Protein AF-A0A813Q2G7-F1 (afdb_monomer)

Sequence (600 aa):
MSLLKLESLPNEILLDFLEKHANGVDILVAFSEQLNSRIDDLIGQCQQFQFDFLHCRKDDFLLCVSLFPLLIDRITELVLSEWNTPRQIQTFLEFFPLFTPFKTLRTLYFHFDIATINSKEVDRALSSLSNLQNLNTLSIKVANESMLPLPISIIQLFYLPTLKRFSIAIENYYLRSVSLVPLRPVLCNIEHLTITGMPFQWYDLQSIVQSASHLRYLNVRLTKEGPYLFQREMSIKLDYIAILQTLILHFEEDDPTTFEMVVQLLRTTPNLCRLEVTVHVALINASAWEQFIQNTLLYLIHFILKTSLSRLKQRILEEVLISFQTSFWVEKNNFHVLILDDEQLRNETDGMNHICGRKRRTANQQNTEFRTALVRPTNNNISPTNTIINLQFSRNSSLLSCQHFFDNVRYLTICYTEKNLVQWITTYVNCLRIEELDISVCRQDQTTIIPLLTQAKNIKSLKLNANQLVMYQTLQIETNNQLKSLVLSDVKNIFNENIIQTIGQLFPRLEHIVIDLLNLNNIPMLDIYLPHLRSLTFDISDQVFDPFNSFKNKIEDYQRRTKTKFLFQSDGNWVTTWLDAAVFEQMFWEAFRTKLCSFG

Mean predicted aligned error: 18.85 Å

Nearest PDB structures (foldseek):
  3ogk-assembly1_P  TM=3.163E-01  e=3.663E-08  Arabidopsis thaliana
  3ogm-assembly8_H  TM=3.166E-01  e=2.088E-07  Arabidopsis thaliana
  4kxf-assembly11_D  TM=3.119E-01  e=8.674E-07  Mus musculus
  4kxf-assembly1_K  TM=3.430E-01  e=2.406E-05  Mus musculus
  7uek-assembly1_A  TM=4.323E-01  e=2.876E-01  synthetic construct

pLDDT: mean 70.3, std 18.62, range [23.06, 96.25]

Secondary structure (DSSP, 8-state):
-----GGGS-HHHHHHHHHHTS-HHHHHHHTSS---HHHHHHHHH---EEEE-TT--HHHHHHHHHHHHHHGGGEEEEEEESSSSTTHHHHHHHH-S-STT-TT--EEEEEEETTTS-HHHHHHHHHHGGG-SS--EEEEEEE--S-PPPPTHHHHHTT-TT--EEEEEEES--S-----TT--S-----SEEEEEEEEE-HHHHHHHHHH-TT--EEEEEE----SS-------------TT--EEEEEE-TT----HHHHHHHHTT-TT--EEEEE--GGG--HHHHHHHHHHH-TT--EEEEEEESTTS-HHHHHHHHHHT-SHHHHH-TTEEEEEE-HHHHHSTTS-----SSS-------------------S-----GGGG--EEEE-TTPPPPPTT--B----EEEESS--HHHHHHHHHHB-GGG--EEE-TT--S-TTTSHHHHHH-TT-SEEEEEHHHHHHHHHTTPPP-TT--EEEEES-TTT--HHHHHHHHHH-TT--EEEEEGGGGGGGGGHHHH-TT--EEEEE-TTS---GGGHHHHHHHHHHHTTS----EEEETTEEEEE--TGGGSHHHHHHHHHHHGGG-

Radius of gyration: 31.27 Å; Cα contacts (8 Å, |Δi|>4): 950; chains: 1; bounding box: 74×80×62 Å

Organism: NCBI:txid433720

Structure (mmCIF, N/CA/C/O backbone):
data_AF-A0A813Q2G7-F1
#
_entry.id   AF-A0A813Q2G7-F1
#
loop_
_atom_site.group_PDB
_atom_site.id
_atom_site.type_symbol
_atom_site.label_atom_id
_atom_site.label_alt_id
_atom_site.label_comp_id
_atom_site.label_asym_id
_atom_site.label_entity_id
_atom_site.label_seq_id
_atom_site.pdbx_PDB_ins_code
_atom_site.Cartn_x
_atom_site.Cartn_y
_atom_site.Cartn_z
_atom_site.occupancy
_atom_site.B_iso_or_equiv
_atom_site.auth_seq_id
_atom_site.auth_comp_id
_atom_site.auth_asym_id
_atom_site.auth_atom_id
_atom_site.pdbx_PDB_model_num
ATOM 1 N N . MET A 1 1 ? 1.055 -35.090 -0.841 1.00 29.08 1 MET A N 1
ATOM 2 C CA . MET A 1 1 ? 0.540 -33.958 -1.638 1.00 29.08 1 MET A CA 1
ATOM 3 C C . MET A 1 1 ? 1.728 -33.127 -2.076 1.00 29.08 1 MET A C 1
ATOM 5 O O . MET A 1 1 ? 2.391 -32.552 -1.222 1.00 29.08 1 MET A O 1
ATOM 9 N N . SER A 1 2 ? 2.071 -33.155 -3.363 1.00 32.09 2 SER A N 1
ATOM 10 C CA . SER A 1 2 ? 3.134 -32.315 -3.913 1.00 32.09 2 SER A CA 1
ATOM 11 C C . SER A 1 2 ? 2.695 -30.855 -3.847 1.00 32.09 2 SER A C 1
ATOM 13 O O . SER A 1 2 ? 1.656 -30.508 -4.404 1.00 32.09 2 SER A O 1
ATOM 15 N N . LEU A 1 3 ? 3.469 -30.009 -3.168 1.00 36.91 3 LEU A N 1
ATOM 16 C CA . LEU A 1 3 ? 3.380 -28.561 -3.349 1.00 36.91 3 LEU A CA 1
ATOM 17 C C . LEU A 1 3 ? 3.554 -28.276 -4.848 1.00 36.91 3 LEU A C 1
ATOM 19 O O . LEU A 1 3 ? 4.596 -28.622 -5.411 1.00 36.91 3 LEU A O 1
ATOM 23 N N . LEU A 1 4 ? 2.503 -27.741 -5.477 1.00 39.62 4 LEU A N 1
ATOM 24 C CA . LEU A 1 4 ? 2.508 -27.270 -6.862 1.00 39.62 4 LEU A CA 1
ATOM 25 C C . LEU A 1 4 ? 3.648 -26.258 -7.000 1.00 39.62 4 LEU A C 1
ATOM 27 O O . LEU A 1 4 ? 3.653 -25.237 -6.314 1.00 39.62 4 LEU A O 1
ATOM 31 N N . LYS A 1 5 ? 4.641 -26.571 -7.833 1.00 60.78 5 LYS A N 1
ATOM 32 C CA . LYS A 1 5 ? 5.669 -25.599 -8.214 1.00 60.78 5 LYS A CA 1
ATOM 33 C C . LYS A 1 5 ? 5.028 -24.556 -9.141 1.00 60.78 5 LYS A C 1
ATOM 35 O O . LYS A 1 5 ? 4.088 -24.905 -9.860 1.00 60.78 5 LYS A O 1
ATOM 40 N N . LEU A 1 6 ? 5.510 -23.313 -9.152 1.00 62.41 6 LEU A N 1
ATOM 41 C CA . LEU A 1 6 ? 4.975 -22.255 -10.025 1.00 62.41 6 LEU A CA 1
ATOM 42 C C . LEU A 1 6 ? 4.966 -22.715 -11.497 1.00 62.41 6 LEU A C 1
ATOM 44 O O . LEU A 1 6 ? 3.982 -22.549 -12.207 1.00 62.41 6 LEU A O 1
ATOM 48 N N . GLU A 1 7 ? 6.010 -23.431 -11.913 1.00 64.06 7 GLU A N 1
ATOM 49 C CA . GLU A 1 7 ? 6.174 -23.985 -13.257 1.00 64.06 7 GLU A CA 1
ATOM 50 C C . GLU A 1 7 ? 5.168 -25.100 -13.579 1.00 64.06 7 GLU A C 1
ATOM 52 O O . GLU A 1 7 ? 4.962 -25.429 -14.743 1.00 64.06 7 GLU A O 1
ATOM 57 N N . SER A 1 8 ? 4.525 -25.693 -12.572 1.00 68.56 8 SER A N 1
ATOM 58 C CA . SER A 1 8 ? 3.485 -26.712 -12.766 1.00 68.56 8 SER A CA 1
ATOM 59 C C . SER A 1 8 ? 2.079 -26.128 -12.924 1.00 68.56 8 SER A C 1
ATOM 61 O O . SER A 1 8 ? 1.154 -26.868 -13.258 1.00 68.56 8 SER A O 1
ATOM 63 N N . LEU A 1 9 ? 1.903 -24.819 -12.704 1.00 76.81 9 LEU A N 1
ATOM 64 C CA . LEU A 1 9 ? 0.619 -24.155 -12.913 1.00 76.81 9 LEU A CA 1
ATOM 65 C C . LEU A 1 9 ? 0.339 -23.986 -14.414 1.00 76.81 9 LEU A C 1
ATOM 67 O O . LEU A 1 9 ? 1.277 -23.734 -15.167 1.00 76.81 9 LEU A O 1
ATOM 71 N N . PRO A 1 10 ? -0.920 -24.098 -14.870 1.00 84.62 10 PRO A N 1
ATOM 72 C CA . PRO A 1 10 ? -1.326 -23.746 -16.231 1.00 84.62 10 PRO A CA 1
ATOM 73 C C . PRO A 1 10 ? -0.997 -22.289 -16.589 1.00 84.62 10 PRO A C 1
ATOM 75 O O . PRO A 1 10 ? -0.984 -21.418 -15.716 1.00 84.62 10 PRO A O 1
ATOM 78 N N . ASN A 1 11 ? -0.759 -22.019 -17.878 1.00 85.38 11 ASN A N 1
ATOM 79 C CA . ASN A 1 11 ? -0.434 -20.676 -18.382 1.00 85.38 11 ASN A CA 1
ATOM 80 C C . ASN A 1 11 ? -1.507 -19.649 -18.022 1.00 85.38 11 ASN A C 1
ATOM 82 O O . ASN A 1 11 ? -1.181 -18.519 -17.685 1.00 85.38 11 ASN A O 1
ATOM 86 N N . GLU A 1 12 ? -2.773 -20.053 -18.052 1.00 87.12 12 GLU A N 1
ATOM 87 C CA . GLU A 1 12 ? -3.914 -19.191 -17.761 1.00 87.12 12 GLU A CA 1
ATOM 88 C C . GLU A 1 12 ? -3.888 -18.711 -16.306 1.00 87.12 12 GLU A C 1
ATOM 90 O O . GLU A 1 12 ? -4.153 -17.544 -16.037 1.00 87.12 12 GLU A O 1
ATOM 95 N N . ILE A 1 13 ? -3.516 -19.596 -15.374 1.00 85.94 13 ILE A N 1
ATOM 96 C CA . ILE A 1 13 ? -3.403 -19.262 -13.947 1.00 85.94 13 ILE A CA 1
ATOM 97 C C . ILE A 1 13 ? -2.196 -18.352 -13.707 1.00 85.94 13 ILE A C 1
ATOM 99 O O . ILE A 1 13 ? -2.278 -17.417 -12.915 1.00 85.94 13 ILE A O 1
ATOM 103 N N . LEU A 1 14 ? -1.080 -18.611 -14.394 1.00 84.88 14 LEU A N 1
ATOM 104 C CA . LEU A 1 14 ? 0.120 -17.784 -14.281 1.00 84.88 14 LEU A CA 1
ATOM 105 C C . LEU A 1 14 ? -0.100 -16.383 -14.848 1.00 84.88 14 LEU A C 1
ATOM 107 O O . LEU A 1 14 ? 0.265 -15.419 -14.189 1.00 84.88 14 LEU A O 1
ATOM 111 N N . LEU A 1 15 ? -0.736 -16.254 -16.014 1.00 88.88 15 LEU A N 1
ATOM 112 C CA . LEU A 1 15 ? -1.091 -14.953 -16.585 1.00 88.88 15 LEU A CA 1
ATOM 113 C C . LEU A 1 15 ? -2.028 -14.179 -15.661 1.00 88.88 15 LEU A C 1
ATOM 115 O O . LEU A 1 15 ? -1.772 -13.014 -15.379 1.00 88.88 15 LEU A O 1
ATOM 119 N N . ASP A 1 16 ? -3.066 -14.832 -15.132 1.00 88.25 16 ASP A N 1
ATOM 120 C CA . ASP A 1 16 ? -3.996 -14.193 -14.197 1.00 88.25 16 ASP A CA 1
ATOM 121 C C . ASP A 1 16 ? -3.274 -13.686 -12.938 1.00 88.25 16 ASP A C 1
ATOM 123 O O . ASP A 1 16 ? -3.496 -12.557 -12.498 1.00 88.25 16 ASP A O 1
ATOM 127 N N . PHE A 1 17 ? -2.348 -14.486 -12.401 1.00 87.62 17 PHE A N 1
ATOM 128 C CA . PHE A 1 17 ? -1.514 -14.094 -11.269 1.00 87.62 17 PHE A CA 1
ATOM 129 C C . PHE A 1 17 ? -0.608 -12.898 -11.594 1.00 87.62 17 PHE A C 1
ATOM 131 O O . PHE A 1 17 ? -0.612 -11.917 -10.849 1.00 87.62 17 PHE A O 1
ATOM 138 N N . LEU A 1 18 ? 0.140 -12.961 -12.701 1.00 88.19 18 LEU A N 1
ATOM 139 C CA . LEU A 1 18 ? 1.066 -11.904 -13.113 1.00 88.19 18 LEU A CA 1
ATOM 140 C C . LEU A 1 18 ? 0.336 -10.580 -13.385 1.00 88.19 18 LEU A C 1
ATOM 142 O O . LEU A 1 18 ? 0.827 -9.523 -13.013 1.00 88.19 18 LEU A O 1
ATOM 146 N N . GLU A 1 19 ? -0.849 -10.621 -13.990 1.00 89.69 19 GLU A N 1
ATOM 147 C CA . GLU A 1 19 ? -1.584 -9.408 -14.355 1.00 89.69 19 GLU A CA 1
ATOM 148 C C . GLU A 1 19 ? -2.380 -8.775 -13.203 1.00 89.69 19 GLU A C 1
ATOM 150 O O . GLU A 1 19 ? -2.553 -7.553 -13.170 1.00 89.69 19 GLU A O 1
ATOM 155 N N . LYS A 1 20 ? -2.929 -9.586 -12.286 1.00 86.44 20 LYS A N 1
ATOM 156 C CA . LYS A 1 20 ? -3.877 -9.104 -11.260 1.00 86.44 20 LYS A CA 1
ATOM 157 C C . LYS A 1 20 ? -3.328 -9.078 -9.845 1.00 86.44 20 LYS A C 1
ATOM 159 O O . LYS A 1 20 ? -3.894 -8.383 -9.002 1.00 86.44 20 LYS A O 1
ATOM 164 N N . HIS A 1 21 ? -2.312 -9.885 -9.559 1.00 84.56 21 HIS A N 1
ATOM 165 C CA . HIS A 1 21 ? -1.902 -10.176 -8.187 1.00 84.56 21 HIS A CA 1
ATOM 166 C C . HIS A 1 21 ? -0.429 -9.888 -7.903 1.00 84.56 21 HIS A C 1
ATOM 168 O O . HIS A 1 21 ? -0.066 -9.810 -6.731 1.00 84.56 21 HIS A O 1
ATOM 174 N N . ALA A 1 22 ? 0.401 -9.712 -8.931 1.00 85.88 22 ALA A N 1
ATOM 175 C CA . ALA A 1 22 ? 1.814 -9.403 -8.780 1.00 85.88 22 ALA A CA 1
ATOM 176 C C . ALA A 1 22 ? 2.131 -7.971 -9.230 1.00 85.88 22 ALA A C 1
ATOM 178 O O . ALA A 1 22 ? 1.594 -7.471 -10.217 1.00 85.88 22 ALA A O 1
ATOM 179 N N . ASN A 1 23 ? 3.035 -7.320 -8.500 1.00 88.62 23 ASN A N 1
ATOM 180 C CA . ASN A 1 23 ? 3.599 -6.040 -8.900 1.00 88.62 23 ASN A CA 1
ATOM 181 C C . ASN A 1 23 ? 4.569 -6.265 -10.069 1.00 88.62 23 ASN A C 1
ATOM 183 O O . ASN A 1 23 ? 5.419 -7.152 -10.023 1.00 88.62 23 ASN A O 1
ATOM 187 N N . GLY A 1 24 ? 4.475 -5.437 -11.102 1.00 88.25 24 GLY A N 1
ATOM 188 C CA . GLY A 1 24 ? 5.366 -5.428 -12.255 1.00 88.25 24 GLY A CA 1
ATOM 189 C C . GLY A 1 24 ? 6.832 -5.279 -11.863 1.00 88.25 24 GLY A C 1
ATOM 190 O O . GLY A 1 24 ? 7.681 -5.876 -12.517 1.00 88.25 24 GLY A O 1
ATOM 191 N N . VAL A 1 25 ? 7.135 -4.563 -10.772 1.00 87.44 25 VAL A N 1
ATOM 192 C CA . VAL A 1 25 ? 8.494 -4.510 -10.208 1.00 87.44 25 VAL A CA 1
ATOM 193 C C . VAL A 1 25 ? 8.953 -5.903 -9.801 1.00 87.44 25 VAL A C 1
ATOM 195 O O . VAL A 1 25 ? 9.990 -6.359 -10.269 1.00 87.44 25 VAL A O 1
ATOM 198 N N . ASP A 1 26 ? 8.159 -6.605 -8.993 1.00 85.75 26 ASP A N 1
ATOM 199 C CA . ASP A 1 26 ? 8.502 -7.940 -8.500 1.00 85.75 26 ASP A CA 1
ATOM 200 C C . ASP A 1 26 ? 8.623 -8.941 -9.649 1.00 85.75 26 ASP A C 1
ATOM 202 O O . ASP A 1 26 ? 9.539 -9.752 -9.652 1.00 85.75 26 ASP A O 1
ATOM 206 N N . ILE A 1 27 ? 7.746 -8.857 -10.655 1.00 86.00 27 ILE A N 1
ATOM 207 C CA . ILE A 1 27 ? 7.827 -9.679 -11.869 1.00 86.00 27 ILE A CA 1
ATOM 208 C C . ILE A 1 27 ? 9.144 -9.406 -12.588 1.00 86.00 27 ILE A C 1
ATOM 210 O O . ILE A 1 27 ? 9.919 -10.329 -12.822 1.00 86.00 27 ILE A O 1
ATOM 214 N N . LEU A 1 28 ? 9.408 -8.148 -12.949 1.00 83.56 28 LEU A N 1
ATOM 215 C CA . LEU A 1 28 ? 10.589 -7.812 -13.732 1.00 83.56 28 LEU A CA 1
ATOM 216 C C . LEU A 1 28 ? 11.869 -8.113 -12.966 1.00 83.56 28 LEU A C 1
ATOM 218 O O . LEU A 1 28 ? 12.803 -8.586 -13.588 1.00 83.56 28 LEU A O 1
ATOM 222 N N . VAL A 1 29 ? 11.918 -7.894 -11.652 1.00 81.12 29 VAL A N 1
ATOM 223 C CA . VAL A 1 29 ? 13.091 -8.188 -10.820 1.00 81.12 29 VAL A CA 1
ATOM 224 C C . VAL A 1 29 ? 13.260 -9.693 -10.630 1.00 81.12 29 VAL A C 1
ATOM 226 O O . VAL A 1 29 ? 14.324 -10.218 -10.958 1.00 81.12 29 VAL A O 1
ATOM 229 N N . ALA A 1 30 ? 12.225 -10.411 -10.182 1.00 75.06 30 ALA A N 1
ATOM 230 C CA . ALA A 1 30 ? 12.296 -11.856 -9.941 1.00 75.06 30 ALA A CA 1
ATOM 231 C C . ALA A 1 30 ? 12.605 -12.646 -11.219 1.00 75.06 30 ALA A C 1
ATOM 233 O O . ALA A 1 30 ? 13.274 -13.677 -11.168 1.00 75.06 30 ALA A O 1
ATOM 234 N N . PHE A 1 31 ? 12.149 -12.143 -12.366 1.00 70.88 31 PHE A N 1
ATOM 235 C CA . PHE A 1 31 ? 12.377 -12.745 -13.673 1.00 70.88 31 PHE A CA 1
ATOM 236 C C . PHE A 1 31 ? 13.431 -11.993 -14.506 1.00 70.88 31 PHE A C 1
ATOM 238 O O . PHE A 1 31 ? 13.670 -12.343 -15.658 1.00 70.88 31 PHE A O 1
ATOM 245 N N . SER A 1 32 ? 14.145 -11.016 -13.936 1.00 61.34 32 SER A N 1
ATOM 246 C CA . SER A 1 32 ? 15.233 -10.319 -14.649 1.00 61.34 32 SER A CA 1
ATOM 247 C C . SER A 1 32 ? 16.412 -11.241 -14.949 1.00 61.34 32 SER A C 1
ATOM 249 O O . SER A 1 32 ? 17.163 -11.001 -15.898 1.00 61.34 32 SER A O 1
ATOM 251 N N . GLU A 1 33 ? 16.579 -12.289 -14.140 1.00 49.94 33 GLU A N 1
ATOM 252 C CA . GLU A 1 33 ? 17.659 -13.276 -14.214 1.00 49.94 33 GLU A CA 1
ATOM 253 C C . GLU A 1 33 ? 17.138 -14.703 -14.459 1.00 49.94 33 GLU A C 1
ATOM 255 O O . GLU A 1 33 ? 17.924 -15.651 -14.459 1.00 49.94 33 GLU A O 1
ATOM 260 N N . GLN A 1 34 ? 15.830 -14.879 -14.706 1.00 46.53 34 GLN A N 1
ATOM 261 C CA . GLN A 1 34 ? 15.297 -16.200 -15.036 1.00 46.53 34 GLN A CA 1
ATOM 262 C C . GLN A 1 34 ? 15.675 -16.623 -16.460 1.00 46.53 34 GLN A C 1
ATOM 264 O O . GLN A 1 34 ? 15.935 -15.792 -17.326 1.00 46.53 34 GLN A O 1
ATOM 269 N N . LEU A 1 35 ? 15.616 -17.929 -16.725 1.00 44.94 35 LEU A N 1
ATOM 270 C CA . LEU A 1 35 ? 15.834 -18.503 -18.060 1.00 44.94 35 LEU A CA 1
ATOM 271 C C . LEU A 1 35 ? 14.678 -19.399 -18.519 1.00 44.94 35 LEU A C 1
ATOM 273 O O . LEU A 1 35 ? 14.839 -20.270 -19.379 1.00 44.94 35 LEU A O 1
ATOM 277 N N . ASN A 1 36 ? 13.504 -19.230 -17.914 1.00 59.66 36 ASN A N 1
ATOM 278 C CA . ASN A 1 36 ? 12.329 -19.991 -18.285 1.00 59.66 36 ASN A CA 1
ATOM 279 C C . ASN A 1 36 ? 11.626 -19.303 -19.461 1.00 59.66 36 ASN A C 1
ATOM 281 O O . ASN A 1 36 ? 10.758 -18.461 -19.254 1.00 59.66 36 ASN A O 1
ATOM 285 N N . SER A 1 37 ? 11.970 -19.716 -20.688 1.00 66.50 37 SER A N 1
ATOM 286 C CA . SER A 1 37 ? 11.356 -19.195 -21.926 1.00 66.50 37 SER A CA 1
ATOM 287 C C . SER A 1 37 ? 9.827 -19.193 -21.901 1.00 66.50 37 SER A C 1
ATOM 289 O O . SER A 1 37 ? 9.209 -18.272 -22.415 1.00 66.50 37 SER A O 1
ATOM 291 N N . ARG A 1 38 ? 9.201 -20.169 -21.230 1.00 76.81 38 ARG A N 1
ATOM 292 C CA . ARG A 1 38 ? 7.748 -20.183 -21.052 1.00 76.81 38 ARG A CA 1
ATOM 293 C C . ARG A 1 38 ? 7.276 -19.001 -20.209 1.00 76.81 38 ARG A C 1
ATOM 295 O O . ARG A 1 38 ? 6.244 -18.429 -20.519 1.00 76.81 38 ARG A O 1
ATOM 302 N N . ILE A 1 39 ? 7.981 -18.651 -19.137 1.00 75.50 39 ILE A N 1
ATOM 303 C CA . ILE A 1 39 ? 7.625 -17.497 -18.305 1.00 75.50 39 ILE A CA 1
ATOM 304 C C . ILE A 1 39 ? 7.959 -16.192 -19.039 1.00 75.50 39 ILE A C 1
ATOM 306 O O . ILE A 1 39 ? 7.170 -15.262 -18.951 1.00 75.50 39 ILE A O 1
ATOM 310 N N . ASP A 1 40 ? 9.048 -16.129 -19.810 1.00 75.00 40 ASP A N 1
ATOM 311 C CA . ASP A 1 40 ? 9.340 -14.968 -20.668 1.00 75.00 40 ASP A CA 1
ATOM 312 C C . ASP A 1 40 ? 8.226 -14.746 -21.701 1.00 75.00 40 ASP A C 1
ATOM 314 O O . ASP A 1 40 ? 7.739 -13.627 -21.862 1.00 75.00 40 ASP A O 1
ATOM 318 N N . ASP A 1 41 ? 7.757 -15.822 -22.339 1.00 78.12 41 ASP A N 1
ATOM 319 C CA . ASP A 1 41 ? 6.614 -15.793 -23.251 1.00 78.12 41 ASP A CA 1
ATOM 320 C C . ASP A 1 41 ? 5.337 -15.348 -22.529 1.00 78.12 41 ASP A C 1
ATOM 322 O O . ASP A 1 41 ? 4.556 -14.582 -23.089 1.00 78.12 41 ASP A O 1
ATOM 326 N N . LEU A 1 42 ? 5.117 -15.793 -21.286 1.00 83.56 42 LEU A N 1
ATOM 327 C CA . LEU A 1 42 ? 3.961 -15.384 -20.483 1.00 83.56 42 LEU A CA 1
ATOM 328 C C . LEU A 1 42 ? 4.031 -13.899 -20.108 1.00 83.56 42 LEU A C 1
ATOM 330 O O . LEU A 1 42 ? 3.052 -13.190 -20.310 1.00 83.56 42 LEU A O 1
ATOM 334 N N . ILE A 1 43 ? 5.183 -13.397 -19.656 1.00 84.38 43 ILE A N 1
ATOM 335 C CA . ILE A 1 43 ? 5.396 -11.965 -19.390 1.00 84.38 43 ILE A CA 1
ATOM 336 C C . ILE A 1 43 ? 5.200 -11.158 -20.682 1.00 84.38 43 ILE A C 1
ATOM 338 O O . ILE A 1 43 ? 4.544 -10.118 -20.680 1.00 84.38 43 ILE A O 1
ATOM 342 N N . GLY A 1 44 ? 5.706 -11.660 -21.812 1.00 81.81 44 GLY A N 1
ATOM 343 C CA . GLY A 1 44 ? 5.495 -11.072 -23.133 1.00 81.81 44 GLY A CA 1
ATOM 344 C C . GLY A 1 44 ? 4.031 -11.084 -23.589 1.00 81.81 44 GLY A C 1
ATOM 345 O O . GLY A 1 44 ? 3.630 -10.204 -24.358 1.00 81.81 44 GLY A O 1
ATOM 346 N N . GLN A 1 45 ? 3.225 -12.030 -23.102 1.00 87.00 45 GLN A N 1
ATOM 347 C CA . GLN A 1 45 ? 1.785 -12.143 -23.354 1.00 87.00 45 GLN A CA 1
ATOM 348 C C . GLN A 1 45 ? 0.925 -11.322 -22.389 1.00 87.00 45 GLN A C 1
ATOM 350 O O . GLN A 1 45 ? -0.220 -11.032 -22.746 1.00 87.00 45 GLN A O 1
ATOM 355 N N . CYS A 1 46 ? 1.454 -10.913 -21.228 1.00 90.31 46 CYS A N 1
ATOM 356 C CA . CYS A 1 46 ? 0.742 -10.043 -20.294 1.00 90.31 46 CYS A CA 1
ATOM 357 C C . CYS A 1 46 ? 0.267 -8.779 -21.015 1.00 90.31 46 CYS A C 1
ATOM 359 O O . CYS A 1 46 ? 1.051 -8.065 -21.650 1.00 90.31 46 CYS A O 1
ATOM 361 N N . GLN A 1 47 ? -1.028 -8.512 -20.911 1.00 90.38 47 GLN A N 1
ATOM 362 C CA . GLN A 1 47 ? -1.706 -7.366 -21.507 1.00 90.38 47 GLN A CA 1
ATOM 363 C C . GLN A 1 47 ? -1.702 -6.153 -20.583 1.00 90.38 47 GLN A C 1
ATOM 365 O O . GLN A 1 47 ? -1.871 -5.029 -21.052 1.00 90.38 47 GLN A O 1
ATOM 370 N N . GLN A 1 48 ? -1.516 -6.375 -19.281 1.00 93.75 48 GLN A N 1
ATOM 371 C CA . GLN A 1 48 ? -1.554 -5.330 -18.269 1.00 93.75 48 GLN A CA 1
ATOM 372 C C . GLN A 1 48 ? -0.483 -5.525 -17.196 1.00 93.75 48 GLN A C 1
ATOM 374 O O . GLN A 1 48 ? -0.204 -6.648 -16.781 1.00 93.75 48 GLN A O 1
ATOM 379 N N . PHE A 1 49 ? 0.081 -4.413 -16.734 1.00 93.69 49 PHE A N 1
ATOM 380 C CA . PHE A 1 49 ? 1.026 -4.355 -15.626 1.00 93.69 49 PHE A CA 1
ATOM 381 C C . PHE A 1 49 ? 0.634 -3.265 -14.629 1.00 93.69 49 PHE A C 1
ATOM 383 O O . PHE A 1 49 ? 0.174 -2.181 -15.007 1.00 93.69 49 PHE A O 1
ATOM 390 N N . GLN A 1 50 ? 0.878 -3.546 -13.353 1.00 94.25 50 GLN A N 1
ATOM 391 C CA . GLN A 1 50 ? 0.728 -2.607 -12.246 1.00 94.25 50 GLN A CA 1
ATOM 392 C C . GLN A 1 50 ? 2.105 -2.391 -11.632 1.00 94.25 50 GLN A C 1
ATOM 394 O O . GLN A 1 50 ? 2.720 -3.360 -11.206 1.00 94.25 50 GLN A O 1
ATOM 399 N N . PHE A 1 51 ? 2.611 -1.163 -11.610 1.00 93.50 51 PHE A 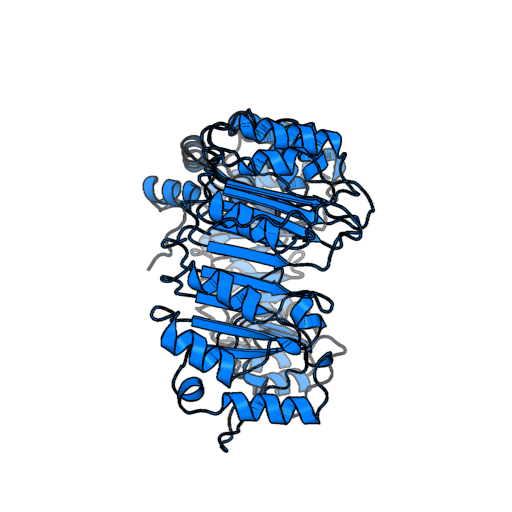N 1
ATOM 400 C CA . PHE A 1 51 ? 3.919 -0.862 -11.032 1.00 93.50 51 PHE A CA 1
ATOM 401 C C . PHE A 1 51 ? 3.750 -0.076 -9.741 1.00 93.50 51 PHE A C 1
ATOM 403 O O . PHE A 1 51 ? 3.364 1.091 -9.783 1.00 93.50 51 PHE A O 1
ATOM 410 N N . ASP A 1 52 ? 4.077 -0.704 -8.612 1.00 90.81 52 ASP A N 1
ATOM 411 C CA . ASP A 1 52 ? 4.160 -0.031 -7.319 1.00 90.81 52 ASP A CA 1
ATOM 412 C C . ASP A 1 52 ? 5.619 0.146 -6.891 1.00 90.81 52 ASP A C 1
ATOM 414 O O . ASP A 1 52 ? 6.314 -0.823 -6.575 1.00 90.81 52 ASP A O 1
ATOM 418 N N . PHE A 1 53 ? 6.093 1.393 -6.894 1.00 88.25 53 PHE A N 1
ATOM 419 C CA . PHE A 1 53 ? 7.466 1.721 -6.539 1.00 88.25 53 PHE A CA 1
ATOM 420 C C . PHE A 1 53 ? 7.654 2.222 -5.101 1.00 88.25 53 PHE A C 1
ATOM 422 O O . PHE A 1 53 ? 8.764 2.634 -4.751 1.00 88.25 53 PHE A O 1
ATOM 429 N N . LEU A 1 54 ? 6.624 2.166 -4.248 1.00 83.06 54 LEU A N 1
ATOM 430 C CA . LEU A 1 54 ? 6.660 2.746 -2.903 1.00 83.06 54 LEU A CA 1
ATOM 431 C C . LEU A 1 54 ? 7.748 2.127 -2.015 1.00 83.06 54 LEU A C 1
ATOM 433 O O . LEU A 1 54 ? 8.382 2.842 -1.240 1.00 83.06 54 LEU A O 1
ATOM 437 N N . HIS A 1 55 ? 8.013 0.827 -2.156 1.00 77.44 55 HIS A N 1
ATOM 438 C CA . HIS A 1 55 ? 9.065 0.098 -1.430 1.00 77.44 55 HIS A CA 1
ATOM 439 C C . HIS A 1 55 ? 10.175 -0.446 -2.350 1.00 77.44 55 HIS A C 1
ATOM 441 O O . HIS A 1 55 ? 10.917 -1.350 -1.968 1.00 77.44 55 HIS A O 1
ATOM 447 N N . CYS A 1 56 ? 10.297 0.090 -3.566 1.00 80.19 56 CYS A N 1
ATOM 448 C CA . CYS A 1 56 ? 11.242 -0.403 -4.564 1.00 80.19 56 CYS A CA 1
ATOM 449 C C . CYS A 1 56 ? 12.669 0.097 -4.296 1.00 80.19 56 CYS A C 1
ATOM 451 O O . CYS A 1 56 ? 12.886 1.295 -4.092 1.00 80.19 56 CYS A O 1
ATOM 453 N N . ARG A 1 57 ? 13.663 -0.802 -4.371 1.00 80.38 57 ARG A N 1
ATOM 454 C CA . ARG A 1 57 ? 15.084 -0.416 -4.328 1.00 80.38 57 ARG A CA 1
ATOM 455 C C . ARG A 1 57 ? 15.433 0.429 -5.557 1.00 80.38 57 ARG A C 1
ATOM 457 O O . ARG A 1 57 ? 14.818 0.307 -6.616 1.00 80.38 57 ARG A O 1
ATOM 464 N N . LYS A 1 58 ? 16.452 1.281 -5.434 1.00 79.50 58 LYS A N 1
ATOM 465 C CA . LYS A 1 58 ? 16.867 2.196 -6.509 1.00 79.50 58 LYS A CA 1
ATOM 466 C C . LYS A 1 58 ? 17.264 1.470 -7.802 1.00 79.50 58 LYS A C 1
ATOM 468 O O . LYS A 1 58 ? 16.889 1.914 -8.883 1.00 79.50 58 LYS A O 1
ATOM 473 N N . ASP A 1 59 ? 17.998 0.367 -7.690 1.00 78.12 59 ASP A N 1
ATOM 474 C CA . ASP A 1 59 ? 18.475 -0.387 -8.857 1.00 78.12 59 ASP A CA 1
ATOM 475 C C . ASP A 1 59 ? 17.325 -1.089 -9.590 1.00 78.12 59 ASP A C 1
ATOM 477 O O . ASP A 1 59 ? 17.257 -1.044 -10.818 1.00 78.12 59 ASP A O 1
ATOM 481 N N . ASP A 1 60 ? 16.378 -1.648 -8.834 1.00 82.88 60 ASP A N 1
ATOM 482 C CA . ASP A 1 60 ? 15.160 -2.277 -9.352 1.00 82.88 60 ASP A CA 1
ATOM 483 C C . ASP A 1 60 ? 14.274 -1.254 -10.079 1.00 82.88 60 ASP A C 1
ATOM 485 O O . ASP A 1 60 ? 13.743 -1.522 -11.159 1.00 82.88 60 ASP A O 1
ATOM 489 N N . PHE A 1 61 ? 14.176 -0.039 -9.532 1.00 85.06 61 PHE A N 1
ATOM 490 C CA . PHE A 1 61 ? 13.463 1.069 -10.161 1.00 85.06 61 PHE A CA 1
ATOM 491 C C . PHE A 1 61 ? 14.095 1.446 -11.506 1.00 85.06 61 PHE A C 1
ATOM 493 O O . PHE A 1 61 ? 13.393 1.529 -12.514 1.00 85.06 61 PHE A O 1
ATOM 500 N N . LEU A 1 62 ? 15.419 1.631 -11.548 1.00 82.00 62 LEU A N 1
ATOM 501 C CA . LEU A 1 62 ? 16.137 1.968 -12.783 1.00 82.00 62 LEU A CA 1
ATOM 502 C C . LEU A 1 62 ? 16.006 0.867 -13.841 1.00 82.00 62 LEU A C 1
ATOM 504 O O . LEU A 1 62 ? 15.800 1.173 -15.018 1.00 82.00 62 LEU A O 1
ATOM 508 N N . LEU A 1 63 ? 16.077 -0.403 -13.427 1.00 82.25 63 LEU A N 1
ATOM 509 C CA . LEU A 1 63 ? 15.823 -1.546 -14.299 1.00 82.25 63 LEU A CA 1
ATOM 510 C C . LEU A 1 63 ? 14.426 -1.447 -14.923 1.00 82.25 63 LEU A C 1
ATOM 512 O O . LEU A 1 63 ? 14.305 -1.469 -16.148 1.00 82.25 63 LEU A O 1
ATOM 516 N N . CYS A 1 64 ? 13.386 -1.274 -14.105 1.00 86.06 64 CYS A N 1
ATOM 517 C CA . CYS A 1 64 ? 12.009 -1.179 -14.584 1.00 86.06 64 CYS A CA 1
ATOM 518 C C . CYS A 1 64 ? 11.823 0.003 -15.545 1.00 86.06 64 CYS A C 1
ATOM 520 O O . CYS A 1 64 ? 11.347 -0.187 -16.662 1.00 86.06 64 CYS A O 1
ATOM 522 N N . VAL A 1 65 ? 12.261 1.206 -15.161 1.00 85.75 65 VAL A N 1
ATOM 523 C CA . VAL A 1 65 ? 12.138 2.429 -15.977 1.00 85.75 65 VAL A CA 1
ATOM 524 C C . VAL A 1 65 ? 12.834 2.282 -17.332 1.00 85.75 65 VAL A C 1
ATOM 526 O O . VAL A 1 65 ? 12.307 2.747 -18.341 1.00 85.75 65 VAL A O 1
ATOM 529 N N . SER A 1 66 ? 13.969 1.581 -17.396 1.00 81.19 66 SER A N 1
ATOM 530 C CA . SER A 1 66 ? 14.654 1.311 -18.667 1.00 81.19 66 SER A CA 1
ATOM 531 C C . SER A 1 66 ? 13.865 0.388 -19.609 1.00 81.19 66 SER A C 1
ATOM 533 O O . SER A 1 66 ? 13.999 0.492 -20.828 1.00 81.19 66 SER A O 1
ATOM 535 N N . LEU A 1 67 ? 13.012 -0.482 -19.057 1.00 82.75 67 LEU A N 1
ATOM 536 C CA . LEU A 1 67 ? 12.171 -1.426 -19.800 1.00 82.75 67 LEU A CA 1
ATOM 537 C C . LEU A 1 67 ? 10.787 -0.857 -20.136 1.00 82.75 67 LEU A C 1
ATOM 539 O O . LEU A 1 67 ? 10.111 -1.378 -21.024 1.00 82.75 67 LEU A O 1
ATOM 543 N N . PHE A 1 68 ? 10.372 0.235 -19.489 1.00 86.62 68 PHE A N 1
ATOM 544 C CA . PHE A 1 68 ? 9.077 0.875 -19.730 1.00 86.62 68 PHE A CA 1
ATOM 545 C C . PHE A 1 68 ? 8.790 1.186 -21.199 1.00 86.62 68 PHE A C 1
ATOM 547 O O . PHE A 1 68 ? 7.661 0.926 -21.598 1.00 86.62 68 PHE A O 1
ATOM 554 N N . PRO A 1 69 ? 9.732 1.642 -22.051 1.00 86.00 69 PRO A N 1
ATOM 555 C CA . PRO A 1 69 ? 9.433 1.879 -23.464 1.00 86.00 69 PRO A CA 1
ATOM 556 C C . PRO A 1 69 ? 8.858 0.657 -24.201 1.00 86.00 69 PRO A C 1
ATOM 558 O O . PRO A 1 69 ? 8.123 0.827 -25.169 1.00 86.00 69 PRO A O 1
ATOM 561 N N . LEU A 1 70 ? 9.153 -0.565 -23.737 1.00 82.38 70 LEU A N 1
ATOM 562 C CA . LEU A 1 70 ? 8.619 -1.814 -24.294 1.00 82.38 70 LEU A CA 1
ATOM 563 C C . LEU A 1 70 ? 7.241 -2.191 -23.725 1.00 82.38 70 LEU A C 1
ATOM 565 O O . LEU A 1 70 ? 6.513 -2.970 -24.338 1.00 82.38 70 LEU A O 1
ATOM 569 N N . LEU A 1 71 ? 6.889 -1.659 -22.553 1.00 88.25 71 LEU A N 1
ATOM 570 C CA . LEU A 1 71 ? 5.712 -2.044 -21.768 1.00 88.25 71 LEU A CA 1
ATOM 571 C C . LEU A 1 71 ? 4.682 -0.916 -21.619 1.00 88.25 71 LEU A C 1
ATOM 573 O O . LEU A 1 71 ? 3.602 -1.151 -21.088 1.00 88.25 71 LEU A O 1
ATOM 577 N N . ILE A 1 72 ? 4.991 0.301 -22.073 1.00 90.50 72 ILE A N 1
ATOM 578 C CA . ILE A 1 72 ? 4.272 1.532 -21.714 1.00 90.50 72 ILE A CA 1
ATOM 579 C C . ILE A 1 72 ? 2.779 1.506 -22.061 1.00 90.50 72 ILE A C 1
ATOM 581 O O . ILE A 1 72 ? 1.954 1.975 -21.280 1.00 90.50 72 ILE A O 1
ATOM 585 N N . ASP A 1 73 ? 2.429 0.875 -23.184 1.00 90.06 73 ASP A N 1
ATOM 586 C CA . ASP A 1 73 ? 1.050 0.698 -23.654 1.00 90.06 73 ASP A CA 1
ATOM 587 C C . ASP A 1 73 ? 0.283 -0.402 -22.889 1.00 90.06 73 ASP A C 1
ATOM 589 O O . ASP A 1 73 ? -0.856 -0.703 -23.229 1.00 90.06 73 ASP A O 1
ATOM 593 N N . ARG A 1 74 ? 0.906 -1.038 -21.891 1.00 93.38 74 ARG A N 1
ATOM 594 C CA . ARG A 1 74 ? 0.324 -2.095 -21.047 1.00 93.38 74 ARG A CA 1
ATOM 595 C C . ARG A 1 74 ? 0.292 -1.705 -19.571 1.00 93.38 74 ARG A C 1
ATOM 597 O O . ARG A 1 74 ? -0.230 -2.444 -18.747 1.00 93.38 74 ARG A O 1
ATOM 604 N N . ILE A 1 75 ? 0.842 -0.554 -19.197 1.00 95.25 75 ILE A N 1
ATOM 605 C CA . ILE A 1 75 ? 0.839 -0.108 -17.802 1.00 95.25 75 ILE A CA 1
ATOM 606 C C . ILE A 1 75 ? -0.551 0.446 -17.478 1.00 95.25 75 ILE A C 1
ATOM 608 O O . ILE A 1 75 ? -1.008 1.414 -18.092 1.00 95.25 75 ILE A O 1
ATOM 612 N N . THR A 1 76 ? -1.246 -0.187 -16.533 1.00 95.69 76 THR A N 1
ATOM 613 C CA . THR A 1 76 ? -2.590 0.220 -16.090 1.00 95.69 76 THR A CA 1
ATOM 614 C C . THR A 1 76 ? -2.569 0.961 -14.762 1.00 95.69 76 THR A C 1
ATOM 616 O O . THR A 1 76 ? -3.468 1.763 -14.503 1.00 95.69 76 THR A O 1
ATOM 619 N N . GLU A 1 77 ? -1.551 0.723 -13.940 1.00 95.69 77 GLU A N 1
ATOM 620 C CA . GLU A 1 77 ? -1.378 1.357 -12.636 1.00 95.69 77 GLU A CA 1
ATOM 621 C C . GLU A 1 77 ? 0.084 1.725 -12.399 1.00 95.69 77 GLU A C 1
ATOM 623 O O . GLU A 1 77 ? 0.983 0.949 -12.732 1.00 95.69 77 GLU A O 1
ATOM 628 N N . LEU A 1 78 ? 0.304 2.912 -11.836 1.00 95.25 78 LEU A N 1
ATOM 629 C CA . LEU A 1 78 ? 1.625 3.430 -11.515 1.00 95.25 78 LEU A CA 1
ATOM 630 C C . LEU A 1 78 ? 1.605 4.131 -10.149 1.00 95.25 78 LEU A C 1
ATOM 632 O O . LEU A 1 78 ? 0.857 5.092 -9.961 1.00 95.25 78 LEU A O 1
ATOM 636 N N . VAL A 1 79 ? 2.445 3.678 -9.218 1.00 93.12 79 VAL A N 1
ATOM 637 C CA . VAL A 1 79 ? 2.692 4.310 -7.914 1.00 93.12 79 VAL A CA 1
ATOM 638 C C . VAL A 1 79 ? 4.123 4.821 -7.883 1.00 93.12 79 VAL A C 1
ATOM 640 O O . VAL A 1 79 ? 5.064 4.040 -7.984 1.00 93.12 79 VAL A O 1
ATOM 643 N N . LEU A 1 80 ? 4.289 6.131 -7.731 1.00 91.31 80 LEU A N 1
ATOM 644 C CA . LEU A 1 80 ? 5.580 6.801 -7.610 1.00 91.31 80 LEU A CA 1
ATOM 645 C C . LEU A 1 80 ? 5.658 7.499 -6.253 1.00 91.31 80 LEU A C 1
ATOM 647 O O . LEU A 1 80 ? 4.724 8.215 -5.886 1.00 91.31 80 LEU A O 1
ATOM 651 N N . SER A 1 81 ? 6.759 7.306 -5.521 1.00 85.12 81 SER A N 1
ATOM 652 C CA . SER A 1 81 ? 6.937 7.886 -4.188 1.00 85.12 81 SER A CA 1
ATOM 653 C C . SER A 1 81 ? 8.389 8.247 -3.880 1.00 85.12 81 SER A C 1
ATOM 655 O O . SER A 1 81 ? 9.291 7.428 -4.021 1.00 85.12 81 SER A O 1
ATOM 657 N N . GLU A 1 82 ? 8.615 9.456 -3.369 1.00 77.50 82 GLU A N 1
ATOM 658 C CA . GLU A 1 82 ? 9.931 9.898 -2.877 1.00 77.50 82 GLU A CA 1
ATOM 659 C C . GLU A 1 82 ? 10.288 9.335 -1.480 1.00 77.50 82 GLU A C 1
ATOM 661 O O . GLU A 1 82 ? 11.411 9.524 -1.022 1.00 77.50 82 GLU A O 1
ATOM 666 N N . TRP A 1 83 ? 9.375 8.640 -0.785 1.00 68.94 83 TRP A N 1
ATOM 667 C CA . TRP A 1 83 ? 9.538 8.303 0.643 1.00 68.94 83 TRP A CA 1
ATOM 668 C C . TRP A 1 83 ? 10.696 7.371 0.984 1.00 68.94 83 TRP A C 1
ATOM 670 O O . TRP A 1 83 ? 11.448 7.645 1.914 1.00 68.94 83 TRP A O 1
ATOM 680 N N . ASN A 1 84 ? 10.827 6.253 0.268 1.00 66.81 84 ASN A N 1
ATOM 681 C CA . ASN A 1 84 ? 11.873 5.263 0.549 1.00 66.81 84 ASN A CA 1
ATOM 682 C C . ASN A 1 84 ? 13.069 5.395 -0.399 1.00 66.81 84 ASN A C 1
ATOM 684 O O . ASN A 1 84 ? 14.171 4.956 -0.070 1.00 66.81 84 ASN A O 1
ATOM 688 N N . THR A 1 85 ? 12.862 6.029 -1.556 1.00 68.94 85 THR A N 1
ATOM 689 C CA . THR A 1 85 ? 13.873 6.180 -2.603 1.00 68.94 85 THR A CA 1
ATOM 690 C C . THR A 1 85 ? 13.894 7.640 -3.066 1.00 68.94 85 THR A C 1
ATOM 692 O O . THR A 1 85 ? 13.194 7.995 -4.015 1.00 68.94 85 THR A O 1
ATOM 695 N N . PRO A 1 86 ? 14.686 8.511 -2.410 1.00 73.94 86 PRO A N 1
ATOM 696 C CA . PRO A 1 86 ? 14.775 9.923 -2.772 1.00 73.94 86 PRO A CA 1
ATOM 697 C C . PRO A 1 86 ? 15.167 10.123 -4.241 1.00 73.94 86 PRO A C 1
ATOM 699 O O . PRO A 1 86 ? 16.010 9.390 -4.770 1.00 73.94 86 PRO A O 1
ATOM 702 N N . ARG A 1 87 ? 14.614 11.163 -4.878 1.00 79.75 87 ARG A N 1
ATOM 703 C CA . ARG A 1 87 ? 14.804 11.532 -6.295 1.00 79.75 87 ARG A CA 1
ATOM 704 C C . ARG A 1 87 ? 14.219 10.545 -7.308 1.00 79.75 87 ARG A C 1
ATOM 706 O O . ARG A 1 87 ? 14.451 10.714 -8.505 1.00 79.75 87 ARG A O 1
ATOM 713 N N . GLN A 1 88 ? 13.468 9.533 -6.872 1.00 85.69 88 GLN A N 1
ATOM 714 C CA . GLN A 1 88 ? 12.808 8.583 -7.768 1.00 85.69 88 GLN A CA 1
ATOM 715 C C . GLN A 1 88 ? 11.918 9.294 -8.792 1.00 85.69 88 GLN A C 1
ATOM 717 O O . GLN A 1 88 ? 11.960 8.965 -9.977 1.00 85.69 88 GLN A O 1
ATOM 722 N N . ILE A 1 89 ? 11.137 10.285 -8.359 1.00 88.81 89 ILE A N 1
ATOM 723 C CA . ILE A 1 89 ? 10.224 11.006 -9.246 1.00 88.81 89 ILE A CA 1
ATOM 724 C C . ILE A 1 89 ? 10.999 11.937 -10.167 1.00 88.81 89 ILE A C 1
ATOM 726 O O . ILE A 1 89 ? 10.681 12.003 -11.353 1.00 88.81 89 ILE A O 1
ATOM 730 N N . GLN A 1 90 ? 12.044 12.598 -9.662 1.00 87.94 90 GLN A N 1
ATOM 731 C CA . GLN A 1 90 ? 12.937 13.386 -10.514 1.00 87.94 90 GLN A CA 1
ATOM 732 C C . GLN A 1 90 ? 13.504 12.516 -11.645 1.00 87.94 90 GLN A C 1
ATOM 734 O O . GLN A 1 90 ? 13.354 12.853 -12.816 1.00 87.94 90 GLN A O 1
ATOM 739 N N . THR A 1 91 ? 14.079 11.358 -11.310 1.00 88.00 91 THR A N 1
ATOM 740 C CA . THR A 1 91 ? 14.607 10.419 -12.304 1.00 88.00 91 THR A CA 1
ATOM 741 C C . THR A 1 91 ? 13.512 9.915 -13.242 1.00 88.00 91 THR A C 1
ATOM 743 O O . THR A 1 91 ? 13.727 9.864 -14.447 1.00 88.00 91 THR A O 1
ATOM 746 N N . PHE A 1 92 ? 12.319 9.587 -12.738 1.00 92.06 92 PHE A N 1
ATOM 747 C CA . PHE A 1 92 ? 11.200 9.179 -13.589 1.00 92.06 92 PHE A CA 1
ATOM 748 C C . PHE A 1 92 ? 10.875 10.238 -14.650 1.00 92.06 92 PHE A C 1
ATOM 750 O O . PHE A 1 92 ? 10.753 9.911 -15.829 1.00 92.06 92 PHE A O 1
ATOM 757 N N . LEU A 1 93 ? 10.768 11.505 -14.242 1.00 91.38 93 LEU A N 1
ATOM 758 C CA . LEU A 1 93 ? 10.414 12.619 -15.122 1.00 91.38 93 LEU A CA 1
ATOM 759 C C . LEU A 1 93 ? 11.524 12.982 -16.122 1.00 91.38 93 LEU A C 1
ATOM 761 O O . LEU A 1 93 ? 11.220 13.532 -17.180 1.00 91.38 93 LEU A O 1
ATOM 765 N N . GLU A 1 94 ? 12.785 12.645 -15.840 1.00 89.50 94 GLU A N 1
ATOM 766 C CA . GLU A 1 94 ? 13.884 12.762 -16.810 1.00 89.50 94 GLU A CA 1
ATOM 767 C C . GLU A 1 94 ? 13.698 11.801 -17.998 1.00 89.50 94 GLU A C 1
ATOM 769 O O . GLU A 1 94 ? 13.934 12.188 -19.144 1.00 89.50 94 GLU A O 1
ATOM 774 N N . PHE A 1 95 ? 13.226 10.572 -17.749 1.00 88.75 95 PHE A N 1
ATOM 775 C CA . PHE A 1 95 ? 12.911 9.597 -18.806 1.00 88.75 95 PHE A CA 1
ATOM 776 C C . PHE A 1 95 ? 11.538 9.843 -19.441 1.00 88.75 95 PHE A C 1
ATOM 778 O O . PHE A 1 95 ? 11.378 9.737 -20.658 1.00 88.75 95 PHE A O 1
ATOM 785 N N . PHE A 1 96 ? 10.546 10.182 -18.618 1.00 92.50 96 PHE A N 1
ATOM 786 C CA . PHE A 1 96 ? 9.147 10.341 -19.001 1.00 92.50 96 PHE A CA 1
ATOM 787 C C . PHE A 1 96 ? 8.612 11.701 -18.529 1.00 92.50 96 PHE A C 1
ATOM 789 O O . PHE A 1 96 ? 7.850 11.777 -17.565 1.00 92.50 96 PHE A O 1
ATOM 796 N N . PRO A 1 97 ? 8.953 12.801 -19.228 1.00 91.69 97 PRO A N 1
ATOM 797 C CA . PRO A 1 97 ? 8.540 14.150 -18.829 1.00 91.69 97 PRO A CA 1
ATOM 798 C C . PRO A 1 97 ? 7.033 14.413 -18.991 1.00 91.69 97 PRO A C 1
ATOM 800 O O . PRO A 1 97 ? 6.539 15.460 -18.572 1.00 91.69 97 PRO A O 1
ATOM 803 N N . LEU A 1 98 ? 6.309 13.504 -19.651 1.00 94.25 98 LEU A N 1
ATOM 804 C CA . LEU A 1 98 ? 4.871 13.556 -19.905 1.00 94.25 98 LEU A CA 1
ATOM 805 C C . LEU A 1 98 ? 4.274 12.162 -19.683 1.00 94.25 98 LEU A C 1
ATOM 807 O O . LEU A 1 98 ? 4.888 11.161 -20.048 1.00 94.25 98 LEU A O 1
ATOM 811 N N . PHE A 1 99 ? 3.036 12.102 -19.191 1.00 94.19 99 PHE A N 1
ATOM 812 C CA . PHE A 1 99 ? 2.275 10.859 -19.044 1.00 94.19 99 PHE A CA 1
ATOM 813 C C . PHE A 1 99 ? 1.523 10.450 -20.318 1.00 94.19 99 PHE A C 1
ATOM 815 O O . PHE A 1 99 ? 0.985 9.350 -20.372 1.00 94.19 99 PHE A O 1
ATOM 822 N N . THR A 1 100 ? 1.506 11.280 -21.367 1.00 91.50 100 THR A N 1
ATOM 823 C CA . THR A 1 100 ? 0.817 10.968 -22.635 1.00 91.50 100 THR A CA 1
ATOM 824 C C . THR A 1 100 ? 1.195 9.629 -23.291 1.00 91.50 100 THR A C 1
ATOM 826 O O . THR A 1 100 ? 0.323 9.062 -23.952 1.00 91.50 100 THR A O 1
ATOM 829 N N . PRO A 1 101 ? 2.414 9.071 -23.126 1.00 92.88 101 PRO A N 1
ATOM 830 C CA . PRO A 1 101 ? 2.728 7.746 -23.657 1.00 92.88 101 PRO A CA 1
ATOM 831 C C . PRO A 1 101 ? 1.969 6.595 -22.971 1.00 92.88 101 PRO A C 1
ATOM 833 O O . PRO A 1 101 ? 1.788 5.549 -23.582 1.00 92.88 101 PRO A O 1
ATOM 836 N N . PHE A 1 102 ? 1.493 6.771 -21.733 1.00 94.44 102 PHE A N 1
ATOM 837 C CA . PHE A 1 102 ? 0.842 5.721 -20.941 1.00 94.44 102 PHE A CA 1
ATOM 838 C C . PHE A 1 102 ? -0.658 5.617 -21.266 1.00 94.44 102 PHE A C 1
ATOM 840 O O . PHE A 1 102 ? -1.525 5.905 -20.440 1.00 94.44 102 PHE A O 1
ATOM 847 N N . LYS A 1 103 ? -0.996 5.222 -22.498 1.00 91.62 103 LYS A N 1
ATOM 848 C CA . LYS A 1 103 ? -2.380 5.253 -23.019 1.00 91.62 103 LYS A CA 1
ATOM 849 C C . LYS A 1 103 ? -3.373 4.405 -22.218 1.00 91.62 103 LYS A C 1
ATOM 851 O O . LYS A 1 103 ? -4.559 4.736 -22.162 1.00 91.62 103 LYS A O 1
ATOM 856 N N . THR A 1 104 ? -2.912 3.312 -21.614 1.00 94.31 104 THR A N 1
ATOM 857 C CA . THR A 1 104 ? -3.732 2.384 -20.819 1.00 94.31 104 THR A CA 1
ATOM 858 C C . THR A 1 104 ? -3.799 2.728 -19.340 1.00 94.31 104 THR A C 1
ATOM 860 O O . THR A 1 104 ? -4.493 2.027 -18.603 1.00 94.31 104 THR A O 1
ATOM 863 N N . LEU A 1 105 ? -3.116 3.788 -18.896 1.00 96.25 105 LEU A N 1
ATOM 864 C CA . LEU A 1 105 ? -3.060 4.157 -17.488 1.00 96.25 105 LEU A CA 1
ATOM 865 C C . LEU A 1 105 ? -4.459 4.484 -16.964 1.00 96.25 105 LEU A C 1
ATOM 867 O O . LEU A 1 105 ? -5.144 5.377 -17.469 1.00 96.25 105 LEU A O 1
ATOM 871 N N . ARG A 1 106 ? -4.876 3.741 -15.940 1.00 95.38 106 ARG A N 1
ATOM 872 C CA . ARG A 1 106 ? -6.155 3.901 -15.239 1.00 95.38 106 ARG A CA 1
ATOM 873 C C . ARG A 1 106 ? -5.963 4.514 -13.863 1.00 95.38 106 ARG A C 1
ATOM 875 O O . ARG A 1 106 ? -6.795 5.320 -13.450 1.00 95.38 106 ARG A O 1
ATOM 882 N N . THR A 1 107 ? -4.864 4.167 -13.203 1.00 95.56 107 THR A N 1
ATOM 883 C CA . THR A 1 107 ? -4.576 4.561 -11.827 1.00 95.56 107 THR A CA 1
ATOM 884 C C . THR A 1 107 ? -3.189 5.184 -11.730 1.00 95.56 107 THR A C 1
ATOM 886 O O . THR A 1 107 ? -2.212 4.589 -12.182 1.00 95.56 107 THR A O 1
ATOM 889 N N . LEU A 1 108 ? -3.094 6.365 -11.120 1.00 95.62 108 LEU A N 1
ATOM 890 C CA . LEU A 1 108 ? -1.825 7.029 -10.830 1.00 95.62 108 LEU A CA 1
ATOM 891 C C . LEU A 1 108 ? -1.777 7.480 -9.368 1.00 95.62 108 LEU A C 1
ATOM 893 O O . LEU A 1 108 ? -2.631 8.248 -8.924 1.00 95.62 108 LEU A O 1
ATOM 897 N N . TYR A 1 109 ? -0.743 7.057 -8.652 1.00 93.56 109 TYR A N 1
ATOM 898 C CA . TYR A 1 109 ? -0.364 7.588 -7.347 1.00 93.56 109 TYR A CA 1
ATOM 899 C C . TYR A 1 109 ? 0.970 8.319 -7.496 1.00 93.56 109 TYR A C 1
ATOM 901 O O . TYR A 1 109 ? 1.957 7.741 -7.947 1.00 93.56 109 TYR A O 1
ATOM 909 N N . PHE A 1 110 ? 0.992 9.603 -7.158 1.00 91.19 110 PHE A N 1
ATOM 910 C CA . PHE A 1 110 ? 2.119 10.493 -7.405 1.00 91.19 110 PHE A CA 1
ATOM 911 C C . PHE A 1 110 ? 2.479 11.254 -6.128 1.00 91.19 110 PHE A C 1
ATOM 913 O O . PHE A 1 110 ? 1.856 12.264 -5.793 1.00 91.19 110 PHE A O 1
ATOM 920 N N . HIS A 1 111 ? 3.426 10.707 -5.365 1.00 89.19 111 HIS A N 1
ATOM 921 C CA . HIS A 1 111 ? 3.786 11.169 -4.025 1.00 89.19 111 HIS A CA 1
ATOM 922 C C . HIS A 1 111 ? 5.183 11.799 -4.029 1.00 89.19 111 HIS A C 1
ATOM 924 O O . HIS A 1 111 ? 6.189 11.093 -4.030 1.00 89.19 111 HIS A O 1
ATOM 930 N N . PHE A 1 112 ? 5.264 13.126 -4.045 1.00 85.81 112 PHE A N 1
ATOM 931 C CA . PHE A 1 112 ? 6.521 13.841 -4.250 1.00 85.81 112 PHE A CA 1
ATOM 932 C C . PHE A 1 112 ? 6.818 14.867 -3.160 1.00 85.81 112 PHE A C 1
ATOM 934 O O . PHE A 1 112 ? 5.906 15.387 -2.521 1.00 85.81 112 PHE A O 1
ATOM 941 N N . ASP A 1 113 ? 8.100 15.185 -2.991 1.00 83.56 113 ASP A N 1
ATOM 942 C CA . ASP A 1 113 ? 8.557 16.325 -2.201 1.00 83.56 113 ASP A CA 1
ATOM 943 C C . ASP A 1 113 ? 8.885 17.496 -3.138 1.00 83.56 113 ASP A C 1
ATOM 945 O O . ASP A 1 113 ? 9.682 17.377 -4.072 1.00 83.56 113 ASP A O 1
ATOM 949 N N . ILE A 1 114 ? 8.247 18.646 -2.918 1.00 77.50 114 ILE A N 1
ATOM 950 C CA . ILE A 1 114 ? 8.472 19.831 -3.756 1.00 77.50 114 ILE A CA 1
ATOM 951 C C . ILE A 1 114 ? 9.871 20.433 -3.553 1.00 77.50 114 ILE A C 1
ATOM 953 O O . ILE A 1 114 ? 10.343 21.181 -4.408 1.00 77.50 114 ILE A O 1
ATOM 957 N N . ALA A 1 115 ? 10.544 20.114 -2.442 1.00 76.44 115 ALA A N 1
ATOM 958 C CA . ALA A 1 115 ? 11.911 20.544 -2.183 1.00 76.44 115 ALA A CA 1
ATOM 959 C C . ALA A 1 115 ? 12.937 19.780 -3.037 1.00 76.44 115 ALA A C 1
ATOM 961 O O . ALA A 1 115 ? 14.005 20.321 -3.333 1.00 76.44 115 ALA A O 1
ATOM 962 N N . THR A 1 116 ? 12.630 18.545 -3.455 1.00 78.69 116 THR A N 1
ATOM 963 C CA . THR A 1 116 ? 13.569 17.683 -4.194 1.00 78.69 116 THR A CA 1
ATOM 964 C C . THR A 1 116 ? 13.371 17.721 -5.708 1.00 78.69 116 THR A C 1
ATOM 966 O O . THR A 1 116 ? 14.282 17.343 -6.449 1.00 78.69 116 THR A O 1
ATOM 969 N N . ILE A 1 117 ? 12.219 18.201 -6.190 1.00 81.38 117 ILE A N 1
ATOM 970 C CA . ILE A 1 117 ? 11.833 18.131 -7.606 1.00 81.38 117 ILE A CA 1
ATOM 971 C C . ILE A 1 117 ? 11.523 19.516 -8.180 1.00 81.38 117 ILE A C 1
ATOM 973 O O . ILE A 1 117 ? 10.946 20.392 -7.539 1.00 81.38 117 ILE A O 1
ATOM 977 N N . ASN A 1 118 ? 11.870 19.711 -9.452 1.00 83.56 118 ASN A N 1
ATOM 978 C CA . ASN A 1 118 ? 11.553 20.923 -10.192 1.00 83.56 118 ASN A CA 1
ATOM 979 C C . ASN A 1 118 ? 10.034 21.064 -10.407 1.00 83.56 118 ASN A C 1
ATOM 981 O O . ASN A 1 118 ? 9.426 20.318 -11.179 1.00 83.56 118 ASN A O 1
ATOM 985 N N . SER A 1 119 ? 9.422 22.078 -9.790 1.00 80.06 119 SER A N 1
ATOM 986 C CA . SER A 1 119 ? 7.976 22.323 -9.878 1.00 80.06 119 SER A CA 1
ATOM 987 C C . SER A 1 119 ? 7.461 22.473 -11.313 1.00 80.06 119 SER A C 1
ATOM 989 O O . SER A 1 119 ? 6.353 22.035 -11.609 1.00 80.06 119 SER A O 1
ATOM 991 N N . LYS A 1 120 ? 8.272 23.008 -12.239 1.00 84.44 120 LYS A N 1
ATOM 992 C CA . LYS A 1 120 ? 7.889 23.141 -13.657 1.00 84.44 120 LYS A CA 1
ATOM 993 C C . LYS A 1 120 ? 7.787 21.796 -14.375 1.00 84.44 120 LYS A C 1
ATOM 995 O O . LYS A 1 120 ? 7.005 21.673 -15.316 1.00 84.44 120 LYS A O 1
ATOM 1000 N N . GLU A 1 121 ? 8.600 20.816 -13.987 1.00 87.44 121 GLU A N 1
ATOM 1001 C CA . GLU A 1 121 ? 8.548 19.462 -14.552 1.00 87.44 121 GLU A CA 1
ATOM 1002 C C . GLU A 1 121 ? 7.307 18.730 -14.053 1.00 87.44 121 GLU A C 1
ATOM 1004 O O . GLU A 1 121 ? 6.581 18.152 -14.860 1.00 87.44 121 GLU A O 1
ATOM 1009 N N . VAL A 1 122 ? 7.002 18.864 -12.761 1.00 88.19 122 VAL A N 1
ATOM 1010 C CA . VAL A 1 122 ? 5.762 18.350 -12.167 1.00 88.19 122 VAL A CA 1
ATOM 1011 C C . VAL A 1 122 ? 4.535 18.977 -12.822 1.00 88.19 122 VAL A C 1
ATOM 1013 O O . VAL A 1 122 ? 3.653 18.248 -13.268 1.00 88.19 122 VAL A O 1
ATOM 1016 N N . ASP A 1 123 ? 4.488 20.306 -12.957 1.00 86.69 123 ASP A N 1
ATOM 1017 C CA . ASP A 1 123 ? 3.375 21.004 -13.612 1.00 86.69 123 ASP A CA 1
ATOM 1018 C C . ASP A 1 123 ? 3.156 20.506 -15.045 1.00 86.69 123 ASP A C 1
ATOM 1020 O O . ASP A 1 123 ? 2.021 20.274 -15.471 1.00 86.69 123 ASP A O 1
ATOM 1024 N N . ARG A 1 124 ? 4.245 20.309 -15.798 1.00 89.88 124 ARG A N 1
ATOM 1025 C CA . ARG A 1 124 ? 4.190 19.796 -17.170 1.00 89.88 124 ARG A CA 1
ATOM 1026 C C . ARG A 1 124 ? 3.657 18.361 -17.208 1.00 89.88 124 ARG A C 1
ATOM 1028 O O . ARG A 1 124 ? 2.786 18.065 -18.029 1.00 89.88 124 ARG A O 1
ATOM 1035 N N . ALA A 1 125 ? 4.144 17.497 -16.321 1.00 92.31 125 ALA A N 1
ATOM 1036 C CA . ALA A 1 125 ? 3.704 16.112 -16.225 1.00 92.31 125 ALA A CA 1
ATOM 1037 C C . ALA A 1 125 ? 2.219 16.027 -15.840 1.00 92.31 125 ALA A C 1
ATOM 1039 O O . ALA A 1 125 ? 1.439 15.398 -16.555 1.00 92.31 125 ALA A O 1
ATOM 1040 N N . LEU A 1 126 ? 1.786 16.737 -14.795 1.00 91.69 126 LEU A N 1
ATOM 1041 C CA . LEU A 1 126 ? 0.386 16.768 -14.358 1.00 91.69 126 LEU A CA 1
ATOM 1042 C C . LEU A 1 126 ? -0.545 17.341 -15.432 1.00 91.69 126 LEU A C 1
ATOM 1044 O O . LEU A 1 126 ? -1.589 16.756 -15.711 1.00 91.69 126 LEU A O 1
ATOM 1048 N N . SER A 1 127 ? -0.147 18.422 -16.111 1.00 90.00 127 SER A N 1
ATOM 1049 C CA . SER A 1 127 ? -0.934 18.993 -17.216 1.00 90.00 127 SER A CA 1
ATOM 1050 C C . SER A 1 127 ? -1.157 17.984 -18.347 1.00 90.00 127 SER A C 1
ATOM 1052 O O . SER A 1 127 ? -2.204 17.986 -18.999 1.00 90.00 127 SER A O 1
ATOM 1054 N N . SER A 1 128 ? -0.195 17.084 -18.575 1.00 93.31 128 SER A N 1
ATOM 1055 C CA . SER A 1 128 ? -0.279 16.071 -19.627 1.00 93.31 128 SER A CA 1
ATOM 1056 C C . SER A 1 128 ? -1.332 14.985 -19.368 1.00 93.31 128 SER A C 1
ATOM 1058 O O . SER A 1 128 ? -1.789 14.366 -20.333 1.00 93.31 128 SER A O 1
ATOM 1060 N N . LEU A 1 129 ? -1.779 14.810 -18.113 1.00 93.00 129 LEU A N 1
ATOM 1061 C CA . LEU A 1 129 ? -2.832 13.857 -17.729 1.00 93.00 129 LEU A CA 1
ATOM 1062 C C . LEU A 1 129 ? -4.173 14.158 -18.408 1.00 93.00 129 LEU A C 1
ATOM 1064 O O . LEU A 1 129 ? -4.960 13.245 -18.635 1.00 93.00 129 LEU A O 1
ATOM 1068 N N . SER A 1 130 ? -4.405 15.413 -18.805 1.00 88.00 130 SER A N 1
ATOM 1069 C CA . SER A 1 130 ? -5.586 15.824 -19.581 1.00 88.00 130 SER A CA 1
ATOM 1070 C C . SER A 1 130 ? -5.734 15.120 -20.930 1.00 88.00 130 SER A C 1
ATOM 1072 O O . SER A 1 130 ? -6.838 15.050 -21.465 1.00 88.00 130 SER A O 1
ATOM 1074 N N . ASN A 1 131 ? -4.647 14.556 -21.461 1.00 88.06 131 ASN A N 1
ATOM 1075 C CA . ASN A 1 131 ? -4.661 13.816 -22.719 1.00 88.06 131 ASN A CA 1
ATOM 1076 C C . ASN A 1 131 ? -4.930 12.312 -22.533 1.00 88.06 131 ASN A C 1
ATOM 1078 O O . ASN A 1 131 ? -5.012 11.585 -23.524 1.00 88.06 131 ASN A O 1
ATOM 1082 N N . LEU A 1 132 ? -5.038 11.822 -21.293 1.00 90.94 132 LEU A N 1
ATOM 1083 C CA . LEU A 1 132 ? -5.299 10.411 -21.016 1.00 90.94 132 LEU A CA 1
ATOM 1084 C C . LEU A 1 132 ? -6.795 10.106 -21.092 1.00 90.94 132 LEU A C 1
ATOM 1086 O O . LEU A 1 132 ? -7.615 10.756 -20.453 1.00 90.94 132 LEU A O 1
ATOM 1090 N N . GLN A 1 133 ? -7.148 9.065 -21.847 1.00 88.19 133 GLN A N 1
ATOM 1091 C CA . GLN A 1 133 ? -8.545 8.666 -22.063 1.00 88.19 133 GLN A CA 1
ATOM 1092 C C . GLN A 1 133 ? -9.070 7.667 -21.022 1.00 88.19 133 GLN A C 1
ATOM 1094 O O . GLN A 1 133 ? -10.275 7.451 -20.939 1.00 88.19 133 GLN A O 1
ATOM 1099 N N . ASN A 1 134 ? -8.182 7.039 -20.245 1.00 91.56 134 ASN A N 1
ATOM 1100 C CA . ASN A 1 134 ? -8.528 5.917 -19.366 1.00 91.56 134 ASN A CA 1
ATOM 1101 C C . ASN A 1 134 ? -8.322 6.205 -17.872 1.00 91.56 134 ASN A C 1
ATOM 1103 O O . ASN A 1 134 ? -8.703 5.375 -17.043 1.00 91.56 134 ASN A O 1
ATOM 1107 N N . LEU A 1 135 ? -7.751 7.363 -17.519 1.00 94.25 135 LEU A N 1
ATOM 1108 C CA . LEU A 1 135 ? -7.398 7.691 -16.139 1.00 94.25 135 LEU A CA 1
ATOM 1109 C C . LEU A 1 135 ? -8.666 7.865 -15.296 1.00 94.25 135 LEU A C 1
ATOM 1111 O O . LEU A 1 135 ? -9.410 8.828 -15.478 1.00 94.25 135 LEU A O 1
ATOM 1115 N N . ASN A 1 136 ? -8.900 6.935 -14.372 1.00 93.25 136 ASN A N 1
ATOM 1116 C CA . ASN A 1 136 ? -10.074 6.906 -13.504 1.00 93.25 136 ASN A CA 1
ATOM 1117 C C . ASN A 1 136 ? -9.748 7.225 -12.038 1.00 93.25 136 ASN A C 1
ATOM 1119 O O . ASN A 1 136 ? -10.636 7.682 -11.315 1.00 93.25 136 ASN A O 1
ATOM 1123 N N . THR A 1 137 ? -8.498 7.014 -11.618 1.00 92.94 137 THR A N 1
ATOM 1124 C CA . THR A 1 137 ? -8.040 7.184 -10.240 1.00 92.94 137 THR A CA 1
ATOM 1125 C C . THR A 1 137 ? -6.740 7.969 -10.227 1.00 92.94 137 THR A C 1
ATOM 1127 O O . THR A 1 137 ? -5.776 7.601 -10.898 1.00 92.94 137 THR A O 1
ATOM 1130 N N . LEU A 1 138 ? -6.716 9.040 -9.439 1.00 92.50 138 LEU A N 1
ATOM 1131 C CA . LEU A 1 138 ? -5.544 9.880 -9.245 1.00 92.50 138 LEU A CA 1
ATOM 1132 C C . LEU A 1 138 ? -5.367 10.193 -7.761 1.00 92.50 138 LEU A C 1
ATOM 1134 O O . LEU A 1 138 ? -6.299 10.656 -7.105 1.00 92.50 138 LEU A O 1
ATOM 1138 N N . SER A 1 139 ? -4.170 9.959 -7.241 1.00 91.94 139 SER A N 1
ATOM 1139 C CA . SER A 1 139 ? -3.768 10.347 -5.893 1.00 91.94 139 SER A CA 1
ATOM 1140 C C . SER A 1 139 ? -2.491 11.162 -5.966 1.00 91.94 139 SER A C 1
ATOM 1142 O O . SER A 1 139 ? -1.497 10.703 -6.521 1.00 91.94 139 SER A O 1
ATOM 1144 N N . ILE A 1 140 ? -2.511 12.364 -5.407 1.00 87.88 140 ILE A N 1
ATOM 1145 C CA . ILE A 1 140 ? -1.357 13.250 -5.330 1.00 87.88 140 ILE A CA 1
ATOM 1146 C C . ILE A 1 140 ? -1.061 13.490 -3.858 1.00 87.88 140 ILE A C 1
ATOM 1148 O O . ILE A 1 140 ? -1.913 13.996 -3.130 1.00 87.88 140 ILE A O 1
ATOM 1152 N N . LYS A 1 141 ? 0.151 13.146 -3.426 1.00 86.38 141 LYS A N 1
ATOM 1153 C CA . LYS A 1 141 ? 0.641 13.484 -2.090 1.00 86.38 141 LYS A CA 1
ATOM 1154 C C . LYS A 1 141 ? 1.848 14.395 -2.240 1.00 86.38 141 LYS A C 1
ATOM 1156 O O . LYS A 1 141 ? 2.772 14.067 -2.975 1.00 86.38 141 LYS A O 1
ATOM 1161 N N . VAL A 1 142 ? 1.815 15.548 -1.591 1.00 81.69 142 VAL A N 1
ATOM 1162 C CA . VAL A 1 142 ? 2.891 16.534 -1.649 1.00 81.69 142 VAL A CA 1
ATOM 1163 C C . VAL A 1 142 ? 3.467 16.676 -0.253 1.00 81.69 142 VAL A C 1
ATOM 1165 O O . VAL A 1 142 ? 2.812 17.228 0.630 1.00 81.69 142 VAL A O 1
ATOM 1168 N N . ALA A 1 143 ? 4.681 16.179 -0.051 1.00 77.94 143 ALA A N 1
ATOM 1169 C CA . ALA A 1 143 ? 5.477 16.568 1.100 1.00 77.94 143 ALA A CA 1
ATOM 1170 C C . ALA A 1 143 ? 6.001 17.984 0.834 1.00 77.94 143 ALA A C 1
ATOM 1172 O O . ALA A 1 143 ? 6.551 18.256 -0.237 1.00 77.94 143 ALA A O 1
ATOM 1173 N N . ASN A 1 144 ? 5.751 18.920 1.749 1.00 66.94 144 ASN A N 1
ATOM 1174 C CA . ASN A 1 144 ? 6.237 20.280 1.590 1.00 66.94 144 ASN A CA 1
ATOM 1175 C C . ASN A 1 144 ? 6.824 20.825 2.893 1.00 66.94 144 ASN A C 1
ATOM 1177 O O . ASN A 1 144 ? 6.106 21.305 3.764 1.00 66.94 144 ASN A O 1
ATOM 1181 N N . GLU A 1 145 ? 8.151 20.817 2.997 1.00 56.53 145 GLU A N 1
ATOM 1182 C CA . GLU A 1 145 ? 8.868 21.550 4.052 1.00 56.53 145 GLU A CA 1
ATOM 1183 C C . GLU A 1 145 ? 9.124 23.026 3.679 1.00 56.53 145 GLU A C 1
ATOM 1185 O O . GLU A 1 145 ? 9.663 23.799 4.472 1.00 56.53 145 GLU A O 1
ATOM 1190 N N . SER A 1 146 ? 8.747 23.443 2.465 1.00 55.09 146 SER A N 1
ATOM 1191 C CA . SER A 1 146 ? 9.103 24.732 1.867 1.00 55.09 146 SER A CA 1
ATOM 1192 C C . SER A 1 146 ? 7.892 25.642 1.598 1.00 55.09 146 SER A C 1
ATOM 1194 O O . SER A 1 146 ? 6.744 25.227 1.514 1.00 55.09 146 SER A O 1
ATOM 1196 N N . MET A 1 147 ? 8.128 26.938 1.408 1.00 56.12 147 MET A N 1
ATOM 1197 C CA . MET A 1 147 ? 7.072 27.921 1.109 1.00 56.12 147 MET A CA 1
ATOM 1198 C C . MET A 1 147 ? 6.713 27.998 -0.394 1.00 56.12 147 MET A C 1
ATOM 1200 O O . MET A 1 147 ? 6.248 29.036 -0.870 1.00 56.12 147 MET A O 1
ATOM 1204 N N . LEU A 1 148 ? 6.986 26.944 -1.174 1.00 58.81 148 LEU A N 1
ATOM 1205 C CA . LEU A 1 148 ? 6.808 26.957 -2.629 1.00 58.81 148 LEU A CA 1
ATOM 1206 C C . LEU A 1 148 ? 5.330 26.807 -3.037 1.00 58.81 148 LEU A C 1
ATOM 1208 O O . LEU A 1 148 ? 4.611 26.008 -2.438 1.00 58.81 148 LEU A O 1
ATOM 1212 N N . PRO A 1 149 ? 4.868 27.553 -4.063 1.00 63.47 149 PRO A N 1
ATOM 1213 C CA . PRO A 1 149 ? 3.492 27.480 -4.534 1.00 63.47 149 PRO A CA 1
ATOM 1214 C C . PRO A 1 149 ? 3.193 26.121 -5.168 1.00 63.47 149 PRO A C 1
ATOM 1216 O O . PRO A 1 149 ? 4.012 25.574 -5.908 1.00 63.47 149 PRO A O 1
ATOM 1219 N N . LEU A 1 150 ? 1.985 25.615 -4.920 1.00 66.19 150 LEU A N 1
ATOM 1220 C CA . LEU A 1 150 ? 1.514 24.387 -5.547 1.00 66.19 150 LEU A CA 1
ATOM 1221 C C . LEU A 1 150 ? 1.373 24.528 -7.072 1.00 66.19 150 LEU A C 1
ATOM 1223 O O . LEU A 1 150 ? 0.972 25.594 -7.553 1.00 66.19 150 LEU A O 1
ATOM 1227 N N . PRO A 1 151 ? 1.633 23.441 -7.822 1.00 66.38 151 PRO A N 1
ATOM 1228 C CA . PRO A 1 151 ? 1.368 23.350 -9.256 1.00 66.38 151 PRO A CA 1
ATOM 1229 C C . PRO A 1 151 ? -0.075 23.774 -9.601 1.00 66.38 151 PRO A C 1
ATOM 1231 O O . PRO A 1 151 ? -1.038 23.165 -9.128 1.00 66.38 151 PRO A O 1
ATOM 1234 N N . ILE A 1 152 ? -0.252 24.803 -10.445 1.00 68.12 152 ILE A N 1
ATOM 1235 C CA . ILE A 1 152 ? -1.587 25.302 -10.865 1.00 68.12 152 ILE A CA 1
ATOM 1236 C C . ILE A 1 152 ? -2.371 24.199 -11.592 1.00 68.12 152 ILE A C 1
ATOM 1238 O O . ILE A 1 152 ? -3.604 24.146 -11.529 1.00 68.12 152 ILE A O 1
ATOM 1242 N N . SER A 1 153 ? -1.647 23.294 -12.253 1.00 74.56 153 SER A N 1
ATOM 1243 C CA . SER A 1 153 ? -2.195 22.124 -12.937 1.00 74.56 153 SER A CA 1
ATOM 1244 C C . SER A 1 153 ? -3.077 21.251 -12.037 1.00 74.56 153 SER A C 1
ATOM 1246 O O . SER A 1 153 ? -4.036 20.677 -12.544 1.00 74.56 153 SER A O 1
ATOM 1248 N N . ILE A 1 154 ? -2.859 21.220 -10.712 1.00 75.62 154 ILE A N 1
ATOM 1249 C CA . ILE A 1 154 ? -3.675 20.427 -9.773 1.00 75.62 154 ILE A CA 1
ATOM 1250 C C . ILE A 1 154 ? -5.159 20.811 -9.838 1.00 75.62 154 ILE A C 1
ATOM 1252 O O . ILE A 1 154 ? -6.028 19.940 -9.813 1.00 75.62 154 ILE A O 1
ATOM 1256 N N . ILE A 1 155 ? -5.467 22.102 -9.995 1.00 72.94 155 ILE A N 1
ATOM 1257 C CA . ILE A 1 155 ? -6.852 22.589 -10.086 1.00 72.94 155 ILE A CA 1
ATOM 1258 C C . ILE A 1 155 ? -7.524 22.072 -11.365 1.00 72.94 155 ILE A C 1
ATOM 1260 O O . ILE A 1 155 ? -8.715 21.771 -11.372 1.00 72.94 155 ILE A O 1
ATOM 1264 N N . GLN A 1 156 ? -6.766 21.929 -12.454 1.00 76.81 156 GLN A N 1
ATOM 1265 C CA . GLN A 1 156 ? -7.296 21.457 -13.735 1.00 76.81 156 GLN A CA 1
ATOM 1266 C C . GLN A 1 156 ? -7.695 19.974 -13.687 1.00 76.81 156 GLN A C 1
ATOM 1268 O O . GLN A 1 156 ? -8.582 19.555 -14.431 1.00 76.81 156 GLN A O 1
ATOM 1273 N N . LEU A 1 157 ? -7.096 19.193 -12.780 1.00 84.62 157 LEU A N 1
ATOM 1274 C CA . LEU A 1 157 ? -7.348 17.755 -12.645 1.00 84.62 157 LEU A CA 1
ATOM 1275 C C . LEU A 1 157 ? -8.773 17.441 -12.169 1.00 84.62 157 LEU A C 1
ATOM 1277 O O . LEU A 1 157 ? -9.315 16.395 -12.520 1.00 84.62 157 LEU A O 1
ATOM 1281 N N . PHE A 1 158 ? -9.418 18.369 -11.452 1.00 77.81 158 PHE A N 1
ATOM 1282 C CA . PHE A 1 158 ? -10.822 18.242 -11.039 1.00 77.81 158 PHE A CA 1
ATOM 1283 C C . PHE A 1 158 ? -11.796 18.126 -12.218 1.00 77.81 158 PHE A C 1
ATOM 1285 O O . PHE A 1 158 ? -12.897 17.601 -12.057 1.00 77.81 158 PHE A O 1
ATOM 1292 N N . TYR A 1 159 ? -11.401 18.612 -13.397 1.00 77.69 159 TYR A N 1
ATOM 1293 C CA . TYR A 1 159 ? -12.247 18.644 -14.589 1.00 77.69 159 TYR A CA 1
ATOM 1294 C C . TYR A 1 159 ? -11.958 17.507 -15.568 1.00 77.69 159 TYR A C 1
ATOM 1296 O O . TYR A 1 159 ? -12.488 17.512 -16.680 1.00 77.69 159 TYR A O 1
ATOM 1304 N N . LEU A 1 160 ? -11.116 16.541 -15.194 1.00 85.19 160 LEU A N 1
ATOM 1305 C CA . LEU A 1 160 ? -10.848 15.395 -16.050 1.00 85.19 160 LEU A CA 1
ATOM 1306 C C . LEU A 1 160 ? -12.127 14.557 -16.209 1.00 85.19 160 LEU A C 1
ATOM 1308 O O . LEU A 1 160 ? -12.635 14.026 -15.220 1.00 85.19 160 LEU A O 1
ATOM 1312 N N . PRO A 1 161 ? -12.654 14.393 -17.438 1.00 83.12 161 PRO A N 1
ATOM 1313 C CA . PRO A 1 161 ? -13.948 13.747 -17.650 1.00 83.12 161 PRO A CA 1
ATOM 1314 C C . PRO A 1 161 ? -13.926 12.251 -17.314 1.00 83.12 161 PRO A C 1
ATOM 1316 O O . PRO A 1 161 ? -14.967 11.653 -17.069 1.00 83.12 161 PRO A O 1
ATOM 1319 N N . THR A 1 162 ? -12.759 11.618 -17.299 1.00 89.56 162 THR A N 1
ATOM 1320 C CA . THR A 1 162 ? -12.611 10.185 -17.018 1.00 89.56 162 THR A CA 1
ATOM 1321 C C . THR A 1 162 ? -12.413 9.899 -15.530 1.00 89.56 162 THR A C 1
ATOM 1323 O O . THR A 1 162 ? -12.567 8.755 -15.098 1.00 89.56 162 THR A O 1
ATOM 1326 N N . LEU A 1 163 ? -12.087 10.929 -14.739 1.00 90.12 163 LEU A N 1
ATOM 1327 C CA . LEU A 1 163 ? -11.663 10.789 -13.355 1.00 90.12 163 LEU A CA 1
ATOM 1328 C C . LEU A 1 163 ? -12.863 10.561 -12.433 1.00 90.12 163 LEU A C 1
ATOM 1330 O O . LEU A 1 163 ? -13.746 11.406 -12.308 1.00 90.12 163 LEU A O 1
ATOM 1334 N N . LYS A 1 164 ? -12.861 9.413 -11.754 1.00 90.12 164 LYS A N 1
ATOM 1335 C CA . LYS A 1 164 ? -13.890 9.008 -10.789 1.00 90.12 164 LYS A CA 1
ATOM 1336 C C . LYS A 1 164 ? -13.415 9.114 -9.350 1.00 90.12 164 LYS A C 1
ATOM 1338 O O . LYS A 1 164 ? -14.227 9.317 -8.451 1.00 90.12 164 LYS A O 1
ATOM 1343 N N . ARG A 1 165 ? -12.119 8.927 -9.111 1.00 90.88 165 ARG A N 1
ATOM 1344 C CA . ARG A 1 165 ? -11.514 8.951 -7.779 1.00 90.88 165 ARG A CA 1
ATOM 1345 C C . ARG A 1 165 ? -10.362 9.933 -7.772 1.00 90.88 165 ARG A C 1
ATOM 1347 O O . ARG A 1 165 ? -9.418 9.763 -8.539 1.00 90.88 165 ARG A O 1
ATOM 1354 N N . PHE A 1 166 ? -10.436 10.926 -6.898 1.00 88.25 166 PHE A N 1
ATOM 1355 C CA . PHE A 1 166 ? -9.386 11.918 -6.762 1.00 88.25 166 PHE A CA 1
ATOM 1356 C C . PHE A 1 166 ? -8.996 12.114 -5.302 1.00 88.25 166 PHE A C 1
ATOM 1358 O O . PHE A 1 166 ? -9.855 12.300 -4.441 1.00 88.25 166 PHE A O 1
ATOM 1365 N N . SER A 1 167 ? -7.697 12.059 -5.027 1.00 88.12 167 SER A N 1
ATOM 1366 C CA . SER A 1 167 ? -7.128 12.295 -3.707 1.00 88.12 167 SER A CA 1
ATOM 1367 C C . SER A 1 167 ? -5.996 13.309 -3.805 1.00 88.12 167 SER A C 1
ATOM 1369 O O . SER A 1 167 ? -5.091 13.136 -4.618 1.00 88.12 167 SER A O 1
ATOM 1371 N N . ILE A 1 168 ? -6.031 14.350 -2.977 1.00 83.50 168 ILE A N 1
ATOM 1372 C CA . ILE A 1 168 ? -4.922 15.289 -2.791 1.00 83.50 168 ILE A CA 1
ATOM 1373 C C . ILE A 1 168 ? -4.598 15.352 -1.300 1.00 83.50 168 ILE A C 1
ATOM 1375 O O . ILE A 1 168 ? -5.481 15.619 -0.488 1.00 83.50 168 ILE A O 1
ATOM 1379 N N . ALA A 1 169 ? -3.337 15.139 -0.942 1.00 80.31 169 ALA A N 1
ATOM 1380 C CA . ALA A 1 169 ? -2.840 15.262 0.422 1.00 80.31 169 ALA A CA 1
ATOM 1381 C C . ALA A 1 169 ? -1.584 16.136 0.443 1.00 80.31 169 ALA A C 1
ATOM 1383 O O . ALA A 1 169 ? -0.655 15.881 -0.317 1.00 80.31 169 ALA A O 1
ATOM 1384 N N . ILE A 1 170 ? -1.535 17.160 1.294 1.00 75.81 170 ILE A N 1
ATOM 1385 C CA . ILE A 1 170 ? -0.395 18.087 1.364 1.00 75.81 170 ILE A CA 1
ATOM 1386 C C . ILE A 1 170 ? 0.124 18.172 2.795 1.00 75.81 170 ILE A C 1
ATOM 1388 O O . ILE A 1 170 ? -0.579 18.594 3.706 1.00 75.81 170 ILE A O 1
ATOM 1392 N N . GLU A 1 171 ? 1.362 17.760 3.019 1.00 71.00 171 GLU A N 1
ATOM 1393 C CA . GLU A 1 171 ? 1.966 17.778 4.348 1.00 71.00 171 GLU A CA 1
ATOM 1394 C C . GLU A 1 171 ? 2.580 19.160 4.621 1.00 71.00 171 GLU A C 1
ATOM 1396 O O . GLU A 1 171 ? 3.286 19.706 3.778 1.00 71.00 171 GLU A O 1
ATOM 1401 N N . ASN A 1 172 ? 2.299 19.727 5.803 1.00 58.88 172 ASN A N 1
ATOM 1402 C CA . ASN A 1 172 ? 2.929 20.942 6.346 1.00 58.88 172 ASN A CA 1
ATOM 1403 C C . ASN A 1 172 ? 2.845 22.224 5.488 1.00 58.88 172 ASN A C 1
ATOM 1405 O O . ASN A 1 172 ? 3.766 23.040 5.477 1.00 58.88 172 ASN A O 1
ATOM 1409 N N . TYR A 1 173 ? 1.717 22.478 4.821 1.00 54.12 173 TYR A N 1
ATOM 1410 C CA . TYR A 1 173 ? 1.562 23.704 4.033 1.00 54.12 173 TYR A CA 1
ATOM 1411 C C . TYR A 1 173 ? 1.233 24.936 4.900 1.00 54.12 173 TYR A C 1
ATOM 1413 O O . TYR A 1 173 ? 0.081 25.195 5.241 1.00 54.12 173 TYR A O 1
ATOM 1421 N N . TYR A 1 174 ? 2.247 25.743 5.218 1.00 48.22 174 TYR A N 1
ATOM 1422 C CA . TYR A 1 174 ? 2.109 27.023 5.929 1.00 48.22 174 TYR A CA 1
ATOM 1423 C C . TYR A 1 174 ? 1.955 28.231 4.984 1.00 48.22 174 TYR A C 1
ATOM 1425 O O . TYR A 1 174 ? 2.631 29.228 5.186 1.00 48.22 174 TYR A O 1
ATOM 1433 N N . LEU A 1 175 ? 1.102 28.230 3.949 1.00 44.69 175 LEU A N 1
ATOM 1434 C CA . LEU A 1 175 ? 0.874 29.470 3.176 1.00 44.69 175 LEU A CA 1
ATOM 1435 C C . LEU A 1 175 ? -0.513 29.592 2.520 1.00 44.69 175 LEU A C 1
ATOM 1437 O O . LEU A 1 175 ? -1.041 28.642 1.962 1.00 44.69 175 LEU A O 1
ATOM 1441 N N . ARG A 1 176 ? -1.044 30.826 2.595 1.00 45.53 176 ARG A N 1
ATOM 1442 C CA . ARG A 1 176 ? -2.163 31.477 1.873 1.00 45.53 176 ARG A CA 1
ATOM 1443 C C . ARG A 1 176 ? -3.126 30.561 1.104 1.00 45.53 176 ARG A C 1
ATOM 1445 O O . ARG A 1 176 ? -2.758 30.000 0.079 1.00 45.53 176 ARG A O 1
ATOM 1452 N N . SER A 1 177 ? -4.384 30.559 1.556 1.00 47.56 177 SER A N 1
ATOM 1453 C CA . SER A 1 177 ? -5.575 30.006 0.894 1.00 47.56 177 SER A CA 1
ATOM 1454 C C . SER A 1 177 ? -5.432 29.877 -0.626 1.00 47.56 177 SER A C 1
ATOM 1456 O O . SER A 1 177 ? -5.534 30.873 -1.351 1.00 47.56 177 SER A O 1
ATOM 1458 N N . VAL A 1 178 ? -5.232 28.651 -1.114 1.00 49.44 178 VAL A N 1
ATOM 1459 C CA . VAL A 1 178 ? -5.524 28.327 -2.511 1.00 49.44 178 VAL A CA 1
ATOM 1460 C C . VAL A 1 178 ? -7.040 28.331 -2.608 1.00 49.44 178 VAL A C 1
ATOM 1462 O O . VAL A 1 178 ? -7.694 27.339 -2.313 1.00 49.44 178 VAL A O 1
ATOM 1465 N N . SER A 1 179 ? -7.606 29.492 -2.929 1.00 49.44 179 SER A N 1
ATOM 1466 C CA . SER A 1 179 ? -9.035 29.588 -3.181 1.00 49.44 179 SER A CA 1
ATOM 1467 C C . SER A 1 179 ? -9.328 28.776 -4.436 1.00 49.44 179 SER A C 1
ATOM 1469 O O . SER A 1 179 ? -8.828 29.092 -5.517 1.00 49.44 179 SER A O 1
ATOM 1471 N N . LEU A 1 180 ? -10.137 27.729 -4.298 1.00 54.72 180 LEU A N 1
ATOM 1472 C CA . LEU A 1 180 ? -10.632 26.950 -5.433 1.00 54.72 180 LEU A CA 1
ATOM 1473 C C . LEU A 1 180 ? -11.792 27.665 -6.144 1.00 54.72 180 LEU A C 1
ATOM 1475 O O . LEU A 1 180 ? -12.519 27.064 -6.937 1.00 54.72 180 LEU A O 1
ATOM 1479 N N . VAL A 1 181 ? -11.963 28.968 -5.894 1.00 51.28 181 VAL A N 1
ATOM 1480 C CA . VAL A 1 181 ? -13.040 29.770 -6.463 1.00 51.28 181 VAL A CA 1
ATOM 1481 C C . VAL A 1 181 ? -12.724 30.195 -7.904 1.00 51.28 181 VAL A C 1
ATOM 1483 O O . VAL A 1 181 ? -11.704 30.840 -8.151 1.00 51.28 181 VAL A O 1
ATOM 1486 N N . PRO A 1 182 ? -13.657 29.998 -8.850 1.00 49.69 182 PRO A N 1
ATOM 1487 C CA . PRO A 1 182 ? -14.726 29.016 -8.857 1.00 49.69 182 PRO A CA 1
ATOM 1488 C C . PRO A 1 182 ? -14.300 27.842 -9.737 1.00 49.69 182 PRO A C 1
ATOM 1490 O O . PRO A 1 182 ? -14.023 28.015 -10.930 1.00 49.69 182 PRO A O 1
ATOM 1493 N N . LEU A 1 183 ? -14.394 26.632 -9.183 1.00 51.59 183 LEU A N 1
ATOM 1494 C CA . LEU A 1 183 ? -15.041 25.549 -9.911 1.00 51.59 183 LEU A CA 1
ATOM 1495 C C . LEU A 1 183 ? -16.259 26.168 -10.603 1.00 51.59 183 LEU A C 1
ATOM 1497 O O . LEU A 1 183 ? -17.277 26.451 -9.973 1.00 51.59 183 LEU A O 1
ATOM 1501 N N . ARG A 1 184 ? -16.120 26.522 -11.890 1.00 52.19 184 ARG A N 1
ATOM 1502 C CA . ARG A 1 184 ? -17.290 26.850 -12.708 1.00 52.19 184 ARG A CA 1
ATOM 1503 C C . ARG A 1 184 ? -18.240 25.662 -12.543 1.00 52.19 184 ARG A C 1
ATOM 1505 O O . ARG A 1 184 ? -17.730 24.559 -12.354 1.00 52.19 184 ARG A O 1
ATOM 1512 N N . PRO A 1 185 ? -19.567 25.848 -12.628 1.00 50.88 185 PRO A N 1
ATOM 1513 C CA . PRO A 1 185 ? -20.528 24.751 -12.551 1.00 50.88 185 PRO A CA 1
ATOM 1514 C C . PRO A 1 185 ? -20.377 23.853 -13.789 1.00 50.88 185 PRO A C 1
ATOM 1516 O O . PRO A 1 185 ? -21.167 23.882 -14.726 1.00 50.88 185 PRO A O 1
ATOM 1519 N N . VAL A 1 186 ? -19.280 23.116 -13.830 1.00 55.25 186 VAL A N 1
ATOM 1520 C CA . VAL A 1 186 ? -18.935 22.085 -14.780 1.00 55.25 186 VAL A CA 1
ATOM 1521 C C . VAL A 1 186 ? -19.053 20.825 -13.958 1.00 55.25 186 VAL A C 1
ATOM 1523 O O . VAL A 1 186 ? -18.347 20.653 -12.965 1.00 55.25 186 VAL A O 1
ATOM 1526 N N . LEU A 1 187 ? -20.004 19.989 -14.352 1.00 60.41 187 LEU A N 1
ATOM 1527 C CA . LEU A 1 187 ? -20.236 18.710 -13.709 1.00 60.41 187 LEU A CA 1
ATOM 1528 C C . LEU A 1 187 ? -18.945 17.891 -13.792 1.00 60.41 187 LEU A C 1
ATOM 1530 O O . LEU A 1 187 ? -18.489 17.576 -14.892 1.00 60.41 187 LEU A O 1
ATOM 1534 N N . CYS A 1 188 ? -18.344 17.581 -12.645 1.00 73.50 188 CYS A N 1
ATOM 1535 C CA . CYS A 1 188 ? -17.234 16.641 -12.588 1.00 73.50 188 CYS A CA 1
ATOM 1536 C C . CYS A 1 188 ? -17.777 15.216 -12.412 1.00 73.50 188 CYS A C 1
ATOM 1538 O O . CYS A 1 188 ? -18.798 14.990 -11.759 1.00 73.50 188 CYS A O 1
ATOM 1540 N N . ASN A 1 189 ? -17.077 14.238 -12.990 1.00 83.38 189 ASN A N 1
ATOM 1541 C CA . ASN A 1 189 ? -17.447 12.819 -12.916 1.00 83.38 189 ASN A CA 1
ATOM 1542 C C . ASN A 1 189 ? -16.908 12.127 -11.652 1.00 83.38 189 ASN A C 1
ATOM 1544 O O . ASN A 1 189 ? -16.912 10.898 -11.557 1.00 83.38 189 ASN A O 1
ATOM 1548 N N . ILE A 1 190 ? -16.452 12.917 -10.677 1.00 86.75 190 ILE A N 1
ATOM 1549 C CA . ILE A 1 190 ? -15.836 12.428 -9.449 1.00 86.75 190 ILE A CA 1
ATOM 1550 C C . ILE A 1 190 ? -16.911 11.790 -8.560 1.00 86.75 190 ILE A C 1
ATOM 1552 O O . ILE A 1 190 ? -17.862 12.434 -8.122 1.00 86.75 190 ILE A O 1
ATOM 1556 N N . GLU A 1 191 ? -16.720 10.508 -8.269 1.00 89.38 191 GLU A N 1
ATOM 1557 C CA . GLU A 1 191 ? -17.529 9.710 -7.348 1.00 89.38 191 GLU A CA 1
ATOM 1558 C C . GLU A 1 191 ? -16.898 9.672 -5.940 1.00 89.38 191 GLU A C 1
ATOM 1560 O O . GLU A 1 191 ? -17.614 9.578 -4.941 1.00 89.38 191 GLU A O 1
ATOM 1565 N N . HIS A 1 192 ? -15.564 9.762 -5.847 1.00 90.00 192 HIS A N 1
ATOM 1566 C CA . HIS A 1 192 ? -14.816 9.757 -4.586 1.00 90.00 192 HIS A CA 1
ATOM 1567 C C . HIS A 1 192 ? -13.790 10.886 -4.542 1.00 90.00 192 HIS A C 1
ATOM 1569 O O . HIS A 1 192 ? -12.894 10.932 -5.388 1.00 90.00 192 HIS A O 1
ATOM 1575 N N . LEU A 1 193 ? -13.881 11.739 -3.524 1.00 86.25 193 LEU A N 1
ATOM 1576 C CA . LEU A 1 193 ? -12.965 12.856 -3.330 1.00 86.25 193 LEU A CA 1
ATOM 1577 C C . LEU A 1 193 ? -12.355 12.847 -1.925 1.00 86.25 193 LEU A C 1
ATOM 1579 O O . LEU A 1 193 ? -13.086 12.816 -0.936 1.00 86.25 193 LEU A O 1
ATOM 1583 N N . THR A 1 194 ? -11.028 12.923 -1.850 1.00 86.69 194 THR A N 1
ATOM 1584 C CA . THR A 1 194 ? -10.275 13.141 -0.608 1.00 86.69 194 THR A CA 1
ATOM 1585 C C . THR A 1 194 ? -9.392 14.371 -0.766 1.00 86.69 194 THR A C 1
ATOM 1587 O O . THR A 1 194 ? -8.614 14.441 -1.715 1.00 86.69 194 THR A O 1
ATOM 1590 N N . ILE A 1 195 ? -9.480 15.333 0.150 1.00 79.56 195 ILE A N 1
ATOM 1591 C CA . ILE A 1 195 ? -8.594 16.496 0.170 1.00 79.56 195 ILE A CA 1
ATOM 1592 C C . ILE A 1 195 ? -8.130 16.781 1.596 1.00 79.56 195 ILE A C 1
ATOM 1594 O O . ILE A 1 195 ? -8.922 17.156 2.461 1.00 79.56 195 ILE A O 1
ATOM 1598 N N . THR A 1 196 ? -6.833 16.617 1.844 1.00 75.06 196 THR A N 1
ATOM 1599 C CA . THR A 1 196 ? -6.215 16.832 3.155 1.00 75.06 196 THR A CA 1
ATOM 1600 C C . THR A 1 196 ? -5.004 17.756 3.045 1.00 75.06 196 THR A C 1
ATOM 1602 O O . THR A 1 196 ? -4.282 17.760 2.050 1.00 75.06 196 THR A O 1
ATOM 1605 N N . GLY A 1 197 ? -4.787 18.592 4.064 1.00 65.69 197 GLY A N 1
ATOM 1606 C CA . GLY A 1 197 ? -3.608 19.462 4.132 1.00 65.69 197 GLY A CA 1
ATOM 1607 C C . GLY A 1 197 ? -3.622 20.705 3.230 1.00 65.69 197 GLY A C 1
ATOM 1608 O O . GLY A 1 197 ? -2.660 21.468 3.219 1.00 65.69 197 GLY A O 1
ATOM 1609 N N . MET A 1 198 ? -4.721 20.941 2.509 1.00 65.56 198 MET A N 1
ATOM 1610 C CA . MET A 1 198 ? -5.011 22.215 1.849 1.00 65.56 198 MET A CA 1
ATOM 1611 C C . MET A 1 198 ? -6.003 23.021 2.685 1.00 65.56 198 MET A C 1
ATOM 1613 O O . MET A 1 198 ? -6.983 22.437 3.152 1.00 65.56 198 MET A O 1
ATOM 1617 N N . PRO A 1 199 ? -5.809 24.344 2.837 1.00 58.94 199 PRO A N 1
ATOM 1618 C CA . PRO A 1 199 ? -6.792 25.178 3.496 1.00 58.94 199 PRO A CA 1
ATOM 1619 C C . PRO A 1 199 ? -8.060 25.293 2.650 1.00 58.94 199 PRO A C 1
ATOM 1621 O O . PRO A 1 199 ? -8.068 25.969 1.621 1.00 58.94 199 PRO A O 1
ATOM 1624 N N . PHE A 1 200 ? -9.116 24.611 3.088 1.00 65.31 200 PHE A N 1
ATOM 1625 C CA . PHE A 1 200 ? -10.433 24.613 2.463 1.00 65.31 200 PHE A CA 1
ATOM 1626 C C . PHE A 1 200 ? -11.419 25.413 3.300 1.00 65.31 200 PHE A C 1
ATOM 1628 O O . PHE A 1 200 ? -11.533 25.191 4.507 1.00 65.31 200 PHE A O 1
ATOM 1635 N N . GLN A 1 201 ? -12.163 26.311 2.657 1.00 68.31 201 GLN A N 1
ATOM 1636 C CA . GLN A 1 201 ? -13.202 27.082 3.331 1.00 68.31 201 GLN A CA 1
ATOM 1637 C C . GLN A 1 201 ? -14.572 26.432 3.124 1.00 68.31 201 GLN A C 1
ATOM 1639 O O . GLN A 1 201 ? -14.804 25.657 2.193 1.00 68.31 201 GLN A O 1
ATOM 1644 N N . TRP A 1 202 ? -15.518 26.770 4.000 1.00 69.69 202 TRP A N 1
ATOM 1645 C CA . TRP A 1 202 ? -16.869 26.206 3.973 1.00 69.69 202 TRP A CA 1
ATOM 1646 C C . TRP A 1 202 ? -17.589 26.399 2.622 1.00 69.69 202 TRP A C 1
ATOM 1648 O O . TRP A 1 202 ? -18.349 25.534 2.186 1.00 69.69 202 TRP A O 1
ATOM 1658 N N . TYR A 1 203 ? -17.329 27.503 1.912 1.00 69.25 203 TYR A N 1
ATOM 1659 C CA . TYR A 1 203 ? -17.919 27.747 0.588 1.00 69.25 203 TYR A CA 1
ATOM 1660 C C . TYR A 1 203 ? -17.333 26.860 -0.519 1.00 69.25 203 TYR A C 1
ATOM 1662 O O . TYR A 1 203 ? -18.031 26.546 -1.487 1.00 69.25 203 TYR A O 1
ATOM 1670 N N . ASP A 1 204 ? -16.070 26.443 -0.402 1.00 71.62 204 ASP A N 1
ATOM 1671 C CA . ASP A 1 204 ? -15.434 25.561 -1.382 1.00 71.62 204 ASP A CA 1
ATOM 1672 C C . ASP A 1 204 ? -16.086 24.179 -1.311 1.00 71.62 204 ASP A C 1
ATOM 1674 O O . ASP A 1 204 ? -16.414 23.582 -2.337 1.00 71.62 204 ASP A O 1
ATOM 1678 N N . LEU A 1 205 ? -16.376 23.718 -0.088 1.00 74.06 205 LEU A N 1
ATOM 1679 C CA . LEU A 1 205 ? -17.124 22.491 0.163 1.00 74.06 205 LEU A CA 1
ATOM 1680 C C . LEU A 1 205 ? -18.505 22.530 -0.501 1.00 74.06 205 LEU A C 1
ATOM 1682 O O . LEU A 1 205 ? -18.867 21.590 -1.206 1.00 74.06 205 LEU A O 1
ATOM 1686 N N . GLN A 1 206 ? -19.248 23.630 -0.338 1.00 72.06 206 GLN A N 1
ATOM 1687 C CA . GLN A 1 206 ? -20.544 23.816 -1.002 1.00 72.06 206 GLN A CA 1
ATOM 1688 C C . GLN A 1 206 ? -20.423 23.790 -2.533 1.00 72.06 206 GLN A C 1
ATOM 1690 O O . GLN A 1 206 ? -21.263 23.196 -3.208 1.00 72.06 206 GLN A O 1
ATOM 1695 N N . SER A 1 207 ? -19.364 24.389 -3.082 1.00 71.94 207 SER A N 1
ATOM 1696 C CA . SER A 1 207 ? -19.124 24.446 -4.530 1.00 71.94 207 SER A CA 1
ATOM 1697 C C . SER A 1 207 ? -18.779 23.073 -5.120 1.00 71.94 207 SER A C 1
ATOM 1699 O O . SER A 1 207 ? -19.292 22.709 -6.180 1.00 71.94 207 SER A O 1
ATOM 1701 N N . ILE A 1 208 ? -17.962 22.276 -4.422 1.00 74.62 208 ILE A N 1
ATOM 1702 C CA . ILE A 1 208 ? -17.649 20.882 -4.788 1.00 74.62 208 ILE A CA 1
ATOM 1703 C C . ILE A 1 208 ? -18.922 20.051 -4.818 1.00 74.62 208 ILE A C 1
ATOM 1705 O O . ILE A 1 208 ? -19.207 19.368 -5.797 1.00 74.62 208 ILE A O 1
ATOM 1709 N N . VAL A 1 209 ? -19.690 20.144 -3.740 1.00 73.19 209 VAL A N 1
ATOM 1710 C CA . VAL A 1 209 ? -20.959 19.450 -3.554 1.00 73.19 209 VAL A CA 1
ATOM 1711 C C . VAL A 1 209 ? -21.929 19.713 -4.710 1.00 73.19 209 VAL A C 1
ATOM 1713 O O . VAL A 1 209 ? -22.579 18.789 -5.188 1.00 73.19 209 VAL A O 1
ATOM 1716 N N . GLN A 1 210 ? -22.002 20.956 -5.187 1.00 70.06 210 GLN A N 1
ATOM 1717 C CA . GLN A 1 210 ? -22.866 21.335 -6.308 1.00 70.06 210 GLN A CA 1
ATOM 1718 C C . GLN A 1 210 ? -22.316 20.871 -7.660 1.00 70.06 210 GLN A C 1
ATOM 1720 O O . GLN A 1 210 ? -23.082 20.545 -8.565 1.00 70.06 210 GLN A O 1
ATOM 1725 N N . SER A 1 211 ? -20.992 20.840 -7.808 1.00 71.25 211 SER A N 1
ATOM 1726 C CA . SER A 1 211 ? -20.331 20.488 -9.071 1.00 71.25 211 SER A CA 1
ATOM 1727 C C . SER A 1 211 ? -20.201 18.971 -9.270 1.00 71.25 211 SER A C 1
ATOM 1729 O O . SER A 1 211 ? -20.102 18.505 -10.402 1.00 71.25 211 SER A O 1
ATOM 1731 N N . ALA A 1 212 ? -20.233 18.181 -8.196 1.00 74.38 212 ALA A N 1
ATOM 1732 C CA . ALA A 1 212 ? -20.013 16.738 -8.214 1.00 74.38 212 ALA A CA 1
ATOM 1733 C C . ALA A 1 212 ? -21.326 15.956 -8.036 1.00 74.38 212 ALA A C 1
ATOM 1735 O O . ALA A 1 212 ? -21.570 15.326 -7.008 1.00 74.38 212 ALA A O 1
ATOM 1736 N N . SER A 1 213 ? -22.183 15.961 -9.061 1.00 74.69 213 SER A N 1
ATOM 1737 C CA . SER A 1 213 ? -23.501 15.295 -8.999 1.00 74.69 213 SER A CA 1
ATOM 1738 C C . SER A 1 213 ? -23.446 13.776 -8.748 1.00 74.69 213 SER A C 1
ATOM 1740 O O . SER A 1 213 ? -24.429 13.188 -8.300 1.00 74.69 213 SER A O 1
ATOM 1742 N N . HIS A 1 214 ? -22.301 13.134 -9.001 1.00 83.12 214 HIS A N 1
ATOM 1743 C CA . HIS A 1 214 ? -22.080 11.699 -8.794 1.00 83.12 214 HIS A CA 1
ATOM 1744 C C . HIS A 1 214 ? -21.338 11.362 -7.490 1.00 83.12 214 HIS A C 1
ATOM 1746 O O . HIS A 1 214 ? -21.024 10.193 -7.256 1.00 83.12 214 HIS A O 1
ATOM 1752 N N . LEU A 1 215 ? -21.067 12.355 -6.638 1.00 85.88 215 LEU A N 1
ATOM 1753 C CA . LEU A 1 215 ? -20.257 12.189 -5.436 1.00 85.88 215 LEU A CA 1
ATOM 1754 C C . LEU A 1 215 ? -20.925 11.241 -4.429 1.00 85.88 215 LEU A C 1
ATOM 1756 O O . LEU A 1 215 ? -22.023 11.494 -3.934 1.00 85.88 215 LEU A O 1
ATOM 1760 N N . ARG A 1 216 ? -20.233 10.145 -4.108 1.00 88.94 216 ARG A N 1
ATOM 1761 C CA . ARG A 1 216 ? -20.639 9.120 -3.128 1.00 88.94 216 ARG A CA 1
ATOM 1762 C C . ARG A 1 216 ? -19.801 9.166 -1.858 1.00 88.94 216 ARG A C 1
ATOM 1764 O O . ARG A 1 216 ? -20.299 8.807 -0.791 1.00 88.94 216 ARG A O 1
ATOM 1771 N N . TYR A 1 217 ? -18.550 9.600 -1.976 1.00 89.94 217 TYR A N 1
ATOM 1772 C CA . TYR A 1 217 ? -17.588 9.677 -0.886 1.00 89.94 217 TYR A CA 1
ATOM 1773 C C . TYR A 1 217 ? -16.888 11.033 -0.891 1.00 89.94 217 TYR A C 1
ATOM 1775 O O . TYR A 1 217 ? -16.343 11.441 -1.919 1.00 89.94 217 TYR A O 1
ATOM 1783 N N . LEU A 1 218 ? -16.852 11.681 0.270 1.00 87.06 218 LEU A N 1
ATOM 1784 C CA . LEU A 1 218 ? -16.146 12.935 0.475 1.00 87.06 218 LEU A CA 1
ATOM 1785 C C . LEU A 1 218 ? -15.367 12.901 1.790 1.00 87.06 218 LEU A C 1
ATOM 1787 O O . LEU A 1 218 ? -15.958 12.685 2.844 1.00 87.06 218 LEU A O 1
ATOM 1791 N N . ASN A 1 219 ? -14.062 13.145 1.725 1.00 86.75 219 ASN A N 1
ATOM 1792 C CA . ASN A 1 219 ? -13.208 13.383 2.882 1.00 86.75 219 ASN A CA 1
ATOM 1793 C C . ASN A 1 219 ? -12.486 14.718 2.707 1.00 86.75 219 ASN A C 1
ATOM 1795 O O . ASN A 1 219 ? -11.710 14.871 1.768 1.00 86.75 219 ASN A O 1
ATOM 1799 N N . VAL A 1 220 ? -12.750 15.682 3.586 1.00 82.19 220 VAL A N 1
ATOM 1800 C CA . VAL A 1 220 ? -12.144 17.015 3.512 1.00 82.19 220 VAL A CA 1
ATOM 1801 C C . VAL A 1 220 ? -11.697 17.513 4.878 1.00 82.19 220 VAL A C 1
ATOM 1803 O O . VAL A 1 220 ? -12.354 17.285 5.896 1.00 82.19 220 VAL A O 1
ATOM 1806 N N . ARG A 1 221 ? -10.594 18.262 4.884 1.00 77.31 221 ARG A N 1
ATOM 1807 C CA . ARG A 1 221 ? -10.144 19.040 6.039 1.00 77.31 221 ARG A CA 1
ATOM 1808 C C . ARG A 1 221 ? -10.397 20.528 5.812 1.00 77.31 221 ARG A C 1
ATOM 1810 O O . ARG A 1 221 ? -9.882 21.095 4.860 1.00 77.31 221 ARG A O 1
ATOM 1817 N N . LEU A 1 222 ? -11.194 21.129 6.685 1.00 73.25 222 LEU A N 1
ATOM 1818 C CA . LEU A 1 222 ? -11.600 22.530 6.679 1.00 73.25 222 LEU A CA 1
ATOM 1819 C C . LEU A 1 222 ? -10.692 23.344 7.606 1.00 73.25 222 LEU A C 1
ATOM 1821 O O . LEU A 1 222 ? -10.298 22.865 8.672 1.00 73.25 222 LEU A O 1
ATOM 1825 N N . THR A 1 223 ? -10.348 24.559 7.184 1.00 63.94 223 THR A N 1
ATOM 1826 C CA . THR A 1 223 ? -9.402 25.437 7.886 1.00 63.94 223 THR A CA 1
ATOM 1827 C C . THR A 1 223 ? -9.967 26.838 8.074 1.00 63.94 223 THR A C 1
ATOM 1829 O O . THR A 1 223 ? -10.735 27.324 7.238 1.00 63.94 223 THR A O 1
ATOM 1832 N N . LYS A 1 224 ? -9.463 27.545 9.091 1.00 59.19 224 LYS A N 1
ATOM 1833 C CA . LYS A 1 224 ? -9.797 28.949 9.349 1.00 59.19 224 LYS A CA 1
ATOM 1834 C C . LYS A 1 224 ? -9.445 29.858 8.162 1.00 59.19 224 LYS A C 1
ATOM 1836 O O . LYS A 1 224 ? -8.449 29.647 7.474 1.00 59.19 224 LYS A O 1
ATOM 1841 N N . GLU A 1 225 ? -10.278 30.883 7.969 1.00 52.50 225 GLU A N 1
ATOM 1842 C CA . GLU A 1 225 ? -10.152 31.992 7.014 1.00 52.50 225 GLU A CA 1
ATOM 1843 C C . GLU A 1 225 ? -8.711 32.288 6.551 1.00 52.50 225 GLU A C 1
ATOM 1845 O O . GLU A 1 225 ? -7.838 32.677 7.329 1.00 52.50 225 GLU A O 1
ATOM 1850 N N . GLY A 1 226 ? -8.488 32.200 5.237 1.00 41.19 226 GLY A N 1
ATOM 1851 C CA . GLY A 1 226 ? -7.395 32.927 4.599 1.00 41.19 226 GLY A CA 1
ATOM 1852 C C . GLY A 1 226 ? -7.657 34.437 4.689 1.00 41.19 226 GLY A C 1
ATOM 1853 O O . GLY A 1 226 ? -8.814 34.860 4.647 1.00 41.19 226 GLY A O 1
ATOM 1854 N N . PRO A 1 227 ? -6.615 35.275 4.810 1.00 33.66 227 PRO A N 1
ATOM 1855 C CA . PRO A 1 227 ? -6.790 36.703 5.004 1.00 33.66 227 PRO A CA 1
ATOM 1856 C C . PRO A 1 227 ? -7.362 37.317 3.724 1.00 33.66 227 PRO A C 1
ATOM 1858 O O . PRO A 1 227 ? -6.678 37.344 2.708 1.00 33.66 227 PRO A O 1
ATOM 1861 N N . TYR A 1 228 ? -8.577 37.860 3.823 1.00 39.81 228 TYR A N 1
ATOM 1862 C CA . TYR A 1 228 ? -9.240 38.711 2.831 1.00 39.81 228 TYR A CA 1
ATOM 1863 C C . TYR A 1 228 ? -9.513 38.055 1.468 1.00 39.81 228 TYR A C 1
ATOM 1865 O O . TYR A 1 228 ? -8.597 37.747 0.716 1.00 39.81 228 TYR A O 1
ATOM 1873 N N . LEU A 1 229 ? -10.800 37.967 1.113 1.00 37.41 229 LEU A N 1
ATOM 1874 C CA . LEU A 1 229 ? -11.414 38.352 -0.173 1.00 37.41 229 LEU A CA 1
ATOM 1875 C C . LEU A 1 229 ? -12.662 37.480 -0.410 1.00 37.41 229 LEU A C 1
ATOM 1877 O O . LEU A 1 229 ? -12.579 36.262 -0.472 1.00 37.41 229 LEU A O 1
ATOM 1881 N N . PHE A 1 230 ? -13.808 38.145 -0.587 1.00 37.09 230 PHE A N 1
ATOM 1882 C CA . PHE A 1 230 ? -15.133 37.596 -0.919 1.00 37.09 230 PHE A CA 1
ATOM 1883 C C . PHE A 1 230 ? -15.991 37.059 0.239 1.00 37.09 230 PHE A C 1
ATOM 1885 O O . PHE A 1 230 ? -16.444 35.920 0.235 1.00 37.09 230 PHE A O 1
ATOM 1892 N N . GLN A 1 231 ? -16.411 37.973 1.122 1.00 35.38 231 GLN A N 1
ATOM 1893 C CA . GLN A 1 231 ? -17.785 37.942 1.642 1.00 35.38 231 GLN A CA 1
ATOM 1894 C C . GLN A 1 231 ? -18.754 38.171 0.469 1.00 35.38 231 GLN A C 1
ATOM 1896 O O . GLN A 1 231 ? -19.228 39.279 0.227 1.00 35.38 231 GLN A O 1
ATOM 1901 N N . ARG A 1 232 ? -18.994 37.140 -0.339 1.00 39.66 232 ARG A N 1
ATOM 1902 C CA . ARG A 1 232 ? -20.176 37.102 -1.197 1.00 39.66 232 ARG A CA 1
ATOM 1903 C C . ARG A 1 232 ? -21.227 36.318 -0.434 1.00 39.66 232 ARG A C 1
ATOM 1905 O O . ARG A 1 232 ? -21.078 35.114 -0.258 1.00 39.66 232 ARG A O 1
ATOM 1912 N N . GLU A 1 233 ? -22.287 37.002 -0.011 1.00 35.75 233 GLU A N 1
ATOM 1913 C CA . GLU A 1 233 ? -23.555 36.365 0.339 1.00 35.75 233 GLU A CA 1
ATOM 1914 C C . GLU A 1 233 ? -24.086 35.660 -0.912 1.00 35.75 233 GLU A C 1
ATOM 1916 O O . GLU A 1 233 ? -24.846 36.208 -1.708 1.00 35.75 233 GLU A O 1
ATOM 1921 N N . MET A 1 234 ? -23.613 34.443 -1.149 1.00 38.12 234 MET A N 1
ATOM 1922 C CA . MET A 1 234 ? -24.213 33.567 -2.129 1.00 38.12 234 MET A CA 1
ATOM 1923 C C . MET A 1 234 ? -25.353 32.838 -1.429 1.00 38.12 234 MET A C 1
ATOM 1925 O O . MET A 1 234 ? -25.160 31.834 -0.750 1.00 38.12 234 MET A O 1
ATOM 1929 N N . SER A 1 235 ? -26.564 33.369 -1.600 1.00 39.12 235 SER A N 1
ATOM 1930 C CA . SER A 1 235 ? -27.830 32.699 -1.295 1.00 39.12 235 SER A CA 1
ATOM 1931 C C . SER A 1 235 ? -28.070 31.553 -2.285 1.00 39.12 235 SER A C 1
ATOM 1933 O O . SER A 1 235 ? -29.058 31.519 -3.016 1.00 39.12 235 SER A O 1
ATOM 1935 N N . ILE A 1 236 ? -27.132 30.608 -2.361 1.00 43.94 236 ILE A N 1
ATOM 1936 C CA . ILE A 1 236 ? -27.286 29.446 -3.227 1.00 43.94 236 ILE A CA 1
ATOM 1937 C C . ILE A 1 236 ? -28.124 28.416 -2.478 1.00 43.94 236 ILE A C 1
ATOM 1939 O O . ILE A 1 236 ? -27.748 27.927 -1.411 1.00 43.94 236 ILE A O 1
ATOM 1943 N N . LYS A 1 237 ? -29.280 28.080 -3.054 1.00 48.16 237 LYS A N 1
ATOM 1944 C CA . LYS A 1 237 ? -30.046 26.900 -2.660 1.00 48.16 237 LYS A CA 1
ATOM 1945 C C . LYS A 1 237 ? -29.187 25.677 -2.970 1.00 48.16 237 LYS A C 1
ATOM 1947 O O . LYS A 1 237 ? -28.903 25.409 -4.130 1.00 48.16 237 LYS A O 1
ATOM 1952 N N . LEU A 1 238 ? -28.737 24.979 -1.934 1.00 53.22 238 LEU A N 1
ATOM 1953 C CA . LEU A 1 238 ? -28.099 23.680 -2.100 1.00 53.22 238 LEU A CA 1
ATOM 1954 C C . LEU A 1 238 ? -29.160 22.697 -2.607 1.00 53.22 238 LEU A C 1
ATOM 1956 O O . LEU A 1 238 ? -30.102 22.383 -1.878 1.00 53.22 238 LEU A O 1
ATOM 1960 N N . ASP A 1 239 ? -29.015 22.239 -3.847 1.00 55.59 239 ASP A N 1
ATOM 1961 C CA . ASP A 1 239 ? -29.785 21.102 -4.346 1.00 55.59 239 ASP A CA 1
ATOM 1962 C C . ASP A 1 239 ? -29.375 19.826 -3.584 1.00 55.59 239 ASP A C 1
ATOM 1964 O O . ASP A 1 239 ? -28.250 19.700 -3.091 1.00 55.59 239 ASP A O 1
ATOM 1968 N N . TYR A 1 240 ? -30.309 18.884 -3.433 1.00 61.38 240 TYR A N 1
ATOM 1969 C CA . TYR A 1 240 ? -30.090 17.639 -2.692 1.00 61.38 240 TYR A CA 1
ATOM 1970 C C . TYR A 1 240 ? -28.940 16.811 -3.287 1.00 61.38 240 TYR A C 1
ATOM 1972 O O . TYR A 1 240 ? -29.000 16.384 -4.439 1.00 61.38 240 TYR A O 1
ATOM 1980 N N . ILE A 1 241 ? -27.958 16.456 -2.460 1.00 68.44 241 ILE A N 1
ATOM 1981 C CA . ILE A 1 241 ? -26.896 15.495 -2.778 1.00 68.44 241 ILE A CA 1
ATOM 1982 C C . ILE A 1 241 ? -27.364 14.101 -2.367 1.00 68.44 241 ILE A C 1
ATOM 1984 O O . ILE A 1 241 ? -26.803 13.437 -1.491 1.00 68.44 241 ILE A O 1
ATOM 1988 N N . ALA A 1 242 ? -28.447 13.640 -2.981 1.00 62.41 242 ALA A N 1
ATOM 1989 C CA . ALA A 1 242 ? -29.067 12.374 -2.603 1.00 62.41 242 ALA A CA 1
ATOM 1990 C C . ALA A 1 242 ? -28.140 11.155 -2.796 1.00 62.41 242 ALA A C 1
ATOM 1992 O O . ALA A 1 242 ? -28.445 10.077 -2.302 1.00 62.41 242 ALA A O 1
ATOM 1993 N N . ILE A 1 243 ? -27.024 11.281 -3.515 1.00 82.12 243 ILE A N 1
ATOM 1994 C CA . ILE A 1 243 ? -26.129 10.157 -3.819 1.00 82.12 243 ILE A CA 1
ATOM 1995 C C . ILE A 1 243 ? -24.987 10.021 -2.791 1.00 82.12 243 ILE A C 1
ATOM 1997 O O . ILE A 1 243 ? -24.379 8.952 -2.713 1.00 82.12 243 ILE A O 1
ATOM 2001 N N . LEU A 1 244 ? -24.718 11.042 -1.964 1.00 85.75 244 LEU A N 1
ATOM 2002 C CA . LEU A 1 244 ? -23.613 10.993 -1.004 1.00 85.75 244 LEU A CA 1
ATOM 2003 C C . LEU A 1 244 ? -23.890 9.973 0.109 1.00 85.75 244 LEU A C 1
ATOM 2005 O O . LEU A 1 244 ? -24.867 10.091 0.845 1.00 85.75 244 LEU A O 1
ATOM 2009 N N . GLN A 1 245 ? -22.997 8.991 0.247 1.00 88.81 245 GLN A N 1
ATOM 2010 C CA . GLN A 1 245 ? -23.113 7.893 1.212 1.00 88.81 245 GLN A CA 1
ATOM 2011 C C . GLN A 1 245 ? -22.107 8.003 2.357 1.00 88.81 245 GLN A C 1
ATOM 2013 O O . GLN A 1 245 ? -22.396 7.546 3.462 1.00 88.81 245 GLN A O 1
ATOM 2018 N N . THR A 1 246 ? -20.926 8.575 2.106 1.00 89.69 246 THR A N 1
ATOM 2019 C CA . THR A 1 246 ? -19.869 8.751 3.110 1.00 89.69 246 THR A CA 1
ATOM 2020 C C . THR A 1 246 ? -19.369 10.185 3.122 1.00 89.69 246 THR A C 1
ATOM 2022 O O . THR A 1 246 ? -18.965 10.707 2.083 1.00 89.69 246 THR A O 1
ATOM 2025 N N . LEU A 1 247 ? -19.356 10.788 4.309 1.00 90.06 247 LEU A N 1
ATOM 2026 C CA . LEU A 1 247 ? -18.838 12.126 4.551 1.00 90.06 247 LEU A CA 1
ATOM 2027 C C . LEU A 1 247 ? -17.886 12.100 5.747 1.00 90.06 247 LEU A C 1
ATOM 2029 O O . LEU A 1 247 ? -18.261 11.659 6.831 1.00 90.06 247 LEU A O 1
ATOM 2033 N N . ILE A 1 248 ? -16.665 12.575 5.538 1.00 89.12 248 ILE A N 1
ATOM 2034 C CA . ILE A 1 248 ? -15.626 12.715 6.552 1.00 89.12 248 ILE A CA 1
ATOM 2035 C C . ILE A 1 248 ? -15.199 14.183 6.561 1.00 89.12 248 ILE A C 1
ATOM 2037 O O . ILE A 1 248 ? -14.765 14.718 5.540 1.00 89.12 248 ILE A O 1
ATOM 2041 N N . LEU A 1 249 ? -15.372 14.843 7.701 1.00 87.75 249 LEU A N 1
ATOM 2042 C CA . LEU A 1 249 ? -15.053 16.251 7.900 1.00 87.75 249 LEU A CA 1
ATOM 2043 C C . LEU A 1 249 ? -14.015 16.385 9.003 1.00 87.75 249 LEU A C 1
ATOM 2045 O O . LEU A 1 249 ? -14.201 15.868 10.103 1.00 87.75 249 LEU A O 1
ATOM 2049 N N . HIS A 1 250 ? -12.955 17.135 8.741 1.00 84.75 250 HIS A N 1
ATOM 2050 C CA . HIS A 1 250 ? -11.958 17.466 9.750 1.00 84.75 250 HIS A CA 1
ATOM 2051 C C . HIS A 1 250 ? -11.886 18.978 9.937 1.00 84.75 250 HIS A C 1
ATOM 2053 O O . HIS A 1 250 ? -11.582 19.684 8.985 1.00 84.75 250 HIS A O 1
ATOM 2059 N N . PHE A 1 251 ? -12.142 19.470 11.145 1.00 79.12 251 PHE A N 1
ATOM 2060 C CA . PHE A 1 251 ? -12.060 20.891 11.485 1.00 79.12 251 PHE A CA 1
ATOM 2061 C C . PHE A 1 251 ? -10.764 21.208 12.234 1.00 79.12 251 PHE A C 1
ATOM 2063 O O . PHE A 1 251 ? -10.339 20.454 13.119 1.00 79.12 251 PHE A O 1
ATOM 2070 N N . GLU A 1 252 ? -10.147 22.341 11.901 1.00 71.56 252 GLU A N 1
ATOM 2071 C CA . GLU A 1 252 ? -9.046 22.905 12.686 1.00 71.56 252 GLU A CA 1
ATOM 2072 C C . GLU A 1 252 ? -9.527 23.593 13.973 1.00 71.56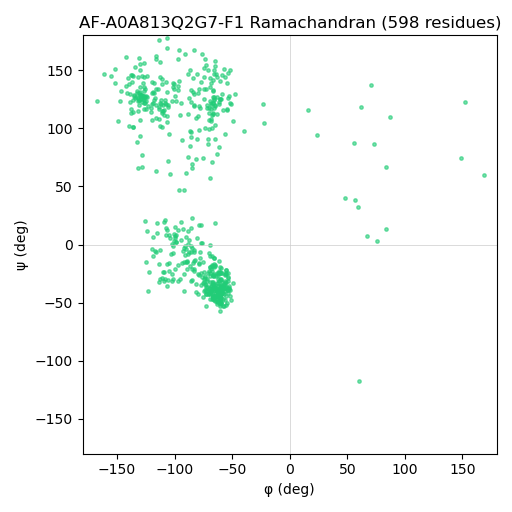 252 GLU A C 1
ATOM 2074 O O . GLU A 1 252 ? -10.711 23.853 14.164 1.00 71.56 252 GLU A O 1
ATOM 2079 N N . GLU A 1 253 ? -8.597 23.845 14.898 1.00 64.88 253 GLU A N 1
ATOM 2080 C CA . GLU A 1 253 ? -8.899 24.309 16.264 1.00 64.88 253 GLU A CA 1
ATOM 2081 C C . GLU A 1 253 ? -9.624 25.648 16.315 1.00 64.88 253 GLU A C 1
ATOM 2083 O O . GLU A 1 253 ? -10.564 25.809 17.090 1.00 64.88 253 GLU A O 1
ATOM 2088 N N . ASP A 1 254 ? -9.201 26.577 15.465 1.00 65.38 254 ASP A N 1
ATOM 2089 C CA . ASP A 1 254 ? -9.703 27.945 15.427 1.00 65.38 254 ASP A CA 1
ATOM 2090 C C . ASP A 1 254 ? -10.753 28.168 14.321 1.00 65.38 254 ASP A C 1
ATOM 2092 O O . ASP A 1 254 ? -11.012 29.314 13.930 1.00 65.38 254 ASP A O 1
ATOM 2096 N N . ASP A 1 255 ? -11.304 27.088 13.765 1.00 69.75 255 ASP A N 1
ATOM 2097 C CA . ASP A 1 255 ? -12.318 27.153 12.718 1.00 69.75 255 ASP A CA 1
ATOM 2098 C C . ASP A 1 255 ? -13.633 27.755 13.272 1.00 69.75 255 ASP A C 1
ATOM 2100 O O . ASP A 1 255 ? -14.072 27.371 14.353 1.00 69.75 255 ASP A O 1
ATOM 2104 N N . PRO A 1 256 ? -14.271 28.727 12.589 1.00 70.50 256 PRO A N 1
ATOM 2105 C CA . PRO A 1 256 ? -15.490 29.375 13.078 1.00 70.50 256 PRO A CA 1
ATOM 2106 C C . PRO A 1 256 ? -16.770 28.553 12.836 1.00 70.50 256 PRO A C 1
ATOM 2108 O O . PRO A 1 256 ? -17.868 29.064 13.072 1.00 70.50 256 PRO A O 1
ATOM 2111 N N . THR A 1 257 ? -16.671 27.319 12.326 1.00 74.88 257 THR A N 1
ATOM 2112 C CA . THR A 1 257 ? -17.834 26.501 11.968 1.00 74.88 257 THR A CA 1
ATOM 2113 C C . THR A 1 257 ? -18.720 26.215 13.179 1.00 74.88 257 THR A C 1
ATOM 2115 O O . THR A 1 257 ? -18.316 25.595 14.164 1.00 74.88 257 THR A O 1
ATOM 2118 N N . THR A 1 258 ? -19.990 26.607 13.070 1.00 80.75 258 THR A N 1
ATOM 2119 C CA . THR A 1 258 ? -21.011 26.314 14.079 1.00 80.75 258 THR A CA 1
ATOM 2120 C C . THR A 1 258 ? -21.735 24.999 13.796 1.00 80.75 258 THR A C 1
ATOM 2122 O O . THR A 1 258 ? -21.711 24.467 12.682 1.00 80.75 258 THR A O 1
ATOM 2125 N N . PHE A 1 259 ? -22.434 24.473 14.804 1.00 83.06 259 PHE A N 1
ATOM 2126 C CA . PHE A 1 259 ? -23.240 23.261 14.656 1.00 83.06 259 PHE A CA 1
ATOM 2127 C C . PHE A 1 259 ? -24.321 23.426 13.576 1.00 83.06 259 PHE A C 1
ATOM 2129 O O . PHE A 1 259 ? -24.547 22.527 12.768 1.00 83.06 259 PHE A O 1
ATOM 2136 N N . GLU A 1 260 ? -24.940 24.604 13.501 1.00 82.00 260 GLU A N 1
ATOM 2137 C CA . GLU A 1 260 ? -25.972 24.949 12.525 1.00 82.00 260 GLU A CA 1
ATOM 2138 C C . GLU A 1 260 ? -25.448 24.904 11.088 1.00 82.00 260 GLU A C 1
ATOM 2140 O O . GLU A 1 260 ? -26.160 24.429 10.201 1.00 82.00 260 GLU A O 1
ATOM 2145 N N . MET A 1 261 ? -24.205 25.346 10.858 1.00 80.19 261 MET A N 1
ATOM 2146 C CA . MET A 1 261 ? -23.566 25.258 9.543 1.00 80.19 261 MET A CA 1
ATOM 2147 C C . MET A 1 261 ? -23.427 23.795 9.114 1.00 80.19 261 MET A C 1
ATOM 2149 O O . MET A 1 261 ? -23.873 23.428 8.025 1.00 80.19 261 MET A O 1
ATOM 2153 N N . VAL A 1 262 ? -22.904 22.935 9.997 1.00 82.69 262 VAL A N 1
ATOM 2154 C CA . VAL A 1 262 ? -22.762 21.492 9.737 1.00 82.69 262 VAL A CA 1
ATOM 2155 C C . VAL A 1 262 ? -24.117 20.839 9.470 1.00 82.69 262 VAL A C 1
ATOM 2157 O O . VAL A 1 262 ? -24.280 20.117 8.487 1.00 82.69 262 VAL A O 1
ATOM 2160 N N . VAL A 1 263 ? -25.121 21.143 10.290 1.00 85.44 263 VAL A N 1
ATOM 2161 C CA . VAL A 1 263 ? -26.494 20.650 10.121 1.00 85.44 263 VAL A CA 1
ATOM 2162 C C . VAL A 1 263 ? -27.097 21.079 8.784 1.00 85.44 263 VAL A C 1
ATOM 2164 O O . VAL A 1 263 ? -27.783 20.283 8.140 1.00 85.44 263 VAL A O 1
ATOM 2167 N N . GLN A 1 264 ? -26.850 22.311 8.333 1.00 81.12 264 GLN A N 1
ATOM 2168 C CA . GLN A 1 264 ? -27.350 22.793 7.047 1.00 81.12 264 GLN A CA 1
ATOM 2169 C C . GLN A 1 264 ? -26.778 21.991 5.872 1.00 81.12 264 GLN A C 1
ATOM 2171 O O . GLN A 1 264 ? -27.529 21.670 4.954 1.00 81.12 264 GLN A O 1
ATOM 2176 N N . LEU A 1 265 ? -25.493 21.627 5.919 1.00 81.25 265 LEU A N 1
ATOM 2177 C CA . LEU A 1 265 ? -24.886 20.728 4.934 1.00 81.25 265 LEU A CA 1
ATOM 2178 C C . LEU A 1 265 ? -25.485 19.320 5.024 1.00 81.25 265 LEU A C 1
ATOM 2180 O O . LEU A 1 265 ? -25.895 18.755 4.021 1.00 81.25 265 LEU A O 1
ATOM 2184 N N . LEU A 1 266 ? -25.594 18.753 6.225 1.00 86.19 266 LEU A N 1
ATOM 2185 C CA . LEU A 1 266 ? -26.079 17.381 6.399 1.00 86.19 266 LEU A CA 1
ATOM 2186 C C . LEU A 1 266 ? -27.554 17.203 5.996 1.00 86.19 266 LEU A C 1
ATOM 2188 O O . LEU A 1 266 ? -27.958 16.125 5.562 1.00 86.19 266 LEU A O 1
ATOM 2192 N N . ARG A 1 267 ? -28.368 18.265 6.074 1.00 85.12 267 ARG A N 1
ATOM 2193 C CA . ARG A 1 267 ? -29.749 18.269 5.556 1.00 85.12 267 ARG A CA 1
ATOM 2194 C C . ARG A 1 267 ? -29.828 18.060 4.044 1.00 85.12 267 ARG A C 1
ATOM 2196 O O . ARG A 1 267 ? -30.861 17.602 3.560 1.00 85.12 267 ARG A O 1
ATOM 2203 N N . THR A 1 268 ? -28.772 18.380 3.297 1.00 78.44 268 THR A N 1
ATOM 2204 C CA . THR A 1 268 ? -28.738 18.185 1.841 1.00 78.44 268 THR A CA 1
ATOM 2205 C C . THR A 1 268 ? -28.262 16.785 1.459 1.00 78.44 268 THR A C 1
ATOM 2207 O O . THR A 1 268 ? -28.367 16.414 0.293 1.00 78.44 268 THR A O 1
ATOM 2210 N N . THR A 1 269 ? -27.826 15.969 2.428 1.00 84.19 269 THR A N 1
ATOM 2211 C CA . THR A 1 269 ? -27.322 14.599 2.241 1.00 84.19 269 THR A CA 1
ATOM 2212 C C . THR A 1 269 ? -28.220 13.569 2.947 1.00 84.19 269 THR A C 1
ATOM 2214 O O . THR A 1 269 ? -27.775 12.896 3.878 1.00 84.19 269 THR A O 1
ATOM 2217 N N . PRO A 1 270 ? -29.500 13.419 2.556 1.00 81.50 270 PRO A N 1
ATOM 2218 C CA . PRO A 1 270 ? -30.449 12.585 3.299 1.00 81.50 270 PRO A CA 1
ATOM 2219 C C . PRO A 1 270 ? -30.097 11.089 3.289 1.00 81.50 270 PRO A C 1
ATOM 2221 O O . PRO A 1 270 ? -30.464 10.380 4.219 1.00 81.50 270 PRO A O 1
ATOM 2224 N N . ASN A 1 271 ? -29.365 10.608 2.278 1.00 85.62 271 ASN A N 1
ATOM 2225 C CA . ASN A 1 271 ? -28.995 9.194 2.113 1.00 85.62 271 ASN A CA 1
ATOM 2226 C C . ASN A 1 271 ? -27.616 8.847 2.704 1.00 85.62 271 ASN A C 1
ATOM 2228 O O . ASN A 1 271 ? -27.011 7.839 2.333 1.00 85.62 271 ASN A O 1
ATOM 2232 N N . LEU A 1 272 ? -27.105 9.682 3.612 1.00 90.12 272 LEU A N 1
ATOM 2233 C CA . LEU A 1 272 ? -25.805 9.479 4.233 1.00 90.12 272 LEU A CA 1
ATOM 2234 C C . LEU A 1 272 ? -25.812 8.226 5.122 1.00 90.12 272 LEU A C 1
ATOM 2236 O O . LEU A 1 272 ? -26.578 8.133 6.079 1.00 90.12 272 LEU A O 1
ATOM 2240 N N . CYS A 1 273 ? -24.928 7.273 4.825 1.00 90.31 273 CYS A N 1
ATOM 2241 C CA . CYS A 1 273 ? -24.775 6.030 5.584 1.00 90.31 273 CYS A CA 1
ATOM 2242 C C . CYS A 1 273 ? -23.638 6.104 6.612 1.00 90.31 273 CYS A C 1
ATOM 2244 O O . CYS A 1 273 ? -23.718 5.462 7.662 1.00 90.31 273 CYS A O 1
ATOM 2246 N N . ARG A 1 274 ? -22.586 6.878 6.315 1.00 91.88 274 ARG A N 1
ATOM 2247 C CA . ARG A 1 274 ? -21.394 7.042 7.153 1.00 91.88 274 ARG A CA 1
ATOM 2248 C C . ARG A 1 274 ? -21.049 8.516 7.316 1.00 91.88 274 ARG A C 1
ATOM 2250 O O . ARG A 1 274 ? -20.854 9.212 6.322 1.00 91.88 274 ARG A O 1
ATOM 2257 N N . LEU A 1 275 ? -20.919 8.953 8.564 1.00 91.31 275 LEU A N 1
ATOM 2258 C CA . LEU A 1 275 ? -20.480 10.298 8.920 1.00 91.31 275 LEU A CA 1
ATOM 2259 C C . LEU A 1 275 ? -19.318 10.220 9.907 1.00 91.31 275 LEU A C 1
ATOM 2261 O O . LEU A 1 275 ? -19.439 9.587 10.952 1.00 91.31 275 LEU A O 1
ATOM 2265 N N . GLU A 1 276 ? -18.217 10.888 9.596 1.00 90.50 276 GLU A N 1
ATOM 2266 C CA . GLU A 1 276 ? -17.115 11.093 10.531 1.00 90.50 276 GLU A CA 1
ATOM 2267 C C . GLU A 1 276 ? -16.798 12.573 10.642 1.00 90.50 276 GLU A C 1
ATOM 2269 O O . GLU A 1 276 ? -16.724 13.278 9.637 1.00 90.50 276 GLU A O 1
ATOM 2274 N N . VAL A 1 277 ? -16.628 13.054 11.868 1.00 87.50 277 VAL A N 1
ATOM 2275 C CA . VAL A 1 277 ? -16.400 14.469 12.128 1.00 87.50 277 VAL A CA 1
ATOM 2276 C C . VAL A 1 277 ? -15.317 14.618 13.185 1.00 87.50 277 VAL A C 1
ATOM 2278 O O . VAL A 1 277 ? -15.530 14.267 14.343 1.00 87.50 277 VAL A O 1
ATOM 2281 N N . THR A 1 278 ? -14.159 15.154 12.810 1.00 85.44 278 THR A N 1
ATOM 2282 C CA . THR A 1 278 ? -13.142 15.610 13.762 1.00 85.44 278 THR A CA 1
ATOM 2283 C C . THR A 1 278 ? -13.422 17.060 14.116 1.00 85.44 278 THR A C 1
ATOM 2285 O O . THR A 1 278 ? -13.289 17.930 13.263 1.00 85.44 278 THR A O 1
ATOM 2288 N N . VAL A 1 279 ? -13.812 17.322 15.359 1.00 79.06 279 VAL A N 1
ATOM 2289 C CA . VAL A 1 279 ? -14.340 18.610 15.812 1.00 79.06 279 VAL A CA 1
ATOM 2290 C C . VAL A 1 279 ? -13.469 19.299 16.861 1.00 79.06 279 VAL A C 1
ATOM 2292 O O . VAL A 1 279 ? -12.695 18.673 17.588 1.00 79.06 279 VAL A O 1
ATOM 2295 N N . HIS A 1 280 ? -13.653 20.612 16.987 1.00 75.62 280 HIS A N 1
ATOM 2296 C CA . HIS A 1 280 ? -13.313 21.367 18.190 1.00 75.62 280 HIS A CA 1
ATOM 2297 C C . HIS A 1 280 ? -14.438 21.290 19.243 1.00 75.62 280 HIS A C 1
ATOM 2299 O O . HIS A 1 280 ? -15.577 20.921 18.937 1.00 75.62 280 HIS A O 1
ATOM 2305 N N . VAL A 1 281 ? -14.142 21.715 20.475 1.00 70.69 281 VAL A N 1
ATOM 2306 C CA . VAL A 1 281 ? -15.019 21.566 21.656 1.00 70.69 281 VAL A CA 1
ATOM 2307 C C . VAL A 1 281 ? -16.443 22.093 21.440 1.00 70.69 281 VAL A C 1
ATOM 2309 O O . VAL A 1 281 ? -17.392 21.482 21.922 1.00 70.69 281 VAL A O 1
ATOM 2312 N N . ALA A 1 282 ? -16.620 23.176 20.677 1.00 69.75 282 ALA A N 1
ATOM 2313 C CA . ALA A 1 282 ? -17.927 23.811 20.481 1.00 69.75 282 ALA A CA 1
ATOM 2314 C C . ALA A 1 282 ? -18.963 22.947 19.725 1.00 69.75 282 ALA A C 1
ATOM 2316 O O . ALA A 1 282 ? -20.155 23.226 19.809 1.00 69.75 282 ALA A O 1
ATOM 2317 N N . LEU A 1 283 ? -18.544 21.889 19.019 1.00 75.69 283 LEU A N 1
ATOM 2318 C CA . LEU A 1 283 ? -19.448 20.978 18.289 1.00 75.69 283 LEU A CA 1
ATOM 2319 C C . LEU A 1 283 ? -19.758 19.693 19.073 1.00 75.69 283 LEU A C 1
ATOM 2321 O O . LEU A 1 283 ? -20.464 18.811 18.573 1.00 75.69 283 LEU A O 1
ATOM 2325 N N . ILE A 1 284 ? -19.234 19.564 20.295 1.00 78.88 284 ILE A N 1
ATOM 2326 C CA . ILE A 1 284 ? -19.458 18.408 21.162 1.00 78.88 284 ILE A CA 1
ATOM 2327 C C . ILE A 1 284 ? -20.739 18.642 21.966 1.00 78.88 284 ILE A C 1
ATOM 2329 O O . ILE A 1 284 ? -20.714 19.127 23.094 1.00 78.88 284 ILE A O 1
ATOM 2333 N N . ASN A 1 285 ? -21.879 18.308 21.364 1.00 82.94 285 ASN A N 1
ATOM 2334 C CA . ASN A 1 285 ? -23.188 18.406 22.005 1.00 82.94 285 ASN A CA 1
ATOM 2335 C C . ASN A 1 285 ? -24.023 17.151 21.718 1.00 82.94 285 ASN A C 1
ATOM 2337 O O . ASN A 1 285 ? -24.595 17.007 20.636 1.00 82.94 285 ASN A O 1
ATOM 2341 N N . ALA A 1 286 ? -24.091 16.242 22.693 1.00 82.62 286 ALA A N 1
ATOM 2342 C CA . ALA A 1 286 ? -24.756 14.954 22.522 1.00 82.62 286 ALA A CA 1
ATOM 2343 C C . ALA A 1 286 ? -26.255 15.080 22.221 1.00 82.62 286 ALA A C 1
ATOM 2345 O O . ALA A 1 286 ? -26.750 14.375 21.345 1.00 82.62 286 ALA A O 1
ATOM 2346 N N . SER A 1 287 ? -26.972 15.989 22.893 1.00 85.12 287 SER A N 1
ATOM 2347 C CA . SER A 1 287 ? -28.420 16.142 22.695 1.00 85.12 287 SER A CA 1
ATOM 2348 C C . SER A 1 287 ? -28.745 16.733 21.324 1.00 85.12 287 SER A C 1
ATOM 2350 O O . SER A 1 287 ? -29.683 16.280 20.669 1.00 85.12 287 SER A O 1
ATOM 2352 N N . ALA A 1 288 ? -27.939 17.687 20.852 1.00 88.69 288 ALA A N 1
ATOM 2353 C CA . ALA A 1 288 ? -28.100 18.274 19.527 1.00 88.69 288 ALA A CA 1
ATOM 2354 C C . ALA A 1 288 ? -27.824 17.250 18.412 1.00 88.69 288 ALA A C 1
ATOM 2356 O O . ALA A 1 288 ? -28.619 17.132 17.477 1.00 88.69 288 ALA A O 1
ATOM 2357 N N . TRP A 1 289 ? -26.742 16.467 18.527 1.00 89.31 289 TRP A N 1
ATOM 2358 C CA . TRP A 1 289 ? -26.436 15.392 17.578 1.00 89.31 289 TRP A CA 1
ATOM 2359 C C . TRP A 1 289 ? -27.498 14.290 17.589 1.00 89.31 289 TRP A C 1
ATOM 2361 O O . TRP A 1 289 ? -27.940 13.872 16.521 1.00 89.31 289 TRP A O 1
ATOM 2371 N N . GLU A 1 290 ? -27.947 13.853 18.768 1.00 90.06 290 GLU A N 1
ATOM 2372 C CA . GLU A 1 290 ? -28.991 12.833 18.910 1.00 90.06 290 GLU A CA 1
ATOM 2373 C C . GLU A 1 290 ? -30.289 13.266 18.213 1.00 90.06 290 GLU A C 1
ATOM 2375 O O . GLU A 1 290 ? -30.783 12.557 17.332 1.00 90.06 290 GLU A O 1
ATOM 2380 N N . GLN A 1 291 ? -30.798 14.461 18.535 1.00 90.25 291 GLN A N 1
ATOM 2381 C CA . GLN A 1 291 ? -32.011 14.999 17.913 1.00 90.25 291 GLN A CA 1
ATOM 2382 C C . GLN A 1 291 ? -31.854 15.154 16.401 1.00 90.25 291 GLN A C 1
ATOM 2384 O O . GLN A 1 291 ? -32.779 14.863 15.641 1.00 90.25 291 GLN A O 1
ATOM 2389 N N . PHE A 1 292 ? -30.694 15.620 15.939 1.00 90.75 292 PHE A N 1
ATOM 2390 C CA . PHE A 1 292 ? -30.463 15.814 14.516 1.00 90.75 292 PHE A CA 1
ATOM 2391 C C . PHE A 1 292 ? -30.429 14.486 13.750 1.00 90.75 292 PHE A C 1
ATOM 2393 O O . PHE A 1 292 ? -31.103 14.359 12.724 1.00 90.75 292 PHE A O 1
ATOM 2400 N N . ILE A 1 293 ? -29.695 13.492 14.261 1.00 90.88 293 ILE A N 1
ATOM 2401 C CA . ILE A 1 293 ? -29.564 12.180 13.622 1.00 90.88 293 ILE A CA 1
ATOM 2402 C C . ILE A 1 293 ? -30.924 11.483 13.557 1.00 90.88 293 ILE A C 1
ATOM 2404 O O . ILE A 1 293 ? -31.309 11.026 12.483 1.00 90.88 293 ILE A O 1
ATOM 2408 N N . GLN A 1 294 ? -31.674 11.457 14.665 1.00 87.94 294 GLN A N 1
ATOM 2409 C CA . GLN A 1 294 ? -32.994 10.821 14.718 1.00 87.94 294 GLN A CA 1
ATOM 2410 C C . GLN A 1 294 ? -33.995 11.453 13.742 1.00 87.94 294 GLN A C 1
ATOM 2412 O O . GLN A 1 294 ? -34.800 10.739 13.150 1.00 87.94 294 GLN A O 1
ATOM 2417 N N . ASN A 1 295 ? -33.939 12.775 13.559 1.00 89.00 295 ASN A N 1
ATOM 2418 C CA . ASN A 1 295 ? -34.924 13.497 12.753 1.00 89.00 295 ASN A CA 1
ATOM 2419 C C . ASN A 1 295 ? -34.534 13.647 11.277 1.00 89.00 295 ASN A C 1
ATOM 2421 O O . ASN A 1 295 ? -35.415 13.825 10.438 1.00 89.00 295 ASN A O 1
ATOM 2425 N N . THR A 1 296 ? -33.237 13.625 10.952 1.00 87.62 296 THR A N 1
ATOM 2426 C CA . THR A 1 296 ? -32.745 14.028 9.620 1.00 87.62 296 THR A CA 1
ATOM 2427 C C . THR A 1 296 ? -31.933 12.942 8.918 1.00 87.62 296 THR A C 1
ATOM 2429 O O . THR A 1 296 ? -32.090 12.757 7.714 1.00 87.62 296 THR A O 1
ATOM 2432 N N . LEU A 1 297 ? -31.077 12.207 9.636 1.00 89.56 297 LEU A N 1
ATOM 2433 C CA . LEU A 1 297 ? -30.139 11.241 9.048 1.00 89.56 297 LEU A CA 1
ATOM 2434 C C . LEU A 1 297 ? -30.612 9.797 9.262 1.00 89.56 297 LEU A C 1
ATOM 2436 O O . LEU A 1 297 ? -29.934 8.980 9.884 1.00 89.56 297 LEU A O 1
ATOM 2440 N N . LEU A 1 298 ? -31.792 9.477 8.727 1.00 86.81 298 LEU A N 1
ATOM 2441 C CA . LEU A 1 298 ? -32.480 8.199 8.966 1.00 86.81 298 LEU A CA 1
ATOM 2442 C C . LEU A 1 298 ? -31.714 6.963 8.458 1.00 86.81 298 LEU A C 1
ATOM 2444 O O . LEU A 1 298 ? -31.910 5.867 8.980 1.00 86.81 298 LEU A O 1
ATOM 2448 N N . TYR A 1 299 ? -30.839 7.130 7.462 1.00 88.69 299 TYR A N 1
ATOM 2449 C CA . TYR A 1 299 ? -30.040 6.046 6.874 1.00 88.69 299 TYR A CA 1
ATOM 2450 C C . TYR A 1 299 ? -28.639 5.901 7.488 1.00 88.69 299 TYR A C 1
ATOM 2452 O O . TYR A 1 299 ? -27.858 5.060 7.036 1.00 88.69 299 TYR A O 1
ATOM 2460 N N . LEU A 1 300 ? -28.310 6.691 8.517 1.00 90.81 300 LEU 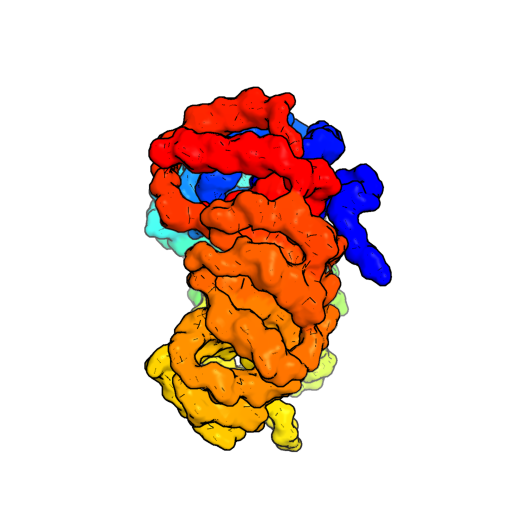A N 1
ATOM 2461 C CA . LEU A 1 300 ? -26.992 6.672 9.138 1.00 90.81 300 LEU A CA 1
ATOM 2462 C C . LEU A 1 300 ? -26.783 5.373 9.927 1.00 90.81 300 LEU A C 1
ATOM 2464 O O . LEU A 1 300 ? -27.417 5.132 10.957 1.00 90.81 300 LEU A O 1
ATOM 2468 N N . ILE A 1 301 ? -25.860 4.540 9.450 1.00 85.38 301 ILE A N 1
ATOM 2469 C CA . ILE A 1 301 ? -25.489 3.261 10.075 1.00 85.38 301 ILE A CA 1
ATOM 2470 C C . ILE A 1 301 ? -24.140 3.327 10.793 1.00 85.38 301 ILE A C 1
ATOM 2472 O O . ILE A 1 301 ? -23.840 2.439 11.591 1.00 85.38 301 ILE A O 1
ATOM 2476 N N . HIS A 1 302 ? -23.338 4.357 10.515 1.00 86.31 302 HIS A N 1
ATOM 2477 C CA . HIS A 1 302 ? -22.026 4.570 11.113 1.00 86.31 302 HIS A CA 1
ATOM 2478 C C . HIS A 1 302 ? -21.792 6.052 11.401 1.00 86.31 302 HIS A C 1
ATOM 2480 O O . HIS A 1 302 ? -21.959 6.893 10.515 1.00 86.31 302 HIS A O 1
ATOM 2486 N N . PHE A 1 303 ? -21.370 6.357 12.625 1.00 84.00 303 PHE A N 1
ATOM 2487 C CA . PHE A 1 303 ? -21.094 7.718 13.067 1.00 84.00 303 PHE A CA 1
ATOM 2488 C C . PHE A 1 303 ? -19.830 7.747 13.919 1.00 84.00 303 PHE A C 1
ATOM 2490 O O . PHE A 1 303 ? -19.724 6.983 14.877 1.00 84.00 303 PHE A O 1
ATOM 2497 N N . ILE A 1 304 ? -18.893 8.639 13.608 1.00 85.38 304 ILE A N 1
ATOM 2498 C CA . ILE A 1 304 ? -17.737 8.907 14.464 1.00 85.38 304 ILE A CA 1
ATOM 2499 C C . ILE A 1 304 ? -17.634 10.403 14.728 1.00 85.38 304 ILE A C 1
ATOM 2501 O O . ILE A 1 304 ? -17.513 11.196 13.799 1.00 85.38 304 ILE A O 1
ATOM 2505 N N . LEU A 1 305 ? -17.599 10.780 16.001 1.00 82.56 305 LEU A N 1
ATOM 2506 C CA . LEU A 1 305 ? -17.246 12.122 16.445 1.00 82.56 305 LEU A CA 1
ATOM 2507 C C . LEU A 1 305 ? -15.882 12.067 17.133 1.00 82.56 305 LEU A C 1
ATOM 2509 O O . LEU A 1 305 ? -15.749 11.429 18.175 1.00 82.56 305 LEU A O 1
ATOM 2513 N N . LYS A 1 306 ? -14.862 12.708 16.561 1.00 82.88 306 LYS A N 1
ATOM 2514 C CA . LYS A 1 306 ? -13.502 12.751 17.114 1.00 82.88 306 LYS A CA 1
ATOM 2515 C C . LYS A 1 306 ? -13.201 14.134 17.684 1.00 82.88 306 LYS A C 1
ATOM 2517 O O . LYS A 1 306 ? -13.517 15.137 17.059 1.00 82.88 306 LYS A O 1
ATOM 2522 N N . THR A 1 307 ? -12.531 14.206 18.825 1.00 78.12 307 THR A N 1
ATOM 2523 C CA . THR A 1 307 ? -11.977 15.448 19.385 1.00 78.12 307 THR A CA 1
ATOM 2524 C C . THR A 1 307 ? -10.631 15.166 20.038 1.00 78.12 307 THR A C 1
ATOM 2526 O O . THR A 1 307 ? -10.333 14.022 20.380 1.00 78.12 307 THR A O 1
ATOM 2529 N N . SER A 1 308 ? -9.833 16.208 20.257 1.00 74.19 308 SER A N 1
ATOM 2530 C CA . SER A 1 308 ? -8.613 16.094 21.053 1.00 74.19 308 SER A CA 1
ATOM 2531 C C . SER A 1 308 ? -8.882 16.225 22.559 1.00 74.19 308 SER A C 1
ATOM 2533 O O . SER A 1 308 ? -9.730 17.015 22.987 1.00 74.19 308 SER A O 1
ATOM 2535 N N . LEU A 1 309 ? -8.140 15.447 23.352 1.00 69.19 309 LEU A N 1
ATOM 2536 C CA . LEU A 1 309 ? -8.106 15.459 24.812 1.00 69.19 309 LEU A CA 1
ATOM 2537 C C . LEU A 1 309 ? -7.493 16.750 25.356 1.00 69.19 309 LEU A C 1
ATOM 2539 O O . LEU A 1 309 ? -8.002 17.281 26.342 1.00 69.19 309 LEU A O 1
ATOM 2543 N N . SER A 1 310 ? -6.445 17.275 24.712 1.00 68.00 310 SER A N 1
ATOM 2544 C CA . SER A 1 310 ? -5.775 18.515 25.140 1.00 68.00 310 SER A CA 1
ATOM 2545 C C . SER A 1 310 ? -6.737 19.708 25.159 1.00 68.00 310 SER A C 1
ATOM 2547 O O . SER A 1 310 ? -6.566 20.657 25.926 1.00 68.00 310 SER A O 1
ATOM 2549 N N . ARG A 1 311 ? -7.805 19.618 24.358 1.00 66.12 311 ARG A N 1
ATOM 2550 C CA . ARG A 1 311 ? -8.836 20.642 24.189 1.00 66.12 311 ARG A CA 1
ATOM 2551 C C . ARG A 1 311 ? -9.922 20.595 25.267 1.00 66.12 311 ARG A C 1
ATOM 2553 O O . ARG A 1 311 ? -10.678 21.554 25.405 1.00 66.12 311 ARG A O 1
ATOM 2560 N N . LEU A 1 312 ? -10.015 19.523 26.056 1.00 65.12 312 LEU A N 1
ATOM 2561 C CA . LEU A 1 312 ? -11.040 19.360 27.089 1.00 65.12 312 LEU A CA 1
ATOM 2562 C C . LEU A 1 312 ? -10.447 19.545 28.489 1.00 65.12 312 LEU A C 1
ATOM 2564 O O . LEU A 1 312 ? -9.623 18.760 28.953 1.00 65.12 312 LEU A O 1
ATOM 2568 N N . LYS A 1 313 ? -10.929 20.552 29.231 1.00 67.25 313 LYS A N 1
ATOM 2569 C CA . LYS A 1 313 ? -10.654 20.633 30.676 1.00 67.25 313 LYS A CA 1
ATOM 2570 C C . LYS A 1 313 ? -11.279 19.420 31.371 1.00 67.25 313 LYS A C 1
ATOM 2572 O O . LYS A 1 313 ? -12.389 19.027 31.028 1.00 67.25 313 LYS A O 1
ATOM 2577 N N . GLN A 1 314 ? -10.628 18.889 32.405 1.00 55.56 314 GLN A N 1
ATOM 2578 C CA . GLN A 1 314 ? -11.045 17.645 33.072 1.00 55.56 314 GLN A CA 1
ATOM 2579 C C . GLN A 1 314 ? -12.513 17.637 33.545 1.00 55.56 314 GLN A C 1
ATOM 2581 O O . GLN A 1 314 ? -13.199 16.636 33.389 1.00 55.56 314 GLN A O 1
ATOM 2586 N N . ARG A 1 315 ? -13.033 18.770 34.035 1.00 55.12 315 ARG A N 1
ATOM 2587 C CA . ARG A 1 315 ? -14.451 18.911 34.418 1.00 55.12 315 ARG A CA 1
ATOM 2588 C C . ARG A 1 315 ? -15.416 18.860 33.220 1.00 55.12 315 ARG A C 1
ATOM 2590 O O . ARG A 1 315 ? -16.497 18.303 33.330 1.00 55.12 315 ARG A O 1
ATOM 2597 N N . ILE A 1 316 ? -15.009 19.410 32.075 1.00 67.12 316 ILE A N 1
ATOM 2598 C CA . ILE A 1 316 ? -15.793 19.412 30.827 1.00 67.12 316 ILE A CA 1
ATOM 2599 C C . ILE A 1 316 ? -15.783 18.012 30.201 1.00 67.12 316 ILE A C 1
ATOM 2601 O O . ILE A 1 316 ? -16.776 17.584 29.627 1.00 67.12 316 ILE A O 1
ATOM 2605 N N . LEU A 1 317 ? -14.681 17.270 30.348 1.00 66.88 317 LEU A N 1
ATOM 2606 C CA . LEU A 1 317 ? -14.567 15.892 29.872 1.00 66.88 317 LEU A CA 1
ATOM 2607 C C . LEU A 1 317 ? -15.619 14.973 30.511 1.00 66.88 317 LEU A C 1
ATOM 2609 O O . LEU A 1 317 ? -16.269 14.211 29.803 1.00 66.88 317 LEU A O 1
ATOM 2613 N N . GLU A 1 318 ? -15.810 15.056 31.829 1.00 63.97 318 GLU A N 1
ATOM 2614 C CA . GLU A 1 318 ? -16.817 14.255 32.538 1.00 63.97 318 GLU A CA 1
ATOM 2615 C C . GLU A 1 318 ? -18.242 14.609 32.092 1.00 63.97 318 GLU A C 1
ATOM 2617 O O . GLU A 1 318 ? -19.031 13.713 31.797 1.00 63.97 318 GLU A O 1
ATOM 2622 N N . GLU A 1 319 ? -18.552 15.902 31.963 1.00 68.88 319 GLU A N 1
ATOM 2623 C CA . GLU A 1 319 ? -19.852 16.385 31.475 1.00 68.88 319 GLU A CA 1
ATOM 2624 C C . GLU A 1 319 ? -20.135 15.912 30.036 1.00 68.88 319 GLU A C 1
ATOM 2626 O O . GLU A 1 319 ? -21.228 15.422 29.743 1.00 68.88 319 GLU A O 1
ATOM 2631 N N . VAL A 1 320 ? -19.131 15.973 29.152 1.00 68.38 320 VAL A N 1
ATOM 2632 C CA . VAL A 1 320 ? -19.209 15.448 27.782 1.00 68.38 320 VAL A CA 1
ATOM 2633 C C . VAL A 1 320 ? -19.478 13.947 27.797 1.00 68.38 320 VAL A C 1
ATOM 2635 O O . VAL A 1 320 ? -20.428 13.499 27.159 1.00 68.38 320 VAL A O 1
ATOM 2638 N N . LEU A 1 321 ? -18.696 13.162 28.542 1.00 71.19 321 LEU A N 1
ATOM 2639 C CA . LEU A 1 321 ? -18.858 11.707 28.588 1.00 71.19 321 LEU A CA 1
ATOM 2640 C C . LEU A 1 321 ? -20.238 11.298 29.114 1.00 71.19 321 LEU A C 1
ATOM 2642 O O . LEU A 1 321 ? -20.849 10.403 28.539 1.00 71.19 321 LEU A O 1
ATOM 2646 N N . ILE A 1 322 ? -20.752 11.970 30.151 1.00 70.81 322 ILE A N 1
ATOM 2647 C CA . ILE A 1 322 ? -22.100 11.726 30.690 1.00 70.81 322 ILE A CA 1
ATOM 2648 C C . ILE A 1 322 ? -23.171 12.037 29.638 1.00 70.81 322 ILE A C 1
ATOM 2650 O O . ILE A 1 322 ? -24.131 11.281 29.493 1.00 70.81 322 ILE A O 1
ATOM 2654 N N . SER A 1 323 ? -23.006 13.113 28.865 1.00 76.50 323 SER A N 1
ATOM 2655 C CA . SER A 1 323 ? -23.992 13.505 27.850 1.00 76.50 323 SER A CA 1
ATOM 2656 C C . SER A 1 323 ? -24.182 12.455 26.740 1.00 76.50 323 SER A C 1
ATOM 2658 O O . SER A 1 323 ? -25.276 12.348 26.190 1.00 76.50 323 SER A O 1
ATOM 2660 N N . PHE A 1 324 ? -23.169 11.623 26.468 1.00 75.31 324 PHE A N 1
ATOM 2661 C CA . PHE A 1 324 ? -23.217 10.528 25.488 1.00 75.31 324 PHE A CA 1
ATOM 2662 C C . PHE A 1 324 ? -23.620 9.163 26.087 1.00 75.31 324 PHE A C 1
ATOM 2664 O O . PHE A 1 324 ? -23.467 8.135 25.433 1.00 75.31 324 PHE A O 1
ATOM 2671 N N . GLN A 1 325 ? -24.146 9.120 27.318 1.00 73.62 325 GLN A N 1
ATOM 2672 C CA . GLN A 1 325 ? -24.617 7.884 27.974 1.00 73.62 325 GLN A CA 1
ATOM 2673 C C . GLN A 1 325 ? -26.134 7.650 27.854 1.00 73.62 325 GLN A C 1
ATOM 2675 O O . GLN A 1 325 ? -26.681 6.790 28.546 1.00 73.62 325 GLN A O 1
ATOM 2680 N N . THR A 1 326 ? -26.841 8.395 26.997 1.00 73.81 326 THR A N 1
ATOM 2681 C CA . THR A 1 326 ? -28.275 8.155 26.750 1.00 73.81 326 THR A CA 1
ATOM 2682 C C . THR A 1 326 ? -28.496 6.787 26.095 1.00 73.81 326 THR A C 1
ATOM 2684 O O . THR A 1 326 ? -27.594 6.228 25.462 1.00 73.81 326 THR A O 1
ATOM 2687 N N . SER A 1 327 ? -29.709 6.233 26.221 1.00 72.50 327 SER A N 1
ATOM 2688 C CA . SER A 1 327 ? -30.059 4.940 25.610 1.00 72.50 327 SER A CA 1
ATOM 2689 C C . SER A 1 327 ? -29.800 4.928 24.103 1.00 72.50 327 SER A C 1
ATOM 2691 O O . SER A 1 327 ? -29.297 3.938 23.580 1.00 72.50 327 SER A O 1
ATOM 2693 N N . PHE A 1 328 ? -30.043 6.052 23.422 1.00 79.25 328 PHE A N 1
ATOM 2694 C CA . PHE A 1 328 ? -29.751 6.210 22.001 1.00 79.25 328 PHE A CA 1
ATOM 2695 C C . PHE A 1 328 ? -28.288 5.898 21.657 1.00 79.25 328 PHE A C 1
ATOM 2697 O O . PHE A 1 328 ? -28.033 5.116 20.743 1.00 79.25 328 PHE A O 1
ATOM 2704 N N . TRP A 1 329 ? -27.328 6.483 22.379 1.00 75.44 329 TRP A N 1
ATOM 2705 C CA . TRP A 1 329 ? -25.902 6.284 22.103 1.00 75.44 329 TRP A CA 1
ATOM 2706 C C . TRP A 1 329 ? -25.427 4.887 22.507 1.00 75.44 329 TRP A C 1
ATOM 2708 O O . TRP A 1 329 ? -24.667 4.262 21.771 1.00 75.44 329 TRP A O 1
ATOM 2718 N N . VAL A 1 330 ? -25.906 4.374 23.643 1.00 67.94 330 VAL A N 1
ATOM 2719 C CA . VAL A 1 330 ? -25.503 3.062 24.177 1.00 67.94 330 VAL A CA 1
ATOM 2720 C C . VAL A 1 330 ? -25.997 1.904 23.302 1.00 67.94 330 VAL A C 1
ATOM 2722 O O . VAL A 1 330 ? -25.292 0.909 23.145 1.00 67.94 330 VAL A O 1
ATOM 2725 N N . GLU A 1 331 ? -27.184 2.018 22.703 1.00 68.12 331 GLU A N 1
ATOM 2726 C CA . GLU A 1 331 ? -27.769 0.968 21.856 1.00 68.12 331 GLU A CA 1
ATOM 2727 C C . GLU A 1 331 ? -27.170 0.924 20.434 1.00 68.12 331 GLU A C 1
ATOM 2729 O O . GLU A 1 331 ? -27.313 -0.074 19.718 1.00 68.12 331 GLU A O 1
ATOM 2734 N N . LYS A 1 332 ? -26.479 1.984 19.993 1.00 70.44 332 LYS A N 1
ATOM 2735 C CA . LYS A 1 332 ? -25.929 2.106 18.633 1.00 70.44 332 LYS A CA 1
ATOM 2736 C C . LYS A 1 332 ? -24.476 1.627 18.559 1.00 70.44 332 LYS A C 1
ATOM 2738 O O . LYS A 1 332 ? -23.534 2.404 18.626 1.00 70.44 332 LYS A O 1
ATOM 2743 N N . ASN A 1 333 ? -24.297 0.335 18.280 1.00 59.47 333 ASN A N 1
ATOM 2744 C CA . ASN A 1 333 ? -22.982 -0.332 18.235 1.00 59.47 333 ASN A CA 1
ATOM 2745 C C . ASN A 1 333 ? -21.921 0.287 17.295 1.00 59.47 333 ASN A C 1
ATOM 2747 O O . ASN A 1 333 ? -20.734 0.069 17.513 1.00 59.47 333 ASN A O 1
ATOM 2751 N N . ASN A 1 334 ? -22.327 1.018 16.252 1.00 69.00 334 ASN A N 1
ATOM 2752 C CA . ASN A 1 334 ? -21.430 1.608 15.244 1.00 69.00 334 ASN A CA 1
ATOM 2753 C C . ASN A 1 334 ? -21.295 3.135 15.383 1.00 69.00 334 ASN A C 1
ATOM 2755 O O . ASN A 1 334 ? -20.916 3.815 14.425 1.00 69.00 334 ASN A O 1
ATOM 2759 N N . PHE A 1 335 ? -21.730 3.683 16.520 1.00 77.25 335 PHE A N 1
ATOM 2760 C CA . PHE A 1 335 ? -21.676 5.108 16.815 1.00 77.25 335 PHE A CA 1
ATOM 2761 C C . PHE A 1 335 ? -20.604 5.316 17.878 1.00 77.25 335 PHE A C 1
ATOM 2763 O O . PHE A 1 335 ? -20.640 4.712 18.949 1.00 77.25 335 PHE A O 1
ATOM 2770 N N . HIS A 1 336 ? -19.615 6.141 17.558 1.00 74.69 336 HIS A N 1
ATOM 2771 C CA . HIS A 1 336 ? -18.413 6.275 18.361 1.00 74.69 336 HIS A CA 1
ATOM 2772 C C . HIS A 1 336 ? -18.118 7.741 18.649 1.00 74.69 336 HIS A C 1
ATOM 2774 O O . HIS A 1 336 ? -18.150 8.585 17.757 1.00 74.69 336 HIS A O 1
ATOM 2780 N N . VAL A 1 337 ? -17.771 8.022 19.902 1.00 74.94 337 VAL A N 1
ATOM 2781 C CA . VAL A 1 337 ? -17.188 9.298 20.314 1.00 74.94 337 VAL A CA 1
ATOM 2782 C C . VAL A 1 337 ? -15.766 9.013 20.763 1.00 74.94 337 VAL A C 1
ATOM 2784 O O . VAL A 1 337 ? -15.547 8.249 21.702 1.00 74.94 337 VAL A O 1
ATOM 2787 N N . LEU A 1 338 ? -14.799 9.579 20.048 1.00 72.81 338 LEU A N 1
ATOM 2788 C CA . LEU A 1 338 ? -13.378 9.350 20.258 1.00 72.81 338 LEU A CA 1
ATOM 2789 C C . LEU A 1 338 ? -12.734 10.628 20.785 1.00 72.81 338 LEU A C 1
ATOM 2791 O O . LEU A 1 338 ? -12.820 11.687 20.167 1.00 72.81 338 LEU A O 1
ATOM 2795 N N . ILE A 1 339 ? -12.071 10.509 21.929 1.00 70.19 339 ILE A N 1
ATOM 2796 C CA . ILE A 1 339 ? -11.282 11.581 22.531 1.00 70.19 339 ILE A CA 1
ATOM 2797 C C . ILE A 1 339 ? -9.833 11.113 22.466 1.00 70.19 339 ILE A C 1
ATOM 2799 O O . ILE A 1 339 ? -9.467 10.150 23.138 1.00 70.19 339 ILE A O 1
ATOM 2803 N N . LEU A 1 340 ? -9.052 11.733 21.587 1.00 68.06 340 LEU A N 1
ATOM 2804 C CA . LEU A 1 340 ? -7.714 11.285 21.197 1.00 68.06 340 LEU A CA 1
ATOM 2805 C C . LEU A 1 340 ? -6.650 12.268 21.688 1.00 68.06 340 LEU A C 1
ATOM 2807 O O . LEU A 1 340 ? -6.948 13.437 21.906 1.00 68.06 340 LEU A O 1
ATOM 2811 N N . ASP A 1 341 ? -5.410 11.817 21.845 1.00 65.81 341 ASP A N 1
ATOM 2812 C CA . ASP A 1 341 ? -4.289 12.738 22.064 1.00 65.81 341 ASP A CA 1
ATOM 2813 C C . ASP A 1 341 ? -3.940 13.494 20.763 1.00 65.81 341 ASP A C 1
ATOM 2815 O O . ASP A 1 341 ? -4.205 12.997 19.663 1.00 65.81 341 ASP A O 1
ATOM 2819 N N . ASP A 1 342 ? -3.339 14.683 20.862 1.00 58.19 342 ASP A N 1
ATOM 2820 C CA . ASP A 1 342 ? -3.063 15.558 19.709 1.00 58.19 342 ASP A CA 1
ATOM 2821 C C . ASP A 1 342 ? -2.160 14.894 18.663 1.00 58.19 342 ASP A C 1
ATOM 2823 O O . ASP A 1 342 ? -2.360 15.079 17.461 1.00 58.19 342 ASP A O 1
ATOM 2827 N N . GLU A 1 343 ? -1.191 14.085 19.094 1.00 53.97 343 GLU A N 1
ATOM 2828 C CA . GLU A 1 343 ? -0.313 13.335 18.188 1.00 53.97 343 GLU A CA 1
ATOM 2829 C C . GLU A 1 343 ? -1.081 12.275 17.386 1.00 53.97 343 GLU A C 1
ATOM 2831 O O . GLU A 1 343 ? -0.827 12.074 16.199 1.00 53.97 343 GLU A O 1
ATOM 2836 N N . GLN A 1 344 ? -2.078 11.634 17.999 1.00 54.09 344 GLN A N 1
ATOM 2837 C CA . GLN A 1 344 ? -2.907 10.626 17.334 1.00 54.09 344 GLN A CA 1
ATOM 2838 C C . GLN A 1 344 ? -3.897 11.265 16.360 1.00 54.09 344 GLN A C 1
ATOM 2840 O O . GLN A 1 344 ? -4.181 10.695 15.312 1.00 54.09 344 GLN A O 1
ATOM 2845 N N . LEU A 1 345 ? -4.371 12.474 16.665 1.00 52.94 345 LEU A N 1
ATOM 2846 C CA . LEU A 1 345 ? -5.226 13.255 15.774 1.00 52.94 345 LEU A CA 1
ATOM 2847 C C . LEU A 1 345 ? -4.467 13.751 14.524 1.00 52.94 345 LEU A C 1
ATOM 2849 O O . LEU A 1 345 ? -5.079 13.971 13.480 1.00 52.94 345 LEU A O 1
ATOM 2853 N N . ARG A 1 346 ? -3.140 13.937 14.629 1.00 49.62 346 ARG A N 1
ATOM 2854 C CA . ARG A 1 346 ? -2.258 14.402 13.540 1.00 49.62 346 ARG A CA 1
ATOM 2855 C C . ARG A 1 346 ? -1.746 13.277 12.632 1.00 49.62 346 ARG A C 1
ATOM 2857 O O . ARG A 1 346 ? -1.566 13.526 11.445 1.00 49.62 346 ARG A O 1
ATOM 2864 N N . ASN A 1 347 ? -1.554 12.066 13.158 1.00 44.38 347 ASN A N 1
ATOM 2865 C CA . ASN A 1 347 ? -0.904 10.953 12.448 1.00 44.38 347 ASN A CA 1
ATOM 2866 C C . ASN A 1 347 ? -1.856 10.034 11.644 1.00 44.38 347 ASN A C 1
ATOM 2868 O O . ASN A 1 347 ? -1.415 9.024 11.103 1.00 44.38 347 ASN A O 1
ATOM 2872 N N . GLU A 1 348 ? -3.149 10.357 11.518 1.00 46.62 348 GLU A N 1
ATOM 2873 C CA . GLU A 1 348 ? -4.136 9.542 10.772 1.00 46.62 348 GLU A CA 1
ATOM 2874 C C . GLU A 1 348 ? -4.052 9.669 9.227 1.00 46.62 348 GLU A C 1
ATOM 2876 O O . GLU A 1 348 ? -4.983 9.282 8.519 1.00 46.62 348 GLU A O 1
ATOM 2881 N N . THR A 1 349 ? -2.954 10.184 8.663 1.00 37.72 349 THR A N 1
ATOM 2882 C CA . THR A 1 349 ? -2.753 10.238 7.201 1.00 37.72 349 THR A CA 1
ATOM 2883 C C . THR A 1 349 ? -2.238 8.936 6.588 1.00 37.72 349 THR A C 1
ATOM 2885 O O . THR A 1 349 ? -2.367 8.786 5.376 1.00 37.72 349 THR A O 1
ATOM 2888 N N . ASP A 1 350 ? -1.760 7.973 7.384 1.00 29.88 350 ASP A N 1
ATOM 2889 C CA . ASP A 1 350 ? -1.349 6.649 6.903 1.00 29.88 350 ASP A CA 1
ATOM 2890 C C . ASP A 1 350 ? -1.994 5.527 7.740 1.00 29.88 350 ASP A C 1
ATOM 2892 O O . ASP A 1 350 ? -1.617 5.260 8.878 1.00 29.88 350 ASP A O 1
ATOM 2896 N N . GLY A 1 351 ? -2.970 4.829 7.148 1.00 26.97 351 GLY A N 1
ATOM 2897 C CA . GLY A 1 351 ? -3.465 3.538 7.636 1.00 26.97 351 GLY A CA 1
ATOM 2898 C C . GLY A 1 351 ? -4.586 3.593 8.683 1.00 26.97 351 GLY A C 1
ATOM 2899 O O . GLY A 1 351 ? -4.380 3.876 9.858 1.00 26.97 351 GLY A O 1
ATOM 2900 N N . MET A 1 352 ? -5.790 3.197 8.261 1.00 27.30 352 MET A N 1
ATOM 2901 C CA . MET A 1 352 ? -6.917 2.841 9.132 1.00 27.30 352 MET A CA 1
ATOM 2902 C C . MET A 1 352 ? -6.491 1.857 10.239 1.00 27.30 352 MET A C 1
ATOM 2904 O O . MET A 1 352 ? -6.350 0.661 9.984 1.00 27.30 352 MET A O 1
ATOM 2908 N N . ASN A 1 353 ? -6.383 2.331 11.481 1.00 23.11 353 ASN A N 1
ATOM 2909 C CA . ASN A 1 353 ? -6.378 1.492 12.678 1.00 23.11 353 ASN A CA 1
ATOM 2910 C C . ASN A 1 353 ? -7.659 1.758 13.479 1.00 23.11 353 ASN A C 1
ATOM 2912 O O . ASN A 1 353 ? -7.792 2.758 14.179 1.00 23.11 353 ASN A O 1
ATOM 2916 N N . HIS A 1 354 ? -8.619 0.840 13.363 1.00 25.41 354 HIS A N 1
ATOM 2917 C CA . HIS A 1 354 ? -9.848 0.830 14.153 1.00 25.41 354 HIS A CA 1
ATOM 2918 C C . HIS A 1 354 ? -9.626 0.146 15.513 1.00 25.41 354 HIS A C 1
ATOM 2920 O O . HIS A 1 354 ? -9.152 -0.989 15.580 1.00 25.41 354 HIS A O 1
ATOM 2926 N N . ILE A 1 355 ? -10.070 0.790 16.593 1.00 26.34 355 ILE A N 1
ATOM 2927 C CA . ILE A 1 355 ? -10.307 0.194 17.919 1.00 26.34 355 ILE A CA 1
ATOM 2928 C C . ILE A 1 355 ? -11.714 0.699 18.308 1.00 26.34 355 ILE A C 1
ATOM 2930 O O . ILE A 1 355 ? -11.904 1.901 18.397 1.00 26.34 355 ILE A O 1
ATOM 2934 N N . CYS A 1 356 ? -12.783 -0.089 18.462 1.00 27.23 356 CYS A N 1
ATOM 2935 C CA . CYS A 1 356 ? -12.894 -1.420 19.040 1.00 27.23 356 CYS A CA 1
ATOM 2936 C C . CYS A 1 356 ? -14.114 -2.187 18.485 1.00 27.23 356 CYS A C 1
ATOM 2938 O O . CYS A 1 356 ? -15.182 -1.622 18.273 1.00 27.23 356 CYS A O 1
ATOM 2940 N N . GLY A 1 357 ? -13.945 -3.502 18.337 1.00 23.39 357 GLY A N 1
ATOM 2941 C CA . GLY A 1 357 ? -14.950 -4.473 17.900 1.00 23.39 357 GLY A CA 1
ATOM 2942 C C . GLY A 1 357 ? -14.276 -5.813 17.592 1.00 23.39 357 GLY A C 1
ATOM 2943 O O . GLY A 1 357 ? -14.306 -6.280 16.465 1.00 23.39 357 GLY A O 1
ATOM 2944 N N . ARG A 1 358 ? -13.619 -6.398 18.607 1.00 23.27 358 ARG A N 1
ATOM 2945 C CA . ARG A 1 358 ? -12.704 -7.566 18.570 1.00 23.27 358 ARG A CA 1
ATOM 2946 C C . ARG A 1 358 ? -11.324 -7.361 17.917 1.00 23.27 358 ARG A C 1
ATOM 2948 O O . ARG A 1 358 ? -11.151 -6.786 16.855 1.00 23.27 358 ARG A O 1
ATOM 2955 N N . LYS A 1 359 ? -10.340 -7.938 18.619 1.00 26.53 359 LYS A N 1
ATOM 2956 C CA . LYS A 1 359 ? -8.903 -7.996 18.331 1.00 26.53 359 LYS A CA 1
ATOM 2957 C C . LYS A 1 359 ? -8.599 -8.521 16.926 1.00 26.53 359 LYS A C 1
ATOM 2959 O O . LYS A 1 359 ? -8.919 -9.671 16.624 1.00 26.53 359 LYS A O 1
ATOM 2964 N N . ARG A 1 360 ? -7.790 -7.776 16.172 1.00 23.50 360 ARG A N 1
ATOM 2965 C CA . ARG A 1 360 ? -6.827 -8.368 15.240 1.00 23.50 360 ARG A CA 1
ATOM 2966 C C . ARG A 1 360 ? -5.437 -7.813 15.533 1.00 23.50 360 ARG A C 1
ATOM 2968 O O . ARG A 1 360 ? -5.276 -6.641 15.839 1.00 23.50 360 ARG A O 1
ATOM 2975 N N . ARG A 1 361 ? -4.470 -8.729 15.536 1.00 28.91 361 ARG A N 1
ATOM 2976 C CA . ARG A 1 361 ? -3.046 -8.496 15.767 1.00 28.91 361 ARG A CA 1
ATOM 2977 C C . ARG A 1 361 ? -2.472 -7.673 14.616 1.00 28.91 361 ARG A C 1
ATOM 2979 O O . ARG A 1 361 ? -2.532 -8.135 13.481 1.00 28.91 361 ARG A O 1
ATOM 2986 N N . THR A 1 362 ? -1.815 -6.573 14.936 1.00 26.19 362 THR A N 1
ATOM 2987 C CA . THR A 1 362 ? -0.677 -6.061 14.173 1.00 26.19 362 THR A CA 1
ATOM 2988 C C . THR A 1 362 ? 0.477 -5.904 15.153 1.00 26.19 362 THR A C 1
ATOM 2990 O O . THR A 1 362 ? 0.336 -5.354 16.244 1.00 26.19 362 THR A O 1
ATOM 2993 N N . ALA A 1 363 ? 1.583 -6.561 14.816 1.00 28.36 363 ALA A N 1
ATOM 2994 C CA . ALA A 1 363 ? 2.845 -6.440 15.518 1.00 28.36 363 ALA A CA 1
ATOM 2995 C C . ALA A 1 363 ? 3.480 -5.089 15.163 1.00 28.36 363 ALA A C 1
ATOM 2997 O O . ALA A 1 363 ? 3.287 -4.598 14.056 1.00 28.36 363 ALA A O 1
ATOM 2998 N N . ASN A 1 364 ? 4.271 -4.566 16.098 1.00 27.34 364 ASN A N 1
ATOM 2999 C CA . ASN A 1 364 ? 5.096 -3.362 15.995 1.00 27.34 364 ASN A CA 1
ATOM 3000 C C . ASN A 1 364 ? 4.342 -2.028 16.012 1.00 27.34 364 ASN A C 1
ATOM 3002 O O . ASN A 1 364 ? 4.127 -1.415 14.978 1.00 27.34 364 ASN A O 1
ATOM 3006 N N . GLN A 1 365 ? 4.082 -1.521 17.217 1.00 28.64 365 GLN A N 1
ATOM 3007 C CA . GLN A 1 365 ? 4.201 -0.093 17.515 1.00 28.64 365 GLN A CA 1
ATOM 3008 C C . GLN A 1 365 ? 4.646 0.052 18.974 1.00 28.64 365 GLN A C 1
ATOM 3010 O O . GLN A 1 365 ? 4.066 -0.537 19.887 1.00 28.64 365 GLN A O 1
ATOM 3015 N N . GLN A 1 366 ? 5.763 0.750 19.162 1.00 27.48 366 GLN A N 1
ATOM 3016 C CA . GLN A 1 366 ? 6.343 1.068 20.459 1.00 27.48 366 GLN A CA 1
ATOM 3017 C C . GLN A 1 366 ? 5.437 2.061 21.204 1.00 27.48 366 GLN A C 1
ATOM 3019 O O . GLN A 1 366 ? 4.903 2.982 20.598 1.00 27.48 366 GLN A O 1
ATOM 3024 N N . ASN A 1 367 ? 5.276 1.829 22.510 1.00 30.20 367 ASN A N 1
ATOM 3025 C CA . ASN A 1 367 ? 4.831 2.755 23.558 1.00 30.20 367 ASN A CA 1
ATOM 3026 C C . ASN A 1 367 ? 3.979 3.964 23.131 1.00 30.20 367 ASN A C 1
ATOM 3028 O O . ASN A 1 367 ? 4.504 5.047 22.902 1.00 30.20 367 ASN A O 1
ATOM 3032 N N . THR A 1 368 ? 2.657 3.816 23.201 1.00 26.48 368 THR A N 1
ATOM 3033 C CA . THR A 1 368 ? 1.744 4.933 23.487 1.00 26.48 368 THR A CA 1
ATOM 3034 C C . THR A 1 368 ? 0.730 4.474 24.537 1.00 26.48 368 THR A C 1
ATOM 3036 O O . THR A 1 368 ? 0.116 3.411 24.419 1.00 26.48 368 THR A O 1
ATOM 3039 N N . GLU A 1 369 ? 0.609 5.229 25.630 1.00 24.08 369 GLU A N 1
ATOM 3040 C CA . GLU A 1 369 ? -0.381 4.972 26.675 1.00 24.08 369 GLU A CA 1
ATOM 3041 C C . GLU A 1 369 ? -1.784 5.283 26.141 1.00 24.08 369 GLU A C 1
ATOM 3043 O O . GLU A 1 369 ? -2.239 6.422 26.127 1.00 24.08 369 GLU A O 1
ATOM 3048 N N . PHE A 1 370 ? -2.514 4.249 25.735 1.00 27.61 370 PHE A N 1
ATOM 3049 C CA . PHE A 1 370 ? -3.954 4.350 25.538 1.00 27.61 370 PHE A CA 1
ATOM 3050 C C . PHE A 1 370 ? -4.639 4.483 26.902 1.00 27.61 370 PHE A C 1
ATOM 3052 O O . PHE A 1 370 ? -4.793 3.494 27.624 1.00 27.61 370 PHE A O 1
ATOM 3059 N N . ARG A 1 371 ? -5.151 5.668 27.251 1.00 23.44 371 ARG A N 1
ATOM 3060 C CA . ARG A 1 371 ? -6.205 5.761 28.273 1.00 23.44 371 ARG A CA 1
ATOM 3061 C C . ARG A 1 371 ? -7.557 5.443 27.652 1.00 23.44 371 ARG A C 1
ATOM 3063 O O . ARG A 1 371 ? -8.417 6.294 27.478 1.00 23.44 371 ARG A O 1
ATOM 3070 N N . THR A 1 372 ? -7.759 4.164 27.369 1.00 27.03 372 THR A N 1
ATOM 3071 C CA . THR A 1 372 ? -9.108 3.599 27.296 1.00 27.03 372 THR A CA 1
ATOM 3072 C C . THR A 1 372 ? -9.713 3.669 28.697 1.00 27.03 372 THR A C 1
ATOM 3074 O O . THR A 1 372 ? -9.125 3.130 29.639 1.00 27.03 372 THR A O 1
ATOM 3077 N N . ALA A 1 373 ? -10.890 4.276 28.857 1.00 23.06 373 ALA A N 1
ATOM 3078 C CA . ALA A 1 373 ? -11.726 4.009 30.023 1.00 23.06 373 ALA A CA 1
ATOM 3079 C C . ALA A 1 373 ? -12.155 2.536 29.953 1.00 23.06 373 ALA A C 1
ATOM 3081 O O . ALA A 1 373 ? -13.114 2.158 29.286 1.00 23.06 373 ALA A O 1
ATOM 3082 N N . LEU A 1 374 ? -11.349 1.681 30.575 1.00 23.92 374 LEU A N 1
ATOM 3083 C CA . LEU A 1 374 ? -11.534 0.244 30.599 1.00 23.92 374 LEU A CA 1
ATOM 3084 C C . LEU A 1 374 ? -12.459 -0.069 31.773 1.00 23.92 374 LEU A C 1
ATOM 3086 O O . LEU A 1 374 ? -12.021 -0.168 32.920 1.00 23.92 374 LEU A O 1
ATOM 3090 N N . VAL A 1 375 ? -13.750 -0.232 31.489 1.00 23.64 375 VAL A N 1
ATOM 3091 C CA . VAL A 1 375 ? -14.639 -0.954 32.401 1.00 23.64 375 VAL A CA 1
ATOM 3092 C C . VAL A 1 375 ? -14.129 -2.390 32.427 1.00 23.64 375 VAL A C 1
ATOM 3094 O O . VAL A 1 375 ? -14.287 -3.145 31.469 1.00 23.64 375 VAL A O 1
ATOM 3097 N N . ARG A 1 376 ? -13.424 -2.747 33.502 1.00 23.67 376 ARG A N 1
ATOM 3098 C CA . ARG A 1 376 ? -12.979 -4.120 33.743 1.00 23.67 376 ARG A CA 1
ATOM 3099 C C . ARG A 1 376 ? -14.209 -5.016 33.896 1.00 23.67 376 ARG A C 1
ATOM 3101 O O . ARG A 1 376 ? -14.983 -4.792 34.824 1.00 23.67 376 ARG A O 1
ATOM 3108 N N . PRO A 1 377 ? -14.326 -6.116 33.138 1.00 24.27 377 PRO A N 1
ATOM 3109 C CA . PRO A 1 377 ? -14.784 -7.346 33.743 1.00 24.27 377 PRO A CA 1
ATOM 3110 C C . PRO A 1 377 ? -13.645 -7.821 34.647 1.00 24.27 377 PRO A C 1
ATOM 3112 O O . PRO A 1 377 ? -12.525 -8.079 34.201 1.00 24.27 377 PRO A O 1
ATOM 3115 N N . THR A 1 378 ? -13.916 -7.898 35.941 1.00 28.27 378 THR A N 1
ATOM 3116 C CA . THR A 1 378 ? -13.130 -8.699 36.873 1.00 28.27 378 THR A CA 1
ATOM 3117 C C . THR A 1 378 ? -13.106 -10.139 36.362 1.00 28.27 378 THR A C 1
ATOM 3119 O O . THR A 1 378 ? -14.064 -10.863 36.590 1.00 28.27 378 THR A O 1
ATOM 3122 N N . ASN A 1 379 ? -12.077 -10.534 35.610 1.00 28.33 379 ASN A N 1
ATOM 3123 C CA . ASN A 1 379 ? -11.559 -11.901 35.589 1.00 28.33 379 ASN A CA 1
ATOM 3124 C C . ASN A 1 379 ? -10.197 -11.955 34.883 1.00 28.33 379 ASN A C 1
ATOM 3126 O O . ASN A 1 379 ? -10.026 -11.534 33.740 1.00 28.33 379 ASN A O 1
ATOM 3130 N N . ASN A 1 380 ? -9.227 -12.473 35.630 1.00 40.88 380 ASN A N 1
ATOM 3131 C CA . ASN A 1 380 ? -7.850 -12.750 35.242 1.00 40.88 380 ASN A CA 1
ATOM 3132 C C . ASN A 1 380 ? -7.793 -13.642 33.991 1.00 40.88 380 ASN A C 1
ATOM 3134 O O . ASN A 1 380 ? -8.569 -14.592 33.920 1.00 40.88 380 ASN A O 1
ATOM 3138 N N . ASN A 1 381 ? -6.871 -13.357 33.054 1.00 39.94 381 ASN A N 1
ATOM 3139 C CA . ASN A 1 381 ? -6.091 -14.329 32.248 1.00 39.94 381 ASN A CA 1
ATOM 3140 C C . ASN A 1 381 ? -5.728 -13.809 30.848 1.00 39.94 381 ASN A C 1
ATOM 3142 O O . ASN A 1 381 ? -6.268 -14.309 29.868 1.00 39.94 381 ASN A O 1
ATOM 3146 N N . ILE A 1 382 ? -4.764 -12.887 30.717 1.00 38.88 382 ILE A N 1
ATOM 3147 C CA . ILE A 1 382 ? -3.889 -12.829 29.527 1.00 38.88 382 ILE A CA 1
ATOM 3148 C C . ILE A 1 382 ? -2.517 -12.290 29.972 1.00 38.88 382 ILE A C 1
ATOM 3150 O O . ILE A 1 382 ? -2.398 -11.101 30.256 1.00 38.88 382 ILE A O 1
ATOM 3154 N N . SER A 1 383 ? -1.486 -13.142 30.051 1.00 48.66 383 SER A N 1
ATOM 3155 C CA . SER A 1 383 ? -0.097 -12.693 30.248 1.00 48.66 383 SER A CA 1
ATOM 3156 C C . SER A 1 383 ? 0.525 -12.227 28.913 1.00 48.66 383 SER A C 1
ATOM 3158 O O . SER A 1 383 ? 0.226 -12.805 27.863 1.00 48.66 383 SER A O 1
ATOM 3160 N N . PRO A 1 384 ? 1.421 -11.220 28.921 1.00 51.56 384 PRO A N 1
ATOM 3161 C CA . PRO A 1 384 ? 2.114 -10.709 27.728 1.00 51.56 384 PRO A CA 1
ATOM 3162 C C . PRO A 1 384 ? 3.156 -11.674 27.121 1.00 51.56 384 PRO A C 1
ATOM 3164 O O . PRO A 1 384 ? 3.677 -11.428 26.041 1.00 51.56 384 PRO A O 1
ATOM 3167 N N . THR A 1 385 ? 3.457 -12.802 27.766 1.00 53.91 385 THR A N 1
ATOM 3168 C CA . THR A 1 385 ? 4.490 -13.759 27.320 1.00 53.91 385 THR A CA 1
ATOM 3169 C C . THR A 1 385 ? 4.057 -14.594 26.112 1.00 53.91 385 THR A C 1
ATOM 3171 O O . THR A 1 385 ? 4.888 -15.041 25.324 1.00 53.91 385 THR A O 1
ATOM 3174 N N . ASN A 1 386 ? 2.746 -14.745 25.901 1.00 59.06 386 ASN A N 1
ATOM 3175 C CA . ASN A 1 386 ? 2.180 -15.517 24.794 1.00 59.06 386 ASN A CA 1
ATOM 3176 C C . ASN A 1 386 ? 2.234 -14.790 23.438 1.00 59.06 386 ASN A C 1
ATOM 3178 O O . ASN A 1 386 ? 1.736 -15.323 22.451 1.00 59.06 386 ASN A O 1
ATOM 3182 N N . THR A 1 387 ? 2.789 -13.583 23.340 1.00 57.75 387 THR A N 1
ATOM 3183 C CA . THR A 1 387 ? 2.932 -12.871 22.054 1.00 57.75 387 THR A CA 1
ATOM 3184 C C . THR A 1 387 ? 4.337 -12.948 21.466 1.00 57.75 387 THR A C 1
ATOM 3186 O O . THR A 1 387 ? 4.529 -12.514 20.335 1.00 57.75 387 THR A O 1
ATOM 3189 N N . ILE A 1 388 ? 5.309 -13.497 22.197 1.00 57.62 388 ILE A N 1
ATOM 3190 C CA . ILE A 1 388 ? 6.707 -13.569 21.761 1.00 57.62 388 ILE A CA 1
ATOM 3191 C C . ILE A 1 388 ? 6.895 -14.782 20.846 1.00 57.62 388 ILE A C 1
ATOM 3193 O O . ILE A 1 388 ? 6.634 -15.914 21.249 1.00 57.62 388 ILE A O 1
ATOM 3197 N N . ILE A 1 389 ? 7.330 -14.517 19.609 1.00 68.44 389 ILE A N 1
ATOM 3198 C CA . ILE A 1 389 ? 7.509 -15.520 18.544 1.00 68.44 389 ILE A CA 1
ATOM 3199 C C . ILE A 1 389 ? 8.996 -15.740 18.224 1.00 68.44 389 ILE A C 1
ATOM 3201 O O . ILE A 1 389 ? 9.376 -16.844 17.842 1.00 68.44 389 ILE A O 1
ATOM 3205 N N . ASN A 1 390 ? 9.841 -14.723 18.410 1.00 64.69 390 ASN A N 1
ATOM 3206 C CA . ASN A 1 390 ? 11.283 -14.792 18.179 1.00 64.69 390 ASN A CA 1
ATOM 3207 C C . ASN A 1 390 ? 12.039 -14.546 19.493 1.00 64.69 390 ASN A C 1
ATOM 3209 O O . ASN A 1 390 ? 11.740 -13.582 20.201 1.00 64.69 390 ASN A O 1
ATOM 3213 N N . LEU A 1 391 ? 12.997 -15.416 19.810 1.00 72.25 391 LEU A N 1
ATOM 3214 C CA . LEU A 1 391 ? 13.932 -15.259 20.919 1.00 72.25 391 LEU A CA 1
ATOM 3215 C C . LEU A 1 391 ? 15.369 -15.357 20.408 1.00 72.25 391 LEU A C 1
ATOM 3217 O O . LEU A 1 391 ? 15.752 -16.344 19.783 1.00 72.25 391 LEU A O 1
ATOM 3221 N N . GLN A 1 392 ? 16.181 -14.358 20.749 1.00 76.44 392 GLN A N 1
ATOM 3222 C CA . GLN A 1 392 ? 17.603 -14.330 20.429 1.00 76.44 392 GLN A CA 1
ATOM 3223 C C . GLN A 1 392 ? 18.431 -14.093 21.692 1.00 76.44 392 GLN A C 1
ATOM 3225 O O . GLN A 1 392 ? 18.211 -13.126 22.421 1.00 76.44 392 GLN A O 1
ATOM 3230 N N . PHE A 1 393 ? 19.414 -14.962 21.922 1.00 69.31 393 PHE A N 1
ATOM 3231 C CA . PHE A 1 393 ? 20.357 -14.856 23.030 1.00 69.31 393 PHE A CA 1
ATOM 3232 C C . PHE A 1 393 ? 21.750 -14.507 22.514 1.00 69.31 393 PHE A C 1
ATOM 3234 O O . PHE A 1 393 ? 22.356 -15.256 21.747 1.00 69.31 393 PHE A O 1
ATOM 3241 N N . SER A 1 394 ? 22.263 -13.367 22.970 1.00 66.06 394 SER A N 1
ATOM 3242 C CA . SER A 1 394 ? 23.636 -12.916 22.736 1.00 66.06 394 SER A CA 1
ATOM 3243 C C . SER A 1 394 ? 24.466 -13.052 24.017 1.00 66.06 394 SER A C 1
ATOM 3245 O O . SER A 1 394 ? 23.914 -13.258 25.096 1.00 66.06 394 SER A O 1
ATOM 3247 N N . ARG A 1 395 ? 25.795 -12.897 23.928 1.00 54.97 395 ARG A N 1
ATOM 3248 C CA . ARG A 1 395 ? 26.709 -13.019 25.086 1.00 54.97 395 ARG A CA 1
ATOM 3249 C C . ARG A 1 395 ? 26.378 -12.096 26.269 1.00 54.97 395 ARG A C 1
ATOM 3251 O O . ARG A 1 395 ? 26.775 -12.406 27.382 1.00 54.97 395 ARG A O 1
ATOM 3258 N N . ASN A 1 396 ? 25.653 -11.000 26.038 1.00 52.28 396 ASN A N 1
ATOM 3259 C CA . ASN A 1 396 ? 25.318 -10.003 27.061 1.00 52.28 396 ASN A CA 1
ATOM 3260 C C . ASN A 1 396 ? 23.840 -10.046 27.485 1.00 52.28 396 ASN A C 1
ATOM 3262 O O . ASN A 1 396 ? 23.373 -9.149 28.185 1.00 52.28 396 ASN A O 1
ATOM 3266 N N . SER A 1 397 ? 23.077 -11.046 27.037 1.00 54.22 397 SER A N 1
ATOM 3267 C CA . SER A 1 397 ? 21.666 -11.171 27.394 1.00 54.22 397 SER A CA 1
ATOM 3268 C C . SER A 1 397 ? 21.529 -11.587 28.864 1.00 54.22 397 SER A C 1
ATOM 3270 O O . SER A 1 397 ? 21.948 -12.680 29.239 1.00 54.22 397 SER A O 1
ATOM 3272 N N . SER A 1 398 ? 20.919 -10.745 29.703 1.00 52.81 398 SER A N 1
ATOM 3273 C CA . SER A 1 398 ? 20.504 -11.154 31.047 1.00 52.81 398 SER A CA 1
ATOM 3274 C C . SER A 1 398 ? 19.344 -12.149 30.950 1.00 52.81 398 SER A C 1
ATOM 3276 O O . SER A 1 398 ? 18.412 -11.962 30.165 1.00 52.81 398 SER A O 1
ATOM 3278 N N . LEU A 1 399 ? 19.401 -13.234 31.729 1.00 55.59 399 LEU A N 1
ATOM 3279 C CA . LEU A 1 399 ? 18.299 -14.195 31.802 1.00 55.59 399 LEU A CA 1
ATOM 3280 C C . LEU A 1 399 ? 17.043 -13.474 32.314 1.00 55.59 399 LEU A C 1
ATOM 3282 O O . LEU A 1 399 ? 17.070 -12.843 33.373 1.00 55.59 399 LEU A O 1
ATOM 3286 N N . LEU A 1 400 ? 15.946 -13.564 31.558 1.00 52.00 400 LEU A N 1
ATOM 3287 C CA . LEU A 1 400 ? 14.644 -13.058 31.988 1.00 52.00 400 LEU A CA 1
ATOM 3288 C C . LEU A 1 400 ? 14.225 -13.794 33.271 1.00 52.00 400 LEU A C 1
ATOM 3290 O O . LEU A 1 400 ? 14.467 -14.996 33.417 1.00 52.00 400 LEU A O 1
ATOM 3294 N N . SER A 1 401 ? 13.628 -13.063 34.214 1.00 48.22 401 SER A N 1
ATOM 3295 C CA . SER A 1 401 ? 13.263 -13.591 35.532 1.00 48.22 401 SER A CA 1
ATOM 3296 C C . SER A 1 401 ? 12.408 -14.866 35.429 1.00 48.22 401 SER A C 1
ATOM 3298 O O . SER A 1 401 ? 11.609 -15.030 34.507 1.00 48.22 401 SER A O 1
ATOM 3300 N N . CYS A 1 402 ? 12.561 -15.773 36.400 1.00 50.97 402 CYS A N 1
ATOM 3301 C CA . CYS A 1 402 ? 11.970 -17.123 36.451 1.00 50.97 402 CYS A CA 1
ATOM 3302 C C . CYS A 1 402 ? 10.425 -17.179 36.546 1.00 50.97 402 CYS A C 1
ATOM 3304 O O . CYS A 1 402 ? 9.873 -18.178 36.999 1.00 50.97 402 CYS A O 1
ATOM 3306 N N . GLN A 1 403 ? 9.709 -16.106 36.200 1.00 52.38 403 GLN A N 1
ATOM 3307 C CA . GLN A 1 403 ? 8.269 -15.953 36.442 1.00 52.38 403 GLN A CA 1
ATOM 3308 C C . GLN A 1 403 ? 7.400 -16.208 35.201 1.00 52.38 403 GLN A C 1
ATOM 3310 O O . GLN A 1 403 ? 6.173 -16.108 35.273 1.00 52.38 403 GLN A O 1
ATOM 3315 N N . HIS A 1 404 ? 8.005 -16.515 34.052 1.00 63.38 404 HIS A N 1
ATOM 3316 C CA . HIS A 1 404 ? 7.324 -16.487 32.761 1.00 63.38 404 HIS A CA 1
ATOM 3317 C C . HIS A 1 404 ? 7.638 -17.714 31.899 1.00 63.38 404 HIS A C 1
ATOM 3319 O O . HIS A 1 404 ? 8.799 -18.031 31.662 1.00 63.38 404 HIS A O 1
ATOM 3325 N N . PHE A 1 405 ? 6.584 -18.378 31.411 1.00 69.75 405 PHE A N 1
ATOM 3326 C CA . PHE A 1 405 ? 6.659 -19.451 30.416 1.00 69.75 405 PHE A CA 1
ATOM 3327 C C . PHE A 1 405 ? 6.312 -18.903 29.021 1.00 69.75 405 PHE A C 1
ATOM 3329 O O . PHE A 1 405 ? 5.330 -18.166 28.861 1.00 69.75 405 PHE A O 1
ATOM 3336 N N . PHE A 1 406 ? 7.115 -19.260 28.020 1.00 73.62 406 PHE A N 1
ATOM 3337 C CA . PHE A 1 406 ? 7.021 -18.801 26.636 1.00 73.62 406 PHE A CA 1
ATOM 3338 C C . PHE A 1 406 ? 6.444 -19.906 25.747 1.00 73.62 406 PHE A C 1
ATOM 3340 O O . PHE A 1 406 ? 7.162 -20.771 25.246 1.00 73.62 406 PHE A O 1
ATOM 3347 N N . ASP A 1 407 ? 5.130 -19.863 25.529 1.00 78.75 407 ASP A N 1
ATOM 3348 C CA . ASP A 1 407 ? 4.416 -20.911 24.789 1.00 78.75 407 ASP A CA 1
ATOM 3349 C C . ASP A 1 407 ? 4.450 -20.733 23.257 1.00 78.75 407 ASP A C 1
ATOM 3351 O O . ASP A 1 407 ? 4.121 -21.659 22.526 1.00 78.75 407 ASP A O 1
ATOM 3355 N N . ASN A 1 408 ? 4.811 -19.553 22.736 1.00 76.25 408 ASN A N 1
ATOM 3356 C CA . ASN A 1 408 ? 4.621 -19.195 21.317 1.00 76.25 408 ASN A CA 1
ATOM 3357 C C . ASN A 1 408 ? 5.898 -18.958 20.502 1.00 76.25 408 ASN A C 1
ATOM 3359 O O . ASN A 1 408 ? 5.811 -18.515 19.356 1.00 76.25 408 ASN A O 1
ATOM 3363 N N . VAL A 1 409 ? 7.061 -19.286 21.058 1.00 74.06 409 VAL A N 1
ATOM 3364 C CA . VAL A 1 409 ? 8.349 -19.110 20.380 1.00 74.06 409 VAL A CA 1
ATOM 3365 C C . VAL A 1 409 ? 8.452 -20.090 19.214 1.00 74.06 409 VAL A C 1
ATOM 3367 O O . VAL A 1 409 ? 8.325 -21.298 19.403 1.00 74.06 409 VAL A O 1
ATOM 3370 N N . ARG A 1 410 ? 8.680 -19.554 18.012 1.00 79.38 410 ARG A N 1
ATOM 3371 C CA . ARG A 1 410 ? 8.879 -20.309 16.766 1.00 79.38 410 ARG A CA 1
ATOM 3372 C C . ARG A 1 410 ? 10.290 -20.164 16.212 1.00 79.38 410 ARG A C 1
ATOM 3374 O O . ARG A 1 410 ? 10.792 -21.119 15.632 1.00 79.38 410 ARG A O 1
ATOM 3381 N N . TYR A 1 411 ? 10.916 -19.009 16.418 1.00 80.94 411 TYR A N 1
ATOM 3382 C CA . TYR A 1 411 ? 12.274 -18.712 15.966 1.00 80.94 411 TYR A CA 1
ATOM 3383 C C . TYR A 1 411 ? 13.177 -18.583 17.189 1.00 80.94 411 TYR A C 1
ATOM 3385 O O . TYR A 1 411 ? 12.916 -17.752 18.063 1.00 80.94 411 TYR A O 1
ATOM 3393 N N . LEU A 1 412 ? 14.211 -19.416 17.275 1.00 80.81 412 LEU A N 1
ATOM 3394 C CA . LEU A 1 412 ? 15.170 -19.393 18.374 1.00 80.81 412 LEU A CA 1
ATOM 3395 C C . LEU A 1 412 ? 16.592 -19.271 17.828 1.00 80.81 412 LEU A C 1
ATOM 3397 O O . LEU A 1 412 ? 17.057 -20.129 17.085 1.00 80.81 412 LEU A O 1
ATOM 3401 N N . THR A 1 413 ? 17.299 -18.220 18.234 1.00 80.88 413 THR A N 1
ATOM 3402 C CA . THR A 1 413 ? 18.714 -18.008 17.903 1.00 80.88 413 THR A CA 1
ATOM 3403 C C . THR A 1 413 ? 19.551 -17.990 19.176 1.00 80.88 413 THR A C 1
ATOM 3405 O O . THR A 1 413 ? 19.307 -17.191 20.083 1.00 80.88 413 THR A O 1
ATOM 3408 N N . ILE A 1 414 ? 20.564 -18.849 19.246 1.00 76.38 414 ILE A N 1
ATOM 3409 C CA . ILE A 1 414 ? 21.481 -18.949 20.381 1.00 76.38 414 ILE A CA 1
ATOM 3410 C C . ILE A 1 414 ? 22.891 -18.662 19.869 1.00 76.38 414 ILE A C 1
ATOM 3412 O O . ILE A 1 414 ? 23.504 -19.473 19.178 1.00 76.38 414 ILE A O 1
ATOM 3416 N N . CYS A 1 415 ? 23.421 -17.487 20.207 1.00 68.38 415 CYS A N 1
ATOM 3417 C CA . CYS A 1 415 ? 24.754 -17.071 19.769 1.00 68.38 415 CYS A CA 1
ATOM 3418 C C . CYS A 1 415 ? 25.870 -17.452 20.761 1.00 68.38 415 CYS A C 1
ATOM 3420 O O . CYS A 1 415 ? 27.043 -17.178 20.504 1.00 68.38 415 CYS A O 1
ATOM 3422 N N . TYR A 1 416 ? 25.524 -18.038 21.911 1.00 70.12 416 TYR A N 1
ATOM 3423 C CA . TYR A 1 416 ? 26.459 -18.499 22.938 1.00 70.12 416 TYR A CA 1
ATOM 3424 C C . TYR A 1 416 ? 25.783 -19.511 23.873 1.00 70.12 416 TYR A C 1
ATOM 3426 O O . TYR A 1 416 ? 24.592 -19.398 24.153 1.00 70.12 416 TYR A O 1
ATOM 3434 N N . THR A 1 417 ? 26.544 -20.487 24.364 1.00 64.81 417 THR A N 1
ATOM 3435 C CA . THR A 1 417 ? 26.057 -21.569 25.222 1.00 64.81 417 THR A CA 1
ATOM 3436 C C . THR A 1 417 ? 26.595 -21.445 26.640 1.00 64.81 417 THR A C 1
ATOM 3438 O O . THR A 1 417 ? 27.781 -21.635 26.882 1.00 64.81 417 THR A O 1
ATOM 3441 N N . GLU A 1 418 ? 25.694 -21.216 27.596 1.00 67.50 418 GLU A N 1
ATOM 3442 C CA . GLU A 1 418 ? 25.927 -21.546 29.004 1.00 67.50 418 GLU A CA 1
ATOM 3443 C C . GLU A 1 418 ? 24.982 -22.666 29.419 1.00 67.50 418 GLU A C 1
ATOM 3445 O O . GLU A 1 418 ? 23.814 -22.685 29.022 1.00 67.50 418 GLU A O 1
ATOM 3450 N N . LYS A 1 419 ? 25.452 -23.573 30.281 1.00 67.75 419 LYS A N 1
ATOM 3451 C CA . LYS A 1 419 ? 24.625 -24.662 30.826 1.00 67.75 419 LYS A CA 1
ATOM 3452 C C . LYS A 1 419 ? 23.318 -24.141 31.442 1.00 67.75 419 LYS A C 1
ATOM 3454 O O . LYS A 1 419 ? 22.259 -24.732 31.241 1.00 67.75 419 LYS A O 1
ATOM 3459 N N . ASN A 1 420 ? 23.388 -22.993 32.118 1.00 73.31 420 ASN A N 1
ATOM 3460 C CA . ASN A 1 420 ? 22.235 -22.336 32.730 1.00 73.31 420 ASN A CA 1
ATOM 3461 C C . ASN A 1 420 ? 21.233 -21.816 31.690 1.00 73.31 420 ASN A C 1
ATOM 3463 O O . ASN A 1 420 ? 20.030 -21.883 31.926 1.00 73.31 420 ASN A O 1
ATOM 3467 N N . LEU A 1 421 ? 21.704 -21.348 30.530 1.00 76.19 421 LEU A N 1
ATOM 3468 C CA . LEU A 1 421 ? 20.843 -20.855 29.457 1.00 76.19 421 LEU A CA 1
ATOM 3469 C C . LEU A 1 421 ? 20.050 -21.996 28.814 1.00 76.19 421 LEU A C 1
ATOM 3471 O O . LEU A 1 421 ? 18.840 -21.880 28.655 1.00 76.19 421 LEU A O 1
ATOM 3475 N N . VAL A 1 422 ? 20.694 -23.118 28.483 1.00 76.81 422 VAL A N 1
ATOM 3476 C CA . VAL A 1 422 ? 19.975 -24.245 27.862 1.00 76.81 422 VAL A CA 1
ATOM 3477 C C . VAL A 1 422 ? 18.985 -24.880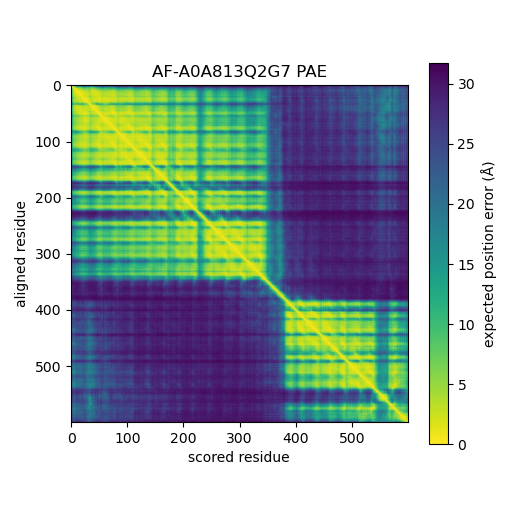 28.841 1.00 76.81 422 VAL A C 1
ATOM 3479 O O . VAL A 1 422 ? 17.857 -25.203 28.462 1.00 76.81 422 VAL A O 1
ATOM 3482 N N . GLN A 1 423 ? 19.356 -24.987 30.121 1.00 78.50 423 GLN A N 1
ATOM 3483 C CA . GLN A 1 423 ? 18.425 -25.419 31.162 1.00 78.50 423 GLN A CA 1
ATOM 3484 C C . GLN A 1 423 ? 17.240 -24.453 31.286 1.00 78.50 423 GLN A C 1
ATOM 3486 O O . GLN A 1 423 ? 16.096 -24.889 31.390 1.00 78.50 423 GLN A O 1
ATOM 3491 N N . TRP A 1 424 ? 17.490 -23.145 31.225 1.00 81.81 424 TRP A N 1
ATOM 3492 C CA . TRP A 1 424 ? 16.429 -22.145 31.245 1.00 81.81 424 TRP A CA 1
ATOM 3493 C C . TRP A 1 424 ? 15.496 -22.294 30.036 1.00 81.81 424 TRP A C 1
ATOM 3495 O O . TRP A 1 424 ? 14.285 -22.368 30.218 1.00 81.81 424 TRP A O 1
ATOM 3505 N N . ILE A 1 425 ? 16.031 -22.440 28.818 1.00 81.25 425 ILE A N 1
ATOM 3506 C CA . ILE A 1 425 ? 15.221 -22.598 27.597 1.00 81.25 425 ILE A CA 1
ATOM 3507 C C . ILE A 1 425 ? 14.353 -23.856 27.685 1.00 81.25 425 ILE A C 1
ATOM 3509 O O . ILE A 1 425 ? 13.146 -23.783 27.488 1.00 81.25 425 ILE A O 1
ATOM 3513 N N . THR A 1 426 ? 14.938 -24.994 28.051 1.00 83.00 426 THR A N 1
ATOM 3514 C CA . THR A 1 426 ? 14.199 -26.266 28.162 1.00 83.00 426 THR A CA 1
ATOM 3515 C C . THR A 1 426 ? 13.171 -26.282 29.300 1.00 83.00 426 THR A C 1
ATOM 3517 O O . THR A 1 426 ? 12.254 -27.097 29.283 1.00 83.00 426 THR A O 1
ATOM 3520 N N . THR A 1 427 ? 13.288 -25.376 30.277 1.00 80.31 427 THR A N 1
ATOM 3521 C CA . THR A 1 427 ? 12.330 -25.243 31.388 1.00 80.31 427 THR A CA 1
ATOM 3522 C C . THR A 1 427 ? 11.215 -24.239 31.081 1.00 80.31 427 THR A C 1
ATOM 3524 O O . THR A 1 427 ? 10.059 -24.473 31.429 1.00 80.31 427 THR A O 1
ATOM 3527 N N . TYR A 1 428 ? 11.545 -23.113 30.443 1.00 79.69 428 TYR A N 1
ATOM 3528 C CA . TYR A 1 428 ? 10.648 -21.960 30.323 1.00 79.69 428 TYR A CA 1
ATOM 3529 C C . TYR A 1 428 ? 10.166 -21.681 28.896 1.00 79.69 428 TYR A C 1
ATOM 3531 O O . TYR A 1 428 ? 9.313 -20.815 28.720 1.00 79.69 428 TYR A O 1
ATOM 3539 N N . VAL A 1 429 ? 10.649 -22.400 27.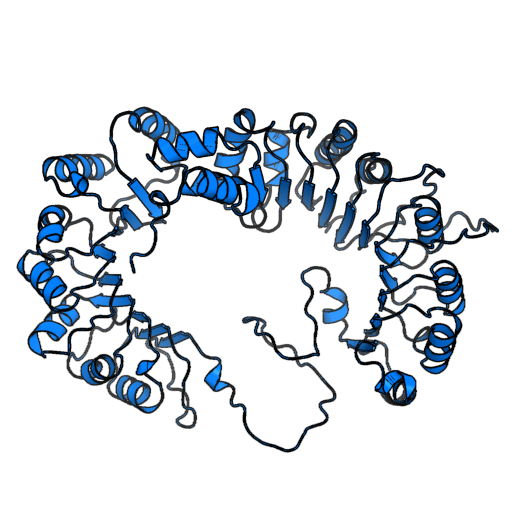880 1.00 78.94 429 VAL A N 1
ATOM 3540 C CA . VAL A 1 429 ? 10.208 -22.259 26.483 1.00 78.94 429 VAL A CA 1
ATOM 3541 C C . VAL A 1 429 ? 9.551 -23.552 26.010 1.00 78.94 429 VAL A C 1
ATOM 3543 O O . VAL A 1 429 ? 10.098 -24.643 26.177 1.00 78.94 429 VAL A O 1
ATOM 3546 N N . ASN A 1 430 ? 8.390 -23.438 25.360 1.00 84.69 430 ASN A N 1
ATOM 3547 C CA . ASN A 1 430 ? 7.757 -24.574 24.696 1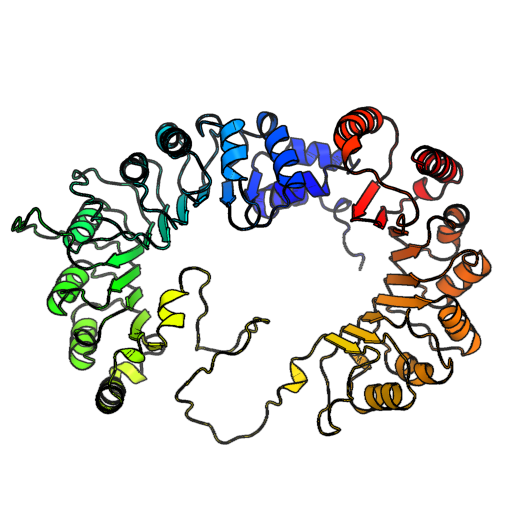.00 84.69 430 ASN A CA 1
ATOM 3548 C C . ASN A 1 430 ? 8.546 -24.973 23.438 1.00 84.69 430 ASN A C 1
ATOM 3550 O O . ASN A 1 430 ? 8.241 -24.549 22.322 1.00 84.69 430 ASN A O 1
ATOM 3554 N N . CYS A 1 431 ? 9.558 -25.820 23.623 1.00 86.94 431 CYS A N 1
ATOM 3555 C CA . CYS A 1 431 ? 10.467 -26.243 22.561 1.00 86.94 431 CYS A CA 1
ATOM 3556 C C . CYS A 1 431 ? 9.759 -26.993 21.418 1.00 86.94 431 CYS A C 1
ATOM 3558 O O . CYS A 1 431 ? 10.233 -26.966 20.285 1.00 86.94 431 CYS A O 1
ATOM 3560 N N . LEU A 1 432 ? 8.584 -27.589 21.662 1.00 87.38 432 LEU A N 1
ATOM 3561 C CA . LEU A 1 432 ? 7.798 -28.261 20.621 1.00 87.38 432 LEU A CA 1
ATOM 3562 C C . LEU A 1 432 ? 7.247 -27.293 19.564 1.00 87.38 432 LEU A C 1
ATOM 3564 O O . LEU A 1 432 ? 6.846 -27.747 18.494 1.00 87.38 432 LEU A O 1
ATOM 3568 N N . ARG A 1 433 ? 7.186 -25.984 19.839 1.00 86.06 433 ARG A N 1
ATOM 3569 C CA . ARG A 1 433 ? 6.717 -24.976 18.873 1.00 86.06 433 ARG A CA 1
ATOM 3570 C C . ARG A 1 433 ? 7.826 -24.347 18.035 1.00 86.06 433 ARG A C 1
ATOM 3572 O O . ARG A 1 433 ? 7.505 -23.591 17.121 1.00 86.06 433 ARG A O 1
ATOM 3579 N N . ILE A 1 434 ? 9.089 -24.660 18.318 1.00 86.31 434 ILE A N 1
ATOM 3580 C CA . ILE A 1 434 ? 10.226 -24.119 17.575 1.00 86.31 434 ILE A CA 1
ATOM 3581 C C . ILE A 1 434 ? 10.210 -24.697 16.156 1.00 86.31 434 ILE A C 1
ATOM 3583 O O . ILE A 1 434 ? 10.283 -25.911 15.969 1.00 86.31 434 ILE A O 1
ATOM 3587 N N . GLU A 1 435 ? 10.108 -23.809 15.169 1.00 89.31 435 GLU A N 1
ATOM 3588 C CA . GLU A 1 435 ? 10.137 -24.119 13.738 1.00 89.31 435 GLU A CA 1
ATOM 3589 C C . GLU A 1 435 ? 11.508 -23.797 13.131 1.00 89.31 435 GLU A C 1
ATOM 3591 O O . GLU A 1 435 ? 11.933 -24.477 12.198 1.00 89.31 435 GLU A O 1
ATOM 3596 N N . GLU A 1 436 ? 12.223 -22.805 13.666 1.00 87.88 436 GLU A N 1
ATOM 3597 C CA . GLU A 1 436 ? 13.562 -22.432 13.213 1.00 87.88 4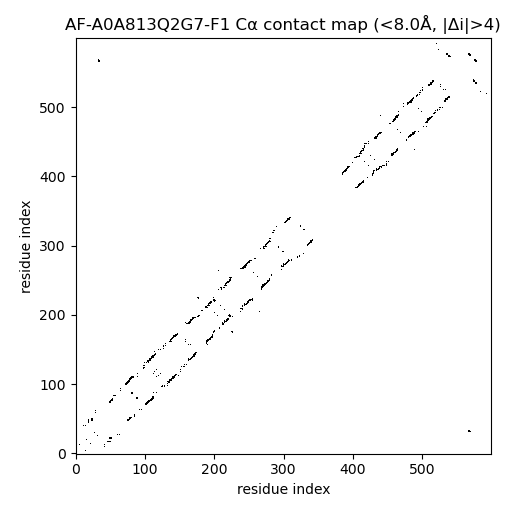36 GLU A CA 1
ATOM 3598 C C . GLU A 1 436 ? 14.537 -22.314 14.381 1.00 87.88 436 GLU A C 1
ATOM 3600 O O . GLU A 1 436 ? 14.245 -21.656 15.386 1.00 87.88 436 GLU A O 1
ATOM 3605 N N . LEU A 1 437 ? 15.703 -22.942 14.234 1.00 87.94 437 LEU A N 1
ATOM 3606 C CA . LEU A 1 437 ? 16.747 -22.965 15.250 1.00 87.94 437 LEU A CA 1
ATOM 3607 C C . LEU A 1 437 ? 18.108 -22.602 14.644 1.00 87.94 437 LEU A C 1
ATOM 3609 O O . LEU A 1 437 ? 18.615 -23.318 13.781 1.00 87.94 437 LEU A O 1
ATOM 3613 N N . ASP A 1 438 ? 18.726 -21.532 15.144 1.00 85.25 438 ASP A N 1
ATOM 3614 C CA . ASP A 1 438 ? 20.113 -21.170 14.833 1.00 85.25 438 ASP A CA 1
ATOM 3615 C C . ASP A 1 438 ? 21.004 -21.358 16.064 1.00 85.25 438 ASP A C 1
ATOM 3617 O O . ASP A 1 438 ? 20.876 -20.646 17.063 1.00 85.25 438 ASP A O 1
ATOM 3621 N N . ILE A 1 439 ? 21.918 -22.326 15.975 1.00 83.12 439 ILE A N 1
ATOM 3622 C CA . ILE A 1 439 ? 22.952 -22.597 16.982 1.00 83.12 439 ILE A CA 1
ATOM 3623 C C . ILE A 1 439 ? 24.367 -22.554 16.388 1.00 83.12 439 ILE A C 1
ATOM 3625 O O . ILE A 1 439 ? 25.327 -22.932 17.062 1.00 83.12 439 ILE A O 1
ATOM 3629 N N . SER A 1 440 ? 24.531 -22.058 15.157 1.00 77.12 440 SER A N 1
ATOM 3630 C CA . SER A 1 440 ? 25.805 -22.063 14.413 1.00 77.12 440 SER A CA 1
ATOM 3631 C C . SER A 1 440 ? 26.987 -21.460 15.175 1.00 77.12 440 SER A C 1
ATOM 3633 O O . SER A 1 440 ? 28.108 -21.969 15.118 1.00 77.12 440 SER A O 1
ATOM 3635 N N . VAL A 1 441 ? 26.735 -20.394 15.935 1.00 71.12 441 VAL A N 1
ATOM 3636 C CA . VAL A 1 441 ? 27.759 -19.613 16.650 1.00 71.12 441 VAL A CA 1
ATOM 3637 C C . VAL A 1 441 ? 28.133 -20.241 18.007 1.00 71.12 441 VAL A C 1
ATOM 3639 O O . VAL A 1 441 ? 29.067 -19.794 18.678 1.00 71.12 441 VAL A O 1
ATOM 3642 N N . CYS A 1 442 ? 27.457 -21.317 18.425 1.00 70.19 442 CYS A N 1
ATOM 3643 C CA . CYS A 1 442 ? 27.736 -22.000 19.688 1.00 70.19 442 CYS A CA 1
ATOM 3644 C C . CYS A 1 442 ? 29.042 -22.809 19.601 1.00 70.19 442 CYS A C 1
ATOM 3646 O O . CYS A 1 442 ? 29.079 -23.917 19.063 1.00 70.19 442 CYS A O 1
ATOM 3648 N N . ARG A 1 443 ? 30.128 -22.239 20.144 1.00 61.66 443 ARG A N 1
ATOM 3649 C CA . ARG A 1 443 ? 31.487 -22.814 20.117 1.00 61.66 443 ARG A CA 1
ATOM 3650 C C . ARG A 1 443 ? 31.836 -23.706 21.320 1.00 61.66 443 ARG A C 1
ATOM 3652 O O . ARG A 1 443 ? 32.901 -24.315 21.295 1.00 61.66 443 ARG A O 1
ATOM 3659 N N . GLN A 1 444 ? 31.008 -23.769 22.370 1.00 55.91 444 GLN A N 1
ATOM 3660 C CA . GLN A 1 444 ? 31.355 -24.449 23.631 1.00 55.91 444 GLN A CA 1
ATOM 3661 C C . GLN A 1 444 ? 30.311 -25.481 24.100 1.00 55.91 444 GLN A C 1
ATOM 3663 O O . GLN A 1 444 ? 29.108 -25.246 24.032 1.00 55.91 444 GLN A O 1
ATOM 3668 N N . ASP A 1 445 ? 30.853 -26.605 24.585 1.00 58.88 445 ASP A N 1
ATOM 3669 C CA . ASP A 1 445 ? 30.258 -27.763 25.271 1.00 58.88 445 ASP A CA 1
ATOM 3670 C C . ASP A 1 445 ? 29.107 -28.512 24.564 1.00 58.88 445 ASP A C 1
ATOM 3672 O O . ASP A 1 445 ? 27.918 -28.286 24.797 1.00 58.88 445 ASP A O 1
ATOM 3676 N N . GLN A 1 446 ? 29.501 -29.484 23.734 1.00 59.81 446 GLN A N 1
ATOM 3677 C CA . GLN A 1 446 ? 28.650 -30.358 22.911 1.00 59.81 446 GLN A CA 1
ATOM 3678 C C . GLN A 1 446 ? 27.558 -31.095 23.708 1.00 59.81 446 GLN A C 1
ATOM 3680 O O . GLN A 1 446 ? 26.514 -31.433 23.161 1.00 59.81 446 GLN A O 1
ATOM 3685 N N . THR A 1 447 ? 27.750 -31.313 25.011 1.00 64.50 447 THR A N 1
ATOM 3686 C CA . THR A 1 447 ? 26.764 -32.016 25.846 1.00 64.50 447 THR A CA 1
ATOM 3687 C C . THR A 1 447 ? 25.565 -31.149 26.242 1.00 64.50 447 THR A C 1
ATOM 3689 O O . THR A 1 447 ? 24.484 -31.675 26.508 1.00 64.50 447 THR A O 1
ATOM 3692 N N . THR A 1 448 ? 25.717 -29.820 26.259 1.00 71.44 448 THR A N 1
ATOM 3693 C CA . THR A 1 448 ? 24.684 -28.922 26.803 1.00 71.44 448 THR A CA 1
ATOM 3694 C C . THR A 1 448 ? 23.512 -28.662 25.870 1.00 71.44 448 THR A C 1
ATOM 3696 O O . THR A 1 448 ? 22.428 -28.399 26.374 1.00 71.44 448 THR A O 1
ATOM 3699 N N . ILE A 1 449 ? 23.678 -28.763 24.548 1.00 76.88 449 ILE A N 1
ATOM 3700 C CA . ILE A 1 449 ? 22.609 -28.472 23.571 1.00 76.88 449 ILE A CA 1
ATOM 3701 C C . ILE A 1 449 ? 21.667 -29.671 23.352 1.00 76.88 449 ILE A C 1
ATOM 3703 O O . ILE A 1 449 ? 20.520 -29.488 22.946 1.00 76.88 449 ILE A O 1
ATOM 3707 N N . ILE A 1 450 ? 22.107 -30.894 23.670 1.00 77.31 450 ILE A N 1
ATOM 3708 C CA . ILE A 1 450 ? 21.346 -32.133 23.426 1.00 77.31 450 ILE A CA 1
ATOM 3709 C C . ILE A 1 450 ? 19.908 -32.061 23.970 1.00 77.31 450 ILE A C 1
ATOM 3711 O O . ILE A 1 450 ? 18.987 -32.357 23.210 1.00 77.31 450 ILE A O 1
ATOM 3715 N N . PRO A 1 451 ? 19.655 -31.616 25.220 1.00 79.56 451 PRO A N 1
ATOM 3716 C CA . PRO A 1 451 ? 18.294 -31.551 25.752 1.00 79.56 451 PRO A CA 1
ATOM 3717 C C . PRO A 1 451 ? 17.359 -30.652 24.933 1.00 79.56 451 PRO A C 1
ATOM 3719 O O . PRO A 1 451 ? 16.183 -30.978 24.784 1.00 79.56 451 PRO A O 1
ATOM 3722 N N . LEU A 1 452 ? 17.874 -29.554 24.368 1.00 84.25 452 LEU A N 1
ATOM 3723 C CA . LEU A 1 452 ? 17.100 -28.652 23.515 1.00 84.25 452 LEU A CA 1
ATOM 3724 C C . LEU A 1 452 ? 16.714 -29.333 22.198 1.00 84.25 452 LEU A C 1
ATOM 3726 O O . LEU A 1 452 ? 15.551 -29.288 21.806 1.00 84.25 452 LEU A O 1
ATOM 3730 N N . LEU A 1 453 ? 17.667 -30.002 21.544 1.00 80.50 453 LEU A N 1
ATOM 3731 C CA . LEU A 1 453 ? 17.428 -30.687 20.270 1.00 80.50 453 LEU A CA 1
ATOM 3732 C C . LEU A 1 453 ? 16.469 -31.871 20.420 1.00 80.50 453 LEU A C 1
ATOM 3734 O O . LEU A 1 453 ? 15.612 -32.074 19.566 1.00 80.50 453 LEU A O 1
ATOM 3738 N N . THR A 1 454 ? 16.552 -32.609 21.529 1.00 79.75 454 THR A N 1
ATOM 3739 C CA . THR A 1 454 ? 15.631 -33.719 21.819 1.00 79.75 454 THR A CA 1
ATOM 3740 C C . THR A 1 454 ? 14.195 -33.234 22.064 1.00 79.75 454 THR A C 1
ATOM 3742 O O . THR A 1 454 ? 13.238 -33.942 21.742 1.00 79.75 454 THR A O 1
ATOM 3745 N N . GLN A 1 455 ? 14.018 -32.034 22.629 1.00 84.12 455 GLN A N 1
ATOM 3746 C CA . GLN A 1 455 ? 12.694 -31.453 22.882 1.00 84.12 455 GLN A CA 1
ATOM 3747 C C . GLN A 1 455 ? 12.115 -30.706 21.668 1.00 84.12 455 GLN A C 1
ATOM 3749 O O . GLN A 1 455 ? 10.896 -30.679 21.492 1.00 84.12 455 GLN A O 1
ATOM 3754 N N . ALA A 1 456 ? 12.954 -30.117 20.814 1.00 85.44 456 ALA A N 1
ATOM 3755 C CA . ALA A 1 456 ? 12.536 -29.339 19.651 1.00 85.44 456 ALA A CA 1
ATOM 3756 C C . ALA A 1 456 ? 12.268 -30.221 18.415 1.00 85.44 456 ALA A C 1
ATOM 3758 O O . ALA A 1 456 ? 12.989 -30.191 17.421 1.00 85.44 456 ALA A O 1
ATOM 3759 N N . LYS A 1 457 ? 11.197 -31.022 18.465 1.00 82.00 457 LYS A N 1
ATOM 3760 C CA . LYS A 1 457 ? 10.899 -32.036 17.433 1.00 82.00 457 LYS A CA 1
ATOM 3761 C C . LYS A 1 457 ? 10.289 -31.503 16.124 1.00 82.00 457 LYS A C 1
ATOM 3763 O O . LYS A 1 457 ? 10.201 -32.259 15.163 1.00 82.00 457 LYS A O 1
ATOM 3768 N N . ASN A 1 458 ? 9.851 -30.241 16.071 1.00 84.75 458 ASN A N 1
ATOM 3769 C CA . ASN A 1 458 ? 9.136 -29.665 14.915 1.00 84.75 458 ASN A CA 1
ATOM 3770 C C . ASN A 1 458 ? 9.975 -28.649 14.113 1.00 84.75 458 ASN A C 1
ATOM 3772 O O . ASN A 1 458 ? 9.419 -27.822 13.387 1.00 84.75 458 ASN A O 1
ATOM 3776 N N . ILE A 1 459 ? 11.307 -28.704 14.230 1.00 88.75 459 ILE A N 1
ATOM 3777 C CA . ILE A 1 459 ? 12.197 -27.794 13.500 1.00 88.75 459 ILE A CA 1
ATOM 3778 C C . ILE A 1 459 ? 12.099 -28.075 11.992 1.00 88.75 459 ILE A C 1
ATOM 3780 O O . ILE A 1 459 ? 12.293 -29.205 11.548 1.00 88.75 459 ILE A O 1
ATOM 3784 N N . LYS A 1 460 ? 11.830 -27.026 11.213 1.00 89.81 460 LYS A N 1
ATOM 3785 C CA . LYS A 1 460 ? 11.773 -27.000 9.743 1.00 89.81 460 LYS A CA 1
ATOM 3786 C C . LYS A 1 460 ? 13.028 -26.384 9.124 1.00 89.81 460 LYS A C 1
ATOM 3788 O O . LYS A 1 460 ? 13.407 -26.793 8.027 1.00 89.81 460 LYS A O 1
ATOM 3793 N N . SER A 1 461 ? 13.658 -25.435 9.818 1.00 90.12 461 SER A N 1
ATOM 3794 C CA . SER A 1 461 ? 14.905 -24.778 9.408 1.00 90.12 461 SER A CA 1
ATOM 3795 C C . SER A 1 461 ? 15.941 -24.860 10.523 1.00 90.12 461 SER A C 1
ATOM 3797 O O . SER A 1 461 ? 15.659 -24.487 11.662 1.00 90.12 461 SER A O 1
ATOM 3799 N N . LEU A 1 462 ? 17.132 -25.362 10.212 1.00 88.38 462 LEU A N 1
ATOM 3800 C CA . LEU A 1 462 ? 18.185 -25.583 11.197 1.00 88.38 462 LEU A CA 1
ATOM 3801 C C . LEU A 1 462 ? 19.509 -25.027 10.688 1.00 88.38 462 LEU A C 1
ATOM 3803 O O . LEU A 1 462 ? 19.921 -25.310 9.565 1.00 88.38 462 LEU A O 1
ATOM 3807 N N . LYS A 1 463 ? 20.197 -24.271 11.541 1.00 87.81 463 LYS A N 1
ATOM 3808 C CA . LYS A 1 463 ? 21.516 -23.722 11.245 1.00 87.81 463 LYS A CA 1
ATOM 3809 C C . LYS A 1 463 ? 22.546 -24.206 12.262 1.00 87.81 463 LYS A C 1
ATOM 3811 O O . LYS A 1 463 ? 22.420 -23.942 13.460 1.00 87.81 463 LYS A O 1
ATOM 3816 N N . LEU A 1 464 ? 23.546 -24.935 11.765 1.00 83.81 464 LEU A N 1
ATOM 3817 C CA . LEU A 1 464 ? 24.572 -25.642 12.540 1.00 83.81 464 LEU A CA 1
ATOM 3818 C C . LEU A 1 464 ? 25.973 -25.337 12.013 1.00 83.81 464 LEU A C 1
ATOM 3820 O O . LEU A 1 464 ? 26.144 -24.989 10.848 1.00 83.81 464 LEU A O 1
ATOM 3824 N N . ASN A 1 465 ? 26.989 -25.580 12.838 1.00 77.50 465 ASN A N 1
ATOM 3825 C CA . ASN A 1 465 ? 28.370 -25.727 12.375 1.00 77.50 465 ASN A CA 1
ATOM 3826 C C . ASN A 1 465 ? 28.775 -27.202 12.178 1.00 77.50 465 ASN A C 1
ATOM 3828 O O . ASN A 1 465 ? 28.090 -28.120 12.638 1.00 77.50 465 ASN A O 1
ATOM 3832 N N . ALA A 1 466 ? 29.911 -27.440 11.511 1.00 71.75 466 ALA A N 1
ATOM 3833 C CA . ALA A 1 466 ? 30.401 -28.792 11.203 1.00 71.75 466 ALA A CA 1
ATOM 3834 C C . ALA A 1 466 ? 30.523 -29.702 12.444 1.00 71.75 466 ALA A C 1
ATOM 3836 O O . ALA A 1 466 ? 30.153 -30.875 12.402 1.00 71.75 466 ALA A O 1
ATOM 3837 N N . ASN A 1 467 ? 30.978 -29.157 13.576 1.00 72.69 467 ASN A N 1
ATOM 3838 C CA . ASN A 1 467 ? 31.150 -29.917 14.819 1.00 72.69 467 ASN A CA 1
ATOM 3839 C C . ASN A 1 467 ? 29.808 -30.385 15.405 1.00 72.69 467 ASN A C 1
ATOM 3841 O O . ASN A 1 467 ? 29.717 -31.471 15.976 1.00 72.69 467 ASN A O 1
ATOM 3845 N N . GLN A 1 468 ? 28.753 -29.586 15.247 1.00 76.69 468 GLN A N 1
ATOM 3846 C CA . GLN A 1 468 ? 27.400 -29.928 15.693 1.00 76.69 468 GLN A CA 1
ATOM 3847 C C . GLN A 1 468 ? 26.739 -30.981 14.797 1.00 76.69 468 GLN A C 1
ATOM 3849 O O . GLN A 1 468 ? 25.935 -31.774 15.279 1.00 76.69 468 GLN A O 1
ATOM 3854 N N . LEU A 1 469 ? 27.092 -31.046 13.514 1.00 76.75 469 LEU A N 1
ATOM 3855 C CA . LEU A 1 469 ? 26.607 -32.104 12.628 1.00 76.75 469 LEU A CA 1
ATOM 3856 C C . LEU A 1 469 ? 27.187 -33.479 13.016 1.00 76.75 469 LEU A C 1
ATOM 3858 O O . LEU A 1 469 ? 26.453 -34.463 13.087 1.00 76.75 469 LEU A O 1
ATOM 3862 N N . VAL A 1 470 ? 28.477 -33.541 13.369 1.00 71.88 470 VAL A N 1
ATOM 3863 C CA . VAL A 1 470 ? 29.121 -34.770 13.886 1.00 71.88 470 VAL A CA 1
ATOM 3864 C C . VAL A 1 470 ? 28.478 -35.229 15.205 1.00 71.88 470 VAL A C 1
ATOM 3866 O O . VAL A 1 470 ? 28.335 -36.426 15.465 1.00 71.88 470 VAL A O 1
ATOM 3869 N N . MET A 1 471 ? 28.024 -34.283 16.030 1.00 69.38 471 MET A N 1
ATOM 3870 C CA . MET A 1 471 ? 27.290 -34.562 17.267 1.00 69.38 471 MET A CA 1
ATOM 3871 C C . MET A 1 471 ? 25.956 -35.281 16.997 1.00 69.38 471 MET A C 1
ATOM 3873 O O . MET A 1 471 ? 25.667 -36.274 17.664 1.00 69.38 471 MET A O 1
ATOM 3877 N N . TYR A 1 472 ? 25.177 -34.840 16.000 1.00 71.44 472 TYR A N 1
ATOM 3878 C CA . TYR A 1 472 ? 23.936 -35.522 15.601 1.00 71.44 472 TYR A CA 1
ATOM 3879 C C . TYR A 1 472 ? 24.172 -36.994 15.240 1.00 71.44 472 TYR A C 1
ATOM 3881 O O . TYR A 1 472 ? 23.387 -37.859 15.627 1.00 71.44 472 TYR A O 1
ATOM 3889 N N . GLN A 1 473 ? 25.280 -37.278 14.551 1.00 68.62 473 GLN A N 1
ATOM 3890 C CA . GLN A 1 473 ? 25.665 -38.633 14.160 1.00 68.62 473 GLN A CA 1
ATOM 3891 C C . GLN A 1 473 ? 26.089 -39.491 15.363 1.00 68.62 473 GLN A C 1
ATOM 3893 O O . GLN A 1 473 ? 25.703 -40.653 15.468 1.00 68.62 473 GLN A O 1
ATOM 3898 N N . THR A 1 474 ? 26.864 -38.918 16.287 1.00 63.16 474 THR A N 1
ATOM 3899 C CA . THR A 1 474 ? 27.456 -39.653 17.420 1.00 63.16 474 THR A CA 1
ATOM 3900 C C . THR A 1 474 ? 26.429 -39.984 18.510 1.00 63.16 474 THR A C 1
ATOM 3902 O O . THR A 1 474 ? 26.559 -40.995 19.196 1.00 63.16 474 THR A O 1
ATOM 3905 N N . LEU A 1 475 ? 25.398 -39.150 18.677 1.00 60.69 475 LEU A N 1
ATOM 3906 C CA . LEU A 1 475 ? 24.445 -39.239 19.792 1.00 60.69 475 LEU A CA 1
ATOM 3907 C C . LEU A 1 475 ? 23.082 -39.830 19.418 1.00 60.69 475 LEU A C 1
ATOM 3909 O O . LEU A 1 475 ? 22.195 -39.850 20.268 1.00 60.69 475 LEU A O 1
ATOM 3913 N N . GLN A 1 476 ? 22.913 -40.310 18.178 1.00 61.06 476 GLN A N 1
ATOM 3914 C CA . GLN A 1 476 ? 21.670 -40.927 17.689 1.00 61.06 476 GLN A CA 1
ATOM 3915 C C . GLN A 1 476 ? 20.413 -40.101 18.025 1.00 61.06 476 GLN A C 1
ATOM 3917 O O . GLN A 1 476 ? 19.379 -40.650 18.406 1.00 61.06 476 GLN A O 1
ATOM 3922 N N . ILE A 1 477 ? 20.503 -38.769 17.921 1.00 65.44 477 ILE A N 1
ATOM 3923 C CA . ILE A 1 477 ? 19.338 -37.897 18.100 1.00 65.44 477 ILE A CA 1
ATOM 3924 C C . ILE A 1 477 ? 18.294 -38.325 17.060 1.00 65.44 477 ILE A C 1
ATOM 3926 O O . ILE A 1 477 ? 18.634 -38.471 15.885 1.00 65.44 477 ILE A O 1
ATOM 3930 N N . GLU A 1 478 ? 17.049 -38.562 17.495 1.00 65.19 478 GLU A N 1
ATOM 3931 C CA . GLU A 1 478 ? 15.960 -38.996 16.611 1.00 65.19 478 GLU A CA 1
ATOM 3932 C C . GLU A 1 478 ? 15.916 -38.122 15.350 1.00 65.19 478 GLU A C 1
ATOM 3934 O O . GLU A 1 478 ? 15.913 -36.890 15.428 1.00 65.19 478 GLU A O 1
ATOM 3939 N N . THR A 1 479 ? 15.875 -38.769 14.183 1.00 61.31 479 THR A N 1
ATOM 3940 C CA . THR A 1 479 ? 15.816 -38.107 12.875 1.00 61.31 479 THR A CA 1
ATOM 3941 C C . THR A 1 479 ? 14.687 -37.084 12.847 1.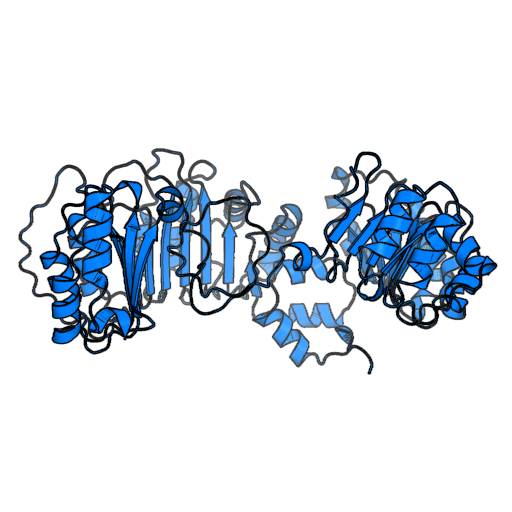00 61.31 479 THR A C 1
ATOM 3943 O O . THR A 1 479 ? 13.513 -37.437 13.025 1.00 61.31 479 THR A O 1
ATOM 3946 N N . ASN A 1 480 ? 15.018 -35.819 12.579 1.00 69.19 480 ASN A N 1
ATOM 3947 C CA . ASN A 1 480 ? 14.000 -34.800 12.382 1.00 69.19 480 ASN A CA 1
ATOM 3948 C C . ASN A 1 480 ? 13.452 -34.894 10.953 1.00 69.19 480 ASN A C 1
ATOM 3950 O O . ASN A 1 480 ? 13.917 -34.238 10.022 1.00 69.19 480 ASN A O 1
ATOM 3954 N N . ASN A 1 481 ? 12.400 -35.696 10.809 1.00 71.50 481 ASN A N 1
ATOM 3955 C CA . ASN A 1 481 ? 11.719 -35.931 9.538 1.00 71.50 481 ASN A CA 1
ATOM 3956 C C . ASN A 1 481 ? 10.930 -34.717 9.008 1.00 71.50 481 ASN A C 1
ATOM 3958 O O . ASN A 1 481 ? 10.287 -34.828 7.963 1.00 71.50 481 ASN A O 1
ATOM 3962 N N . GLN A 1 482 ? 10.912 -33.588 9.721 1.00 80.94 482 GLN A N 1
ATOM 3963 C CA . GLN A 1 482 ? 10.253 -32.353 9.287 1.00 80.94 482 GLN A CA 1
ATOM 3964 C C . GLN A 1 482 ? 11.233 -31.293 8.774 1.00 80.94 482 GLN A C 1
ATOM 3966 O O . GLN A 1 482 ? 10.778 -30.285 8.226 1.00 80.94 482 GLN A O 1
ATOM 3971 N N . LEU A 1 483 ? 12.545 -31.513 8.915 1.00 86.69 483 LEU A N 1
ATOM 3972 C CA . LEU A 1 483 ? 13.542 -30.551 8.469 1.00 86.69 483 LEU A CA 1
ATOM 3973 C C . LEU A 1 483 ? 13.519 -30.416 6.940 1.00 86.69 483 LEU A C 1
ATOM 3975 O O . LEU A 1 483 ? 13.663 -31.402 6.218 1.00 86.69 483 LEU A O 1
ATOM 3979 N N . LYS A 1 484 ? 13.348 -29.181 6.463 1.00 88.81 484 LYS A N 1
ATOM 3980 C CA . LYS A 1 484 ? 13.322 -28.821 5.039 1.00 88.81 484 LYS A CA 1
ATOM 3981 C C . LYS A 1 484 ? 14.518 -27.976 4.624 1.00 88.81 484 LYS A C 1
ATOM 3983 O O . LYS A 1 484 ? 14.917 -28.061 3.469 1.00 88.81 484 LYS A O 1
ATOM 3988 N N . SER A 1 485 ? 15.074 -27.183 5.538 1.00 89.25 485 SER A N 1
ATOM 3989 C CA . SER A 1 485 ? 16.191 -26.275 5.275 1.00 89.25 485 SER A CA 1
ATOM 3990 C C . SER A 1 485 ? 17.332 -26.512 6.260 1.00 89.25 485 SER A C 1
ATOM 3992 O O . SER A 1 485 ? 17.100 -26.588 7.471 1.00 89.25 485 SER A O 1
ATOM 3994 N N . LEU A 1 486 ? 18.555 -26.622 5.740 1.00 88.31 486 LEU A N 1
ATOM 3995 C CA . LEU A 1 486 ? 19.775 -26.791 6.522 1.00 88.31 486 LEU A CA 1
ATOM 3996 C C . LEU A 1 486 ? 20.821 -25.758 6.097 1.00 88.31 486 LEU A C 1
ATOM 3998 O O . LEU A 1 486 ? 21.246 -25.725 4.944 1.00 88.31 486 LEU A O 1
ATOM 4002 N N . VAL A 1 487 ? 21.286 -24.958 7.052 1.00 85.44 487 VAL A N 1
ATOM 4003 C CA . VAL A 1 487 ? 22.409 -24.037 6.857 1.00 85.44 487 VAL A CA 1
ATOM 4004 C C . VAL A 1 487 ? 23.623 -24.571 7.602 1.00 85.44 487 VAL A C 1
ATOM 4006 O O . VAL A 1 487 ? 23.581 -24.737 8.823 1.00 85.44 487 VAL A O 1
ATOM 4009 N N . LEU A 1 488 ? 24.711 -24.820 6.878 1.00 79.75 488 LEU A N 1
ATOM 4010 C CA . LEU A 1 488 ? 25.966 -25.283 7.459 1.00 79.75 488 LEU A CA 1
ATOM 4011 C C . LEU A 1 488 ? 27.002 -24.155 7.458 1.00 79.75 488 LEU A C 1
ATOM 4013 O O . LEU A 1 488 ? 27.577 -23.816 6.429 1.00 79.75 488 LEU A O 1
ATOM 4017 N N . SER A 1 489 ? 27.253 -23.575 8.628 1.00 71.06 489 SER A N 1
ATOM 4018 C CA . SER A 1 489 ? 28.274 -22.540 8.828 1.00 71.06 489 SER A CA 1
ATOM 4019 C C . SER A 1 489 ? 29.654 -23.141 9.123 1.00 71.06 489 SER A C 1
ATOM 4021 O O . SER A 1 489 ? 29.737 -24.181 9.780 1.00 71.06 489 SER A O 1
ATOM 4023 N N . ASP A 1 490 ? 30.734 -22.451 8.739 1.00 63.69 490 ASP A N 1
ATOM 4024 C CA . ASP A 1 490 ? 32.126 -22.829 9.059 1.00 63.69 490 ASP A CA 1
ATOM 4025 C C . ASP A 1 490 ? 32.548 -24.225 8.529 1.00 63.69 490 ASP A C 1
ATOM 4027 O O . ASP A 1 490 ? 33.377 -24.911 9.125 1.00 63.69 490 ASP A O 1
ATOM 4031 N N . VAL A 1 491 ? 32.016 -24.666 7.379 1.00 58.00 491 VAL A N 1
ATOM 4032 C CA . VAL A 1 491 ? 32.415 -25.936 6.725 1.00 58.00 491 VAL A CA 1
ATOM 4033 C C . VAL A 1 491 ? 33.463 -25.702 5.636 1.00 58.00 491 VAL A C 1
ATOM 4035 O O . VAL A 1 491 ? 33.371 -26.226 4.522 1.00 58.00 491 VAL A O 1
ATOM 4038 N N . LYS A 1 492 ? 34.497 -24.920 5.961 1.00 58.12 492 LYS A N 1
ATOM 4039 C CA . LYS A 1 492 ? 35.670 -24.803 5.093 1.00 58.12 492 LYS A CA 1
ATOM 4040 C C . LYS A 1 492 ? 36.391 -26.163 5.119 1.00 58.12 492 LYS A C 1
ATOM 4042 O O . LYS A 1 492 ? 36.981 -26.529 6.130 1.00 58.12 492 LYS A O 1
ATOM 4047 N N . ASN A 1 493 ? 36.311 -26.921 4.020 1.00 53.91 493 ASN A N 1
ATOM 4048 C CA . ASN A 1 493 ? 37.047 -28.172 3.733 1.00 53.91 493 ASN A CA 1
ATOM 4049 C C . ASN A 1 493 ? 36.516 -29.519 4.277 1.00 53.91 493 ASN A C 1
ATOM 4051 O O . ASN A 1 493 ? 37.256 -30.501 4.217 1.00 53.91 493 ASN A O 1
ATOM 4055 N N . ILE A 1 494 ? 35.277 -29.627 4.777 1.00 58.66 494 ILE A N 1
ATOM 4056 C CA . ILE A 1 494 ? 34.781 -30.900 5.369 1.00 58.66 494 ILE A CA 1
ATOM 4057 C C . ILE A 1 494 ? 33.553 -31.483 4.643 1.00 58.66 494 ILE A C 1
ATOM 4059 O O . ILE A 1 494 ? 33.191 -32.629 4.886 1.00 58.66 494 ILE A O 1
ATOM 4063 N N . PHE A 1 495 ? 32.919 -30.758 3.716 1.00 70.94 495 PHE A N 1
ATOM 4064 C CA . PHE A 1 495 ? 31.699 -31.221 3.039 1.00 70.94 495 PHE A CA 1
ATOM 4065 C C . PHE A 1 495 ? 32.005 -32.298 1.982 1.00 70.94 495 PHE A C 1
ATOM 4067 O O . PHE A 1 495 ? 32.033 -32.019 0.790 1.00 70.94 495 PHE A O 1
ATOM 4074 N N . ASN A 1 496 ? 32.296 -33.519 2.427 1.00 76.06 496 ASN A N 1
ATOM 4075 C CA . ASN A 1 496 ? 32.641 -34.682 1.610 1.00 76.06 496 ASN A CA 1
ATOM 4076 C C . ASN A 1 496 ? 31.491 -35.704 1.564 1.00 76.06 496 ASN A C 1
ATOM 4078 O O . ASN A 1 496 ? 30.462 -35.524 2.216 1.00 76.06 496 ASN A O 1
ATOM 4082 N N . GLU A 1 497 ? 31.679 -36.791 0.813 1.00 80.50 497 GLU A N 1
ATOM 4083 C CA . GLU A 1 497 ? 30.674 -37.849 0.642 1.00 80.50 497 GLU A CA 1
ATOM 4084 C C . GLU A 1 497 ? 30.125 -38.380 1.976 1.00 80.50 497 GLU A C 1
ATOM 4086 O O . GLU A 1 497 ? 28.912 -38.480 2.142 1.00 80.50 497 GLU A O 1
ATOM 4091 N N . ASN A 1 498 ? 30.994 -38.628 2.961 1.00 80.56 498 ASN A N 1
ATOM 4092 C CA . ASN A 1 498 ? 30.577 -39.123 4.274 1.00 80.56 498 ASN A CA 1
ATOM 4093 C C . ASN A 1 498 ? 29.649 -38.131 4.990 1.00 80.56 498 ASN A C 1
ATOM 4095 O O . ASN A 1 498 ? 28.656 -38.538 5.588 1.00 80.56 498 ASN A O 1
ATOM 4099 N N . ILE A 1 499 ? 29.942 -36.828 4.922 1.00 80.75 499 ILE A N 1
ATOM 4100 C CA . ILE A 1 499 ? 29.080 -35.794 5.509 1.00 80.75 499 ILE A CA 1
ATOM 4101 C C . ILE A 1 499 ? 27.738 -35.717 4.781 1.00 80.75 499 ILE A C 1
ATOM 4103 O O . ILE A 1 499 ? 26.696 -35.648 5.430 1.00 80.75 499 ILE A O 1
ATOM 4107 N N . ILE A 1 500 ? 27.750 -35.758 3.450 1.00 84.00 500 ILE A N 1
ATOM 4108 C CA . ILE A 1 500 ? 26.536 -35.719 2.628 1.00 84.00 500 ILE A CA 1
ATOM 4109 C C . ILE A 1 500 ? 25.638 -36.926 2.938 1.00 84.00 500 ILE A C 1
ATOM 4111 O O . ILE A 1 500 ? 24.436 -36.765 3.157 1.00 84.00 500 ILE A O 1
ATOM 4115 N N . GLN A 1 501 ? 26.225 -38.120 3.037 1.00 84.31 501 GLN A N 1
ATOM 4116 C CA . GLN A 1 501 ? 25.519 -39.336 3.423 1.00 84.31 501 GLN A CA 1
ATOM 4117 C C . GLN A 1 501 ? 24.917 -39.210 4.830 1.00 84.31 501 GLN A C 1
ATOM 4119 O O . GLN A 1 501 ? 23.748 -39.544 5.030 1.00 84.31 501 GLN A O 1
ATOM 4124 N N . THR A 1 502 ? 25.676 -38.681 5.794 1.00 82.81 502 THR A N 1
ATOM 4125 C CA . THR A 1 502 ? 25.188 -38.415 7.155 1.00 82.81 502 THR A CA 1
ATOM 4126 C C . THR A 1 502 ? 24.003 -37.444 7.153 1.00 82.81 502 THR A C 1
ATOM 4128 O O . THR A 1 502 ? 23.013 -37.690 7.840 1.00 82.81 502 THR A O 1
ATOM 4131 N N . ILE A 1 503 ? 24.048 -36.369 6.358 1.00 86.38 503 ILE A N 1
ATOM 4132 C CA . ILE A 1 503 ? 22.929 -35.420 6.219 1.00 86.38 503 ILE A CA 1
ATOM 4133 C C . ILE A 1 503 ? 21.697 -36.130 5.653 1.00 86.38 503 ILE A C 1
ATOM 4135 O O . ILE A 1 503 ? 20.609 -35.966 6.199 1.00 86.38 503 ILE A O 1
ATOM 4139 N N . GLY A 1 504 ? 21.863 -36.952 4.614 1.00 85.00 504 GLY A N 1
ATOM 4140 C CA . GLY A 1 504 ? 20.763 -37.716 4.019 1.00 85.00 504 GLY A CA 1
ATOM 4141 C C . GLY A 1 504 ? 20.126 -38.715 4.984 1.00 85.00 504 GLY A C 1
ATOM 4142 O O . GLY A 1 504 ? 18.907 -38.880 4.989 1.00 85.00 504 GLY A O 1
ATOM 4143 N N . GLN A 1 505 ? 20.926 -39.332 5.859 1.00 84.38 505 GLN A N 1
ATOM 4144 C CA . GLN A 1 505 ? 20.428 -40.224 6.910 1.00 84.38 505 GLN A CA 1
ATOM 4145 C C . GLN A 1 505 ? 19.672 -39.471 8.012 1.00 84.38 505 GLN A C 1
ATOM 4147 O O . GLN A 1 505 ? 18.626 -39.932 8.467 1.00 84.38 505 GLN A O 1
ATOM 4152 N N . LEU A 1 506 ? 20.189 -38.321 8.450 1.00 83.00 506 LEU A N 1
ATOM 4153 C CA . LEU A 1 506 ? 19.608 -37.544 9.548 1.00 83.00 506 LEU A CA 1
ATOM 4154 C C . LEU A 1 506 ? 18.369 -36.745 9.123 1.00 83.00 506 LEU A C 1
ATOM 4156 O O . LEU A 1 506 ? 17.434 -36.585 9.914 1.00 83.00 506 LEU A O 1
ATOM 4160 N N . PHE A 1 507 ? 18.364 -36.247 7.885 1.00 87.94 507 PHE A N 1
ATOM 4161 C CA . PHE A 1 507 ? 17.374 -35.312 7.351 1.00 87.94 507 PHE A CA 1
ATOM 4162 C C . PHE A 1 507 ? 16.861 -35.777 5.979 1.00 87.94 507 PHE A C 1
ATOM 4164 O O . PHE A 1 507 ? 17.056 -35.103 4.966 1.00 87.94 507 PHE A O 1
ATOM 4171 N N . PRO A 1 508 ? 16.145 -36.913 5.916 1.00 84.88 508 PRO A N 1
ATOM 4172 C CA . PRO A 1 508 ? 15.774 -37.543 4.650 1.00 84.88 508 PRO A CA 1
ATOM 4173 C C . PRO A 1 508 ? 14.798 -36.718 3.800 1.00 84.88 508 PRO A C 1
ATOM 4175 O O . PRO A 1 508 ? 14.569 -37.065 2.651 1.00 84.88 508 PRO A O 1
ATOM 4178 N N . ARG A 1 509 ? 14.188 -35.650 4.334 1.00 86.88 509 ARG A N 1
ATOM 4179 C CA . ARG A 1 509 ? 13.241 -34.769 3.619 1.00 86.88 509 ARG A CA 1
ATOM 4180 C C . ARG A 1 509 ? 13.799 -33.378 3.317 1.00 86.88 509 ARG A C 1
ATOM 4182 O O . ARG A 1 509 ? 13.020 -32.457 3.076 1.00 86.88 509 ARG A O 1
ATOM 4189 N N . LEU A 1 510 ? 15.119 -33.226 3.348 1.00 88.50 510 LEU A N 1
ATOM 4190 C CA . LEU A 1 510 ? 15.763 -31.946 3.101 1.00 88.50 510 LEU A CA 1
ATOM 4191 C C . LEU A 1 510 ? 15.436 -31.437 1.687 1.00 88.50 510 LEU A C 1
ATOM 4193 O O . LEU A 1 510 ? 15.648 -32.140 0.702 1.00 88.50 510 LEU A O 1
ATOM 4197 N N . GLU A 1 511 ? 14.902 -30.219 1.599 1.00 87.94 511 GLU A N 1
ATOM 4198 C CA . GLU A 1 511 ? 14.522 -29.555 0.343 1.00 87.94 511 GLU A CA 1
ATOM 4199 C C . GLU A 1 511 ? 15.522 -28.453 -0.038 1.00 87.94 511 GLU A C 1
ATOM 4201 O O . GLU A 1 511 ? 15.636 -28.113 -1.214 1.00 87.94 511 GLU A O 1
ATOM 4206 N N . HIS A 1 512 ? 16.262 -27.913 0.931 1.00 86.12 512 HIS A N 1
ATOM 4207 C CA . HIS A 1 512 ? 17.200 -26.815 0.746 1.00 86.12 512 HIS A CA 1
ATOM 4208 C C . HIS A 1 512 ? 18.458 -26.994 1.601 1.00 86.12 512 HIS A C 1
ATOM 4210 O O . HIS A 1 512 ? 18.356 -27.322 2.787 1.00 86.12 512 HIS A O 1
ATOM 4216 N N . ILE A 1 513 ? 19.633 -26.733 1.024 1.00 86.56 513 ILE A N 1
ATOM 4217 C CA . ILE A 1 513 ? 20.894 -26.695 1.771 1.00 86.56 513 ILE A CA 1
ATOM 4218 C C . ILE A 1 513 ? 21.756 -25.508 1.346 1.00 86.56 513 ILE A C 1
ATOM 4220 O O . ILE A 1 513 ? 21.872 -25.188 0.163 1.00 86.56 513 ILE A O 1
ATOM 4224 N N . VAL A 1 514 ? 22.387 -24.878 2.331 1.00 81.94 514 VAL A N 1
ATOM 4225 C CA . VAL A 1 514 ? 23.374 -23.820 2.117 1.00 81.94 514 VAL A CA 1
ATOM 4226 C C . VAL A 1 514 ? 24.770 -24.405 2.303 1.00 81.94 514 VAL A C 1
ATOM 4228 O O . VAL A 1 514 ? 25.060 -24.974 3.360 1.00 81.94 514 VAL A O 1
ATOM 4231 N N . ILE A 1 515 ? 25.618 -24.283 1.280 1.00 74.56 515 ILE A N 1
ATOM 4232 C CA . ILE A 1 515 ? 26.976 -24.837 1.247 1.00 74.56 515 ILE A CA 1
ATOM 4233 C C . ILE A 1 515 ? 28.001 -23.781 0.834 1.00 74.56 515 ILE A C 1
ATOM 4235 O O . ILE A 1 515 ? 27.708 -22.864 0.078 1.00 74.56 515 ILE A O 1
ATOM 4239 N N . ASP A 1 516 ? 29.231 -23.920 1.318 1.00 69.88 516 ASP A N 1
ATOM 4240 C CA . ASP A 1 516 ? 30.345 -23.054 0.916 1.00 69.88 516 ASP A CA 1
ATOM 4241 C C . ASP A 1 516 ? 30.755 -23.329 -0.548 1.00 69.88 516 ASP A C 1
ATOM 4243 O O . ASP A 1 516 ? 30.757 -24.482 -0.999 1.00 69.88 516 ASP A O 1
ATOM 4247 N N . LEU A 1 517 ? 31.134 -22.274 -1.277 1.00 66.12 517 LEU A N 1
ATOM 4248 C CA . LEU A 1 517 ? 31.594 -22.308 -2.668 1.00 66.12 517 LEU A CA 1
ATOM 4249 C C . LEU A 1 517 ? 32.794 -23.244 -2.901 1.00 66.12 517 LEU A C 1
ATOM 4251 O O . LEU A 1 517 ? 32.975 -23.784 -3.993 1.00 66.12 517 LEU A O 1
ATOM 4255 N N . LEU A 1 518 ? 33.608 -23.500 -1.877 1.00 64.88 518 LEU A N 1
ATOM 4256 C CA . LEU A 1 518 ? 34.717 -24.456 -1.962 1.00 64.88 518 LEU A CA 1
ATOM 4257 C C . LEU A 1 518 ? 34.248 -25.908 -2.175 1.00 64.88 518 LEU A C 1
ATOM 4259 O O . LEU A 1 518 ? 35.028 -26.750 -2.623 1.00 64.88 518 LEU A O 1
ATOM 4263 N N . ASN A 1 519 ? 32.972 -26.201 -1.909 1.00 68.44 519 ASN A N 1
ATOM 4264 C CA . ASN A 1 519 ? 32.403 -27.547 -1.942 1.00 68.44 519 ASN A CA 1
ATOM 4265 C C . ASN A 1 519 ? 31.619 -27.869 -3.230 1.00 68.44 519 ASN A C 1
ATOM 4267 O O . ASN A 1 519 ? 31.003 -28.932 -3.316 1.00 68.44 519 ASN A O 1
ATOM 4271 N N . LEU A 1 520 ? 31.675 -27.001 -4.251 1.00 64.94 520 LEU A N 1
ATOM 4272 C CA . LEU A 1 520 ? 30.971 -27.186 -5.534 1.00 64.94 520 LEU A CA 1
ATOM 4273 C C . LEU A 1 520 ? 31.264 -28.538 -6.213 1.00 64.94 520 LEU A C 1
ATOM 4275 O O . LEU A 1 520 ? 30.394 -29.101 -6.871 1.00 64.94 520 LEU A O 1
ATOM 4279 N N . ASN A 1 521 ? 32.466 -29.096 -6.025 1.00 65.88 521 ASN A N 1
ATOM 4280 C CA . ASN A 1 521 ? 32.858 -30.374 -6.641 1.00 65.88 521 ASN A CA 1
ATOM 4281 C C . ASN A 1 521 ? 32.043 -31.573 -6.137 1.00 65.88 521 ASN A C 1
ATOM 4283 O O . ASN A 1 521 ? 32.026 -32.611 -6.789 1.00 65.88 521 ASN A O 1
ATOM 4287 N N . ASN A 1 522 ? 31.382 -31.436 -4.986 1.00 70.44 522 ASN A N 1
ATOM 4288 C CA . ASN A 1 522 ? 30.651 -32.522 -4.339 1.00 70.44 522 ASN A CA 1
ATOM 4289 C C . ASN A 1 522 ? 29.141 -32.467 -4.634 1.00 70.44 522 ASN A C 1
ATOM 4291 O O . ASN A 1 522 ? 28.394 -33.315 -4.152 1.00 70.44 522 ASN A O 1
ATOM 4295 N N . ILE A 1 523 ? 28.682 -31.508 -5.451 1.00 70.00 523 ILE A N 1
ATOM 4296 C CA . ILE A 1 523 ? 27.264 -31.361 -5.816 1.00 70.00 523 ILE A CA 1
ATOM 4297 C C . ILE A 1 523 ? 26.699 -32.565 -6.580 1.00 70.00 523 ILE A C 1
ATOM 4299 O O . ILE A 1 523 ? 25.590 -32.979 -6.237 1.00 70.00 523 ILE A O 1
ATOM 4303 N N . PRO A 1 524 ? 27.408 -33.184 -7.548 1.00 70.19 524 PRO A N 1
ATOM 4304 C CA . PRO A 1 524 ? 26.886 -34.366 -8.238 1.00 70.19 524 PRO A CA 1
ATOM 4305 C C . PRO A 1 524 ? 26.509 -35.516 -7.289 1.00 70.19 524 PRO A C 1
ATOM 4307 O O . PRO A 1 524 ? 25.622 -36.305 -7.591 1.00 70.19 524 PRO A O 1
ATOM 4310 N N . MET A 1 525 ? 27.138 -35.593 -6.109 1.00 73.88 525 MET A N 1
ATOM 4311 C CA . MET A 1 525 ? 26.830 -36.612 -5.100 1.00 73.88 525 MET A CA 1
ATOM 4312 C C . MET A 1 525 ? 25.562 -36.305 -4.288 1.00 73.88 525 MET A C 1
ATOM 4314 O O . MET A 1 525 ? 25.030 -37.201 -3.634 1.00 73.88 525 MET A O 1
ATOM 4318 N N . LEU A 1 526 ? 25.050 -35.069 -4.317 1.00 78.06 526 LEU A N 1
ATOM 4319 C CA . LEU A 1 526 ? 23.854 -34.688 -3.560 1.00 78.06 526 LEU A CA 1
ATOM 4320 C C . LEU A 1 526 ? 22.594 -35.384 -4.084 1.00 78.06 526 LEU A C 1
ATOM 4322 O O . LEU A 1 526 ? 21.744 -35.728 -3.272 1.00 78.06 526 LEU A O 1
ATOM 4326 N N . ASP A 1 527 ? 22.494 -35.664 -5.387 1.00 76.56 527 ASP A N 1
ATOM 4327 C CA . ASP A 1 527 ? 21.339 -36.375 -5.969 1.00 76.56 527 ASP A CA 1
ATOM 4328 C C . ASP A 1 527 ? 21.194 -37.805 -5.421 1.00 76.56 527 ASP A C 1
ATOM 4330 O O . ASP A 1 527 ? 20.094 -38.310 -5.209 1.00 76.56 527 ASP A O 1
ATOM 4334 N N . ILE A 1 528 ? 22.325 -38.446 -5.106 1.00 79.56 528 ILE A N 1
ATOM 4335 C CA . ILE A 1 528 ? 22.366 -39.824 -4.600 1.00 79.56 528 ILE A CA 1
ATOM 4336 C C . ILE A 1 528 ? 21.824 -39.896 -3.168 1.00 79.56 528 ILE A C 1
ATOM 4338 O O . ILE A 1 528 ? 21.087 -40.820 -2.819 1.00 79.56 528 ILE A O 1
ATOM 4342 N N . TYR A 1 529 ? 22.204 -38.935 -2.324 1.00 83.56 529 TYR A N 1
ATOM 4343 C CA . TYR A 1 529 ? 21.965 -38.997 -0.880 1.00 83.56 529 TYR A CA 1
ATOM 4344 C C . TYR A 1 529 ? 20.853 -38.054 -0.391 1.00 83.56 529 TYR A C 1
ATOM 4346 O O . TYR A 1 529 ? 20.340 -38.249 0.711 1.00 83.56 529 TYR A O 1
ATOM 4354 N N . LEU A 1 530 ? 20.452 -37.057 -1.189 1.00 86.12 530 LEU A N 1
ATOM 4355 C CA . LEU A 1 530 ? 19.430 -36.053 -0.867 1.00 86.12 530 LEU A CA 1
ATOM 4356 C C . LEU A 1 530 ? 18.363 -35.970 -1.980 1.00 86.12 530 LEU A C 1
ATOM 4358 O O . LEU A 1 530 ? 18.209 -34.932 -2.623 1.00 86.12 530 LEU A O 1
ATOM 4362 N N . PRO A 1 531 ? 17.548 -37.023 -2.178 1.00 80.06 531 PRO A N 1
ATOM 4363 C CA . PRO A 1 531 ? 16.627 -37.138 -3.320 1.00 80.06 531 PRO A CA 1
ATOM 4364 C C . PRO A 1 531 ? 15.471 -36.120 -3.318 1.00 80.06 531 PRO A C 1
ATOM 4366 O O . PRO A 1 531 ? 14.703 -36.024 -4.274 1.00 80.06 531 PRO A O 1
ATOM 4369 N N . HIS A 1 532 ? 15.288 -35.385 -2.220 1.00 83.19 532 HIS A N 1
ATOM 4370 C CA . HIS A 1 532 ? 14.253 -34.360 -2.079 1.00 83.19 532 HIS A CA 1
ATOM 4371 C C . HIS A 1 532 ? 14.780 -32.932 -2.223 1.00 83.19 532 HIS A C 1
ATOM 4373 O O . HIS A 1 532 ? 13.980 -31.996 -2.140 1.00 83.19 532 HIS A O 1
ATOM 4379 N N . LEU A 1 533 ? 16.080 -32.769 -2.470 1.00 81.88 533 LEU A N 1
ATOM 4380 C CA . LEU A 1 533 ? 16.731 -31.476 -2.578 1.00 81.88 533 LEU A CA 1
ATOM 4381 C C . LEU A 1 533 ? 16.239 -30.715 -3.818 1.00 81.88 533 LEU A C 1
ATOM 4383 O O . LEU A 1 533 ? 16.140 -31.261 -4.914 1.00 81.88 533 LEU A O 1
ATOM 4387 N N . ARG A 1 534 ? 15.887 -29.441 -3.636 1.00 77.31 534 ARG A N 1
ATOM 4388 C CA . ARG A 1 534 ? 15.283 -28.582 -4.670 1.00 77.31 534 ARG A CA 1
ATOM 4389 C C . ARG A 1 534 ? 16.086 -27.325 -4.943 1.00 77.31 534 ARG A C 1
ATOM 4391 O O . ARG A 1 534 ? 15.941 -26.759 -6.022 1.00 77.31 534 ARG A O 1
ATOM 4398 N N . SER A 1 535 ? 16.891 -26.876 -3.988 1.00 77.88 535 SER A N 1
ATOM 4399 C CA . SER A 1 535 ? 17.741 -25.704 -4.163 1.00 77.88 535 SER A CA 1
ATOM 4400 C C . SER A 1 535 ? 19.004 -25.760 -3.308 1.00 77.88 535 SER A C 1
ATOM 4402 O O . SER A 1 535 ? 19.015 -26.353 -2.227 1.00 77.88 535 SER A O 1
ATOM 4404 N N . LEU A 1 536 ? 20.054 -25.114 -3.810 1.00 76.06 536 LEU A N 1
ATOM 4405 C CA . LEU A 1 536 ? 21.339 -24.899 -3.147 1.00 76.06 536 LEU A CA 1
ATOM 4406 C C . LEU A 1 536 ? 21.584 -23.409 -3.005 1.00 76.06 536 LEU A C 1
ATOM 4408 O O . LEU A 1 536 ? 21.351 -22.689 -3.968 1.00 76.06 536 LEU A O 1
ATOM 4412 N N . THR A 1 537 ? 22.119 -22.960 -1.876 1.00 74.12 537 THR A N 1
ATOM 4413 C CA . THR A 1 537 ? 22.659 -21.597 -1.757 1.00 74.12 537 THR A CA 1
ATOM 4414 C C . THR A 1 537 ? 24.148 -21.636 -1.455 1.00 74.12 537 THR A C 1
ATOM 4416 O O . THR A 1 537 ? 24.598 -22.448 -0.649 1.00 74.12 537 THR A O 1
ATOM 4419 N N . PHE A 1 538 ? 24.899 -20.741 -2.089 1.00 70.94 538 PHE A N 1
ATOM 4420 C CA . PHE A 1 538 ? 26.334 -20.554 -1.924 1.00 70.94 538 PHE A CA 1
ATOM 4421 C C . PHE A 1 538 ? 26.626 -19.230 -1.237 1.00 70.94 538 PHE A C 1
ATOM 4423 O O . PHE A 1 538 ? 26.015 -18.231 -1.604 1.00 70.94 538 PHE A O 1
ATOM 4430 N N . ASP A 1 539 ? 27.573 -19.216 -0.300 1.00 66.38 539 ASP A N 1
ATOM 4431 C CA . ASP A 1 539 ? 28.193 -17.977 0.182 1.00 66.38 539 ASP A CA 1
ATOM 4432 C C . ASP A 1 539 ? 29.371 -17.606 -0.739 1.00 66.38 539 ASP A C 1
ATOM 4434 O O . ASP A 1 539 ? 30.284 -18.411 -0.935 1.00 66.38 539 ASP A O 1
ATOM 4438 N N . ILE A 1 540 ? 29.341 -16.410 -1.323 1.00 62.56 540 ILE A N 1
ATOM 4439 C CA . ILE A 1 540 ? 30.371 -15.829 -2.197 1.00 62.56 540 ILE A CA 1
ATOM 4440 C C . ILE A 1 540 ? 31.160 -14.712 -1.491 1.00 62.56 540 ILE A C 1
ATOM 4442 O O . ILE A 1 540 ? 31.914 -13.999 -2.147 1.00 62.56 540 ILE A O 1
ATOM 4446 N N . SER A 1 541 ? 31.032 -14.553 -0.165 1.00 56.81 541 SER A N 1
ATOM 4447 C CA . SER A 1 541 ? 31.636 -13.446 0.600 1.00 56.81 541 SER A CA 1
ATOM 4448 C C . SER A 1 541 ? 33.154 -13.280 0.457 1.00 56.81 541 SER A C 1
ATOM 4450 O O . SER A 1 541 ? 33.671 -12.197 0.725 1.00 56.81 541 SER A O 1
ATOM 4452 N N . ASP A 1 542 ? 33.870 -14.339 0.063 1.00 49.75 542 ASP A N 1
ATOM 4453 C CA . ASP A 1 542 ? 35.330 -14.349 -0.105 1.00 49.75 542 ASP A CA 1
ATOM 4454 C C . ASP A 1 542 ? 35.785 -13.905 -1.524 1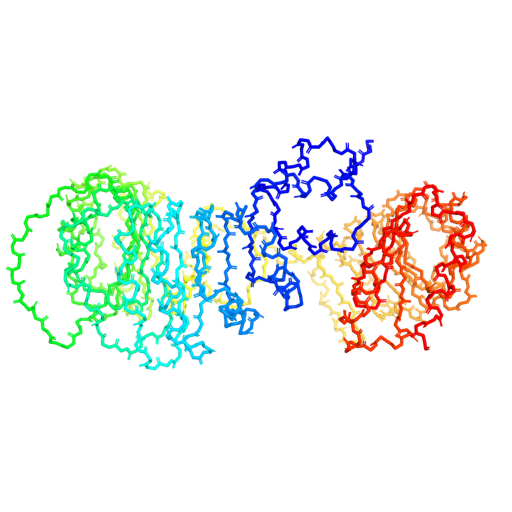.00 49.75 542 ASP A C 1
ATOM 4456 O O . ASP A 1 542 ? 36.988 -13.850 -1.786 1.00 49.75 542 ASP A O 1
ATOM 4460 N N . GLN A 1 543 ? 34.868 -13.552 -2.441 1.00 49.72 543 GLN A N 1
ATOM 4461 C CA . GLN A 1 543 ? 35.186 -12.965 -3.754 1.00 49.72 543 GLN A CA 1
ATOM 4462 C C . GLN A 1 543 ? 34.794 -11.480 -3.798 1.00 49.72 543 GLN A C 1
ATOM 4464 O O . GLN A 1 543 ? 33.651 -11.112 -3.537 1.00 49.72 543 GLN A O 1
ATOM 4469 N N . VAL A 1 544 ? 35.754 -10.605 -4.118 1.00 41.03 544 VAL A N 1
ATOM 4470 C CA . VAL A 1 544 ? 35.545 -9.150 -4.185 1.00 41.03 544 VAL A CA 1
ATOM 4471 C C . VAL A 1 544 ? 34.606 -8.823 -5.349 1.00 41.03 544 VAL A C 1
ATOM 4473 O O . VAL A 1 544 ? 35.026 -8.762 -6.499 1.00 41.03 544 VAL A O 1
ATOM 4476 N N . PHE A 1 545 ? 33.328 -8.594 -5.053 1.00 41.22 545 PHE A N 1
ATOM 4477 C CA . PHE A 1 545 ? 32.369 -8.081 -6.028 1.00 41.22 545 PHE A CA 1
ATOM 4478 C C . PHE A 1 545 ? 32.525 -6.555 -6.124 1.00 41.22 545 PHE A C 1
ATOM 4480 O O . PHE A 1 545 ? 32.182 -5.836 -5.185 1.00 41.22 545 PHE A O 1
ATOM 4487 N N . ASP A 1 546 ? 33.070 -6.051 -7.236 1.00 41.75 546 ASP A N 1
ATOM 4488 C CA . ASP A 1 546 ? 33.162 -4.610 -7.511 1.00 41.75 546 ASP A CA 1
ATOM 4489 C C . ASP A 1 546 ? 31.804 -4.082 -8.034 1.00 41.75 546 ASP A C 1
ATOM 4491 O O . ASP A 1 546 ? 31.406 -4.418 -9.158 1.00 41.75 546 ASP A O 1
ATOM 4495 N N . PRO A 1 547 ? 31.061 -3.254 -7.268 1.00 42.25 547 PRO A N 1
ATOM 4496 C CA . PRO A 1 547 ? 29.701 -2.836 -7.623 1.00 42.25 547 PRO A CA 1
ATOM 4497 C C . PRO A 1 547 ? 29.624 -1.958 -8.885 1.00 42.25 547 PRO A C 1
ATOM 4499 O O . PRO A 1 547 ? 28.558 -1.840 -9.498 1.00 42.25 547 PRO A O 1
ATOM 4502 N N . PHE A 1 548 ? 30.738 -1.338 -9.297 1.00 35.94 548 PHE A N 1
ATOM 4503 C CA . PHE A 1 548 ? 30.756 -0.315 -10.349 1.00 35.94 548 PHE A CA 1
ATOM 4504 C C . PHE A 1 548 ? 30.949 -0.855 -11.775 1.00 35.94 548 PHE A C 1
ATOM 4506 O O . PHE A 1 548 ? 30.635 -0.154 -12.736 1.00 35.94 548 PHE A O 1
ATOM 4513 N N . ASN A 1 549 ? 31.366 -2.114 -11.946 1.00 40.47 549 ASN A N 1
ATOM 4514 C CA . ASN A 1 549 ? 31.501 -2.756 -13.266 1.00 40.47 549 ASN A CA 1
ATOM 4515 C C . ASN A 1 549 ? 30.206 -3.434 -13.771 1.00 40.47 549 ASN A C 1
ATOM 4517 O O . ASN A 1 549 ? 30.183 -4.050 -14.840 1.00 40.47 549 ASN A O 1
ATOM 4521 N N . SER A 1 550 ? 29.100 -3.308 -13.031 1.00 46.59 550 SER A N 1
ATOM 4522 C CA . SER A 1 550 ? 27.884 -4.103 -13.245 1.00 46.59 550 SER A CA 1
ATOM 4523 C C . SER A 1 550 ? 27.096 -3.759 -14.514 1.00 46.59 550 SER A C 1
ATOM 4525 O O . SER A 1 550 ? 26.403 -4.622 -15.035 1.00 46.59 550 SER A O 1
ATOM 4527 N N . PHE A 1 551 ? 27.204 -2.551 -15.076 1.00 35.84 551 PHE A N 1
ATOM 4528 C CA . PHE A 1 551 ? 26.358 -2.165 -16.216 1.00 35.84 551 PHE A CA 1
ATOM 4529 C C . PHE A 1 551 ? 26.798 -2.808 -17.542 1.00 35.84 551 PHE A C 1
ATOM 4531 O O . PHE A 1 551 ? 25.982 -3.357 -18.282 1.00 35.84 551 PHE A O 1
ATOM 4538 N N . LYS A 1 552 ? 28.107 -2.803 -17.826 1.00 37.56 552 LYS A N 1
ATOM 4539 C CA . LYS A 1 552 ? 28.675 -3.436 -19.027 1.00 37.56 552 LYS A CA 1
ATOM 4540 C C . LYS A 1 552 ? 28.627 -4.965 -18.923 1.00 37.56 552 LYS A C 1
ATOM 4542 O O . LYS A 1 552 ? 28.298 -5.629 -19.903 1.00 37.56 552 LYS A O 1
ATOM 4547 N N . ASN A 1 553 ? 28.835 -5.494 -17.715 1.00 42.44 553 ASN A N 1
ATOM 4548 C CA . ASN A 1 553 ? 28.713 -6.919 -17.424 1.00 42.44 553 ASN A CA 1
ATOM 4549 C C . ASN A 1 553 ? 27.258 -7.405 -17.500 1.00 42.44 553 ASN A C 1
ATOM 4551 O O . ASN A 1 553 ? 27.035 -8.456 -18.072 1.00 42.44 553 ASN A O 1
ATOM 4555 N N . LYS A 1 554 ? 26.252 -6.628 -17.068 1.00 42.78 554 LYS A N 1
ATOM 4556 C CA . LYS A 1 554 ? 24.825 -6.993 -17.210 1.00 42.78 554 LYS A CA 1
ATOM 4557 C C . LYS A 1 554 ? 24.364 -7.063 -18.669 1.00 42.78 554 LYS A C 1
ATOM 4559 O O . LYS A 1 554 ? 23.566 -7.931 -19.009 1.00 42.78 554 LYS A O 1
ATOM 4564 N N . ILE A 1 555 ? 24.882 -6.193 -19.541 1.00 37.44 555 ILE A N 1
ATOM 4565 C CA . ILE A 1 555 ? 24.607 -6.231 -20.990 1.00 37.44 555 ILE A CA 1
ATOM 4566 C C . ILE A 1 555 ? 25.332 -7.411 -21.655 1.00 37.44 555 ILE A C 1
ATOM 4568 O O . ILE A 1 555 ? 24.733 -8.119 -22.466 1.00 37.44 555 ILE A O 1
ATOM 4572 N N . GLU A 1 556 ? 26.596 -7.663 -21.300 1.00 39.97 556 GLU A N 1
ATOM 4573 C CA . GLU A 1 556 ? 27.333 -8.839 -21.782 1.00 39.97 556 GLU A CA 1
ATOM 4574 C C . GLU A 1 556 ? 26.729 -10.150 -21.257 1.00 39.97 556 GLU A C 1
ATOM 4576 O O . GLU A 1 556 ? 26.626 -11.110 -22.015 1.00 39.97 556 GLU A O 1
ATOM 4581 N N . ASP A 1 557 ? 26.251 -10.189 -20.014 1.00 40.53 557 ASP A N 1
ATOM 4582 C CA . ASP A 1 557 ? 25.533 -11.317 -19.426 1.00 40.53 557 ASP A CA 1
ATOM 4583 C C . ASP A 1 557 ? 24.186 -11.509 -20.112 1.00 40.53 557 ASP A C 1
ATOM 4585 O O . ASP A 1 557 ? 23.880 -12.630 -20.492 1.00 40.53 557 ASP A O 1
ATOM 4589 N N . TYR A 1 558 ? 23.427 -10.447 -20.401 1.00 38.44 558 TYR A N 1
ATOM 4590 C CA . TYR A 1 558 ? 22.199 -10.534 -21.201 1.00 38.44 558 TYR A CA 1
ATOM 4591 C C . TYR A 1 558 ? 22.449 -11.128 -22.598 1.00 38.44 558 TYR A C 1
ATOM 4593 O O . TYR A 1 558 ? 21.715 -12.003 -23.057 1.00 38.44 558 TYR A O 1
ATOM 4601 N N . GLN A 1 559 ? 23.540 -10.737 -23.258 1.00 36.25 559 GLN A N 1
ATOM 4602 C CA . GLN A 1 559 ? 23.931 -11.302 -24.554 1.00 36.25 559 GLN A CA 1
ATOM 4603 C C . GLN A 1 559 ? 24.464 -12.744 -24.440 1.00 36.25 559 GLN A C 1
ATOM 4605 O O . GLN A 1 559 ? 24.257 -13.556 -25.346 1.00 36.25 559 GLN A O 1
ATOM 4610 N N . ARG A 1 560 ? 25.106 -13.102 -23.321 1.00 41.78 560 ARG A N 1
ATOM 4611 C CA . ARG A 1 560 ? 25.608 -14.455 -23.017 1.00 41.78 560 ARG A CA 1
ATOM 4612 C C . ARG A 1 560 ? 24.506 -15.413 -22.522 1.00 41.78 560 ARG A C 1
ATOM 4614 O O . ARG A 1 560 ? 24.633 -16.614 -22.760 1.00 41.78 560 ARG A O 1
ATOM 4621 N N . ARG A 1 561 ? 23.409 -14.911 -21.930 1.00 42.00 561 ARG A N 1
ATOM 4622 C CA . ARG A 1 561 ? 22.220 -15.648 -21.425 1.00 42.00 561 ARG A CA 1
ATOM 4623 C C . ARG A 1 561 ? 21.497 -16.462 -22.496 1.00 42.00 561 ARG A C 1
ATOM 4625 O O . ARG A 1 561 ? 20.908 -17.490 -22.191 1.00 42.00 561 ARG A O 1
ATOM 4632 N N . THR A 1 562 ? 21.638 -16.086 -23.765 1.00 36.91 562 THR A N 1
ATOM 4633 C CA . THR A 1 562 ? 21.142 -16.887 -24.898 1.00 36.91 562 THR A CA 1
ATOM 4634 C C . THR A 1 562 ? 21.855 -18.241 -25.059 1.00 36.91 562 THR A C 1
ATOM 4636 O O . THR A 1 562 ? 21.391 -19.080 -25.830 1.00 36.91 562 THR A O 1
ATOM 4639 N N . LYS A 1 563 ? 22.975 -18.486 -24.353 1.00 37.25 563 LYS A N 1
ATOM 4640 C CA . LYS A 1 563 ? 23.837 -19.663 -24.568 1.00 37.25 563 LYS A CA 1
ATOM 4641 C C . LYS A 1 563 ? 23.899 -20.679 -23.419 1.00 37.25 563 LYS A C 1
ATOM 4643 O O . LYS A 1 563 ? 24.349 -21.793 -23.670 1.00 37.25 563 LYS A O 1
ATOM 4648 N N . THR A 1 564 ? 23.484 -20.365 -22.187 1.00 40.34 564 THR A N 1
ATOM 4649 C CA . THR A 1 564 ? 23.692 -21.260 -21.022 1.00 40.34 564 THR A CA 1
ATOM 4650 C C . THR A 1 564 ? 22.462 -21.338 -20.112 1.00 40.34 564 THR A C 1
ATOM 4652 O O . THR A 1 564 ? 22.082 -20.334 -19.531 1.00 40.34 564 THR A O 1
ATOM 4655 N N . LYS A 1 565 ? 21.859 -22.531 -19.999 1.00 41.84 565 LYS A N 1
ATOM 4656 C CA . LYS A 1 565 ? 20.539 -22.847 -19.413 1.00 41.84 565 LYS A CA 1
ATOM 4657 C C . LYS A 1 565 ? 20.559 -23.126 -17.880 1.00 41.84 565 LYS A C 1
ATOM 4659 O O . LYS A 1 565 ? 20.448 -24.282 -17.499 1.00 41.84 565 LYS A O 1
ATOM 4664 N N . PHE A 1 566 ? 20.682 -22.131 -16.995 1.00 46.00 566 PHE A N 1
ATOM 4665 C CA . PHE A 1 566 ? 20.565 -22.312 -15.524 1.00 46.00 566 PHE A CA 1
ATOM 4666 C C . PHE A 1 566 ? 19.722 -21.251 -14.776 1.00 46.00 566 PHE A C 1
ATOM 4668 O O . PHE A 1 566 ? 19.799 -20.072 -15.098 1.00 46.00 566 PHE A O 1
ATOM 4675 N N . LEU A 1 567 ? 18.989 -21.644 -13.718 1.00 43.50 567 LEU A N 1
ATOM 4676 C CA . LEU A 1 567 ? 18.236 -20.734 -12.829 1.00 43.50 567 LEU A CA 1
ATOM 4677 C C . LEU A 1 567 ? 19.067 -20.354 -11.581 1.00 43.50 567 LEU A C 1
ATOM 4679 O O . LEU A 1 567 ? 19.449 -21.236 -10.804 1.00 43.50 567 LEU A O 1
ATOM 4683 N N . PHE A 1 568 ? 19.310 -19.057 -11.364 1.00 51.47 568 PHE A N 1
ATOM 4684 C CA . PHE A 1 568 ? 20.019 -18.520 -10.194 1.00 51.47 568 PHE A CA 1
ATOM 4685 C C . PHE A 1 568 ? 19.283 -17.307 -9.599 1.00 51.47 568 PHE A C 1
ATOM 4687 O O . PHE A 1 568 ? 18.593 -16.592 -10.317 1.00 51.47 568 PHE A O 1
ATOM 4694 N N . GLN A 1 569 ? 19.449 -17.073 -8.298 1.00 44.56 569 GLN A N 1
ATOM 4695 C CA . GLN A 1 569 ? 19.055 -15.856 -7.584 1.00 44.56 569 GLN A CA 1
ATOM 4696 C C . GLN A 1 569 ? 20.238 -15.392 -6.735 1.00 44.56 569 GLN A C 1
ATOM 4698 O O . GLN A 1 569 ? 20.728 -16.162 -5.910 1.00 44.56 569 GLN A O 1
ATOM 4703 N N . SER A 1 570 ? 20.684 -14.149 -6.908 1.00 46.12 570 SER A N 1
ATOM 4704 C CA . SER A 1 570 ? 21.712 -13.541 -6.056 1.00 46.12 570 SER A CA 1
ATOM 4705 C C . SER A 1 570 ? 21.091 -12.584 -5.026 1.00 46.12 570 SER A C 1
ATOM 4707 O O . SER A 1 570 ? 20.202 -11.804 -5.355 1.00 46.12 570 SER A O 1
ATOM 4709 N N . ASP A 1 571 ? 21.529 -12.658 -3.767 1.00 45.31 571 ASP A N 1
ATOM 4710 C CA . ASP A 1 571 ? 21.177 -11.711 -2.700 1.00 45.31 571 ASP A CA 1
ATOM 4711 C C . ASP A 1 571 ? 22.410 -11.412 -1.833 1.00 45.31 571 ASP A C 1
ATOM 4713 O O . ASP A 1 571 ? 22.835 -12.215 -0.998 1.00 45.31 571 ASP A O 1
ATOM 4717 N N . GLY A 1 572 ? 23.031 -10.253 -2.067 1.00 58.97 572 GLY A N 1
ATOM 4718 C CA . GLY A 1 572 ? 24.283 -9.865 -1.419 1.00 58.97 572 GLY A CA 1
ATOM 4719 C C . GLY A 1 572 ? 25.411 -10.852 -1.724 1.00 58.97 572 GLY A C 1
ATOM 4720 O O . GLY A 1 572 ? 25.788 -11.030 -2.879 1.00 58.97 572 GLY A O 1
ATOM 4721 N N . ASN A 1 573 ? 25.928 -11.503 -0.680 1.00 58.44 573 ASN A N 1
ATOM 4722 C CA . ASN A 1 573 ? 26.958 -12.534 -0.798 1.00 58.44 573 ASN A CA 1
ATOM 4723 C C . ASN A 1 573 ? 26.375 -13.940 -1.004 1.00 58.44 573 ASN A C 1
ATOM 4725 O O . ASN A 1 573 ? 27.102 -14.912 -0.869 1.00 58.44 573 ASN A O 1
ATOM 4729 N N . TRP A 1 574 ? 25.083 -14.088 -1.287 1.00 57.50 574 TRP A N 1
ATOM 4730 C CA . TRP A 1 574 ? 24.461 -15.401 -1.422 1.00 57.50 574 TRP A CA 1
ATOM 4731 C C . TRP A 1 574 ? 23.986 -15.643 -2.847 1.00 57.50 574 TRP A C 1
ATOM 4733 O O . TRP A 1 574 ? 23.332 -14.790 -3.437 1.00 57.50 574 TRP A O 1
ATOM 4743 N N . VAL A 1 575 ? 24.273 -16.821 -3.399 1.00 59.84 575 VAL A N 1
ATOM 4744 C CA . VAL A 1 575 ? 23.763 -17.251 -4.708 1.00 59.84 575 VAL A CA 1
ATOM 4745 C C . VAL A 1 575 ? 22.966 -18.530 -4.529 1.00 59.84 575 VAL A C 1
ATOM 4747 O O . VAL A 1 575 ? 23.526 -19.562 -4.185 1.00 59.84 575 VAL A O 1
ATOM 4750 N N . THR A 1 576 ? 21.662 -18.478 -4.770 1.00 61.25 576 THR A N 1
ATOM 4751 C CA . THR A 1 576 ? 20.766 -19.635 -4.741 1.00 61.25 576 THR A CA 1
ATOM 4752 C C . THR A 1 576 ? 20.548 -20.172 -6.148 1.00 61.25 576 THR A C 1
ATOM 4754 O O . THR A 1 576 ? 20.326 -19.407 -7.077 1.00 61.25 576 THR A O 1
ATOM 4757 N N . THR A 1 577 ? 20.578 -21.486 -6.323 1.00 61.78 577 THR A N 1
ATOM 4758 C CA . THR A 1 577 ? 20.224 -22.171 -7.567 1.00 61.78 577 THR A CA 1
ATOM 4759 C C . THR A 1 577 ? 19.180 -23.238 -7.297 1.00 61.78 577 THR A C 1
ATOM 4761 O O . THR A 1 577 ? 19.196 -23.887 -6.248 1.00 61.78 577 THR A O 1
ATOM 4764 N N . TRP A 1 578 ? 18.257 -23.422 -8.236 1.00 65.56 578 TRP A N 1
ATOM 4765 C CA . TRP A 1 578 ? 17.261 -24.484 -8.170 1.00 65.56 578 TRP A CA 1
ATOM 4766 C C . TRP A 1 578 ? 17.723 -25.674 -8.993 1.00 65.56 578 TRP A C 1
ATOM 4768 O O . TRP A 1 578 ? 18.171 -25.526 -10.128 1.00 65.56 578 TRP A O 1
ATOM 4778 N N . LEU A 1 579 ? 17.609 -26.858 -8.401 1.00 65.44 579 LEU A N 1
ATOM 4779 C CA . LEU A 1 579 ? 18.119 -28.089 -8.982 1.00 65.44 579 LEU A CA 1
ATOM 4780 C C . LEU A 1 579 ? 17.070 -28.717 -9.907 1.00 65.44 579 LEU A C 1
ATOM 4782 O O . LEU A 1 579 ? 15.935 -28.982 -9.490 1.00 65.44 579 LEU A O 1
ATOM 4786 N N . ASP A 1 580 ? 17.467 -28.979 -11.151 1.00 60.44 580 ASP A N 1
ATOM 4787 C CA . ASP A 1 580 ? 16.797 -29.903 -12.066 1.00 60.44 580 ASP A CA 1
ATOM 4788 C C . ASP A 1 580 ? 17.704 -31.115 -12.366 1.00 60.44 580 ASP A C 1
ATOM 4790 O O . ASP A 1 580 ? 18.842 -31.179 -11.906 1.00 60.44 580 ASP A O 1
ATOM 4794 N N . ALA A 1 581 ? 17.205 -32.100 -13.119 1.00 53.78 581 ALA A N 1
ATOM 4795 C CA . ALA A 1 581 ? 17.971 -33.313 -13.420 1.00 53.78 581 ALA A CA 1
ATOM 4796 C C . ALA A 1 581 ? 19.265 -33.040 -14.216 1.00 53.78 581 ALA A C 1
ATOM 4798 O O . ALA A 1 581 ? 20.234 -33.778 -14.065 1.00 53.78 581 ALA A O 1
ATOM 4799 N N . ALA A 1 582 ? 19.297 -31.987 -15.040 1.00 52.94 582 ALA A N 1
ATOM 4800 C CA . ALA A 1 582 ? 20.479 -31.614 -15.813 1.00 52.94 582 ALA A CA 1
ATOM 4801 C C . ALA A 1 582 ? 21.533 -30.933 -14.930 1.00 52.94 582 ALA A C 1
ATOM 4803 O O . ALA A 1 582 ? 22.725 -31.052 -15.191 1.00 52.94 582 ALA A O 1
ATOM 4804 N N . VAL A 1 583 ? 21.120 -30.272 -13.845 1.00 55.44 583 VAL A N 1
ATOM 4805 C CA . VAL A 1 583 ? 22.033 -29.613 -12.906 1.00 55.44 583 VAL A CA 1
ATOM 4806 C C . VAL A 1 583 ? 23.013 -30.599 -12.251 1.00 55.44 583 VAL A C 1
ATOM 4808 O O . VAL A 1 583 ? 24.098 -30.180 -11.876 1.00 55.44 583 VAL A O 1
ATOM 4811 N N . PHE A 1 584 ? 22.725 -31.899 -12.145 1.00 57.66 584 PHE A N 1
ATOM 4812 C CA . PHE A 1 584 ? 23.641 -32.858 -11.504 1.00 57.66 584 PHE A CA 1
ATOM 4813 C C . PHE A 1 584 ? 24.768 -33.402 -12.403 1.00 57.66 584 PHE A C 1
ATOM 4815 O O . PHE A 1 584 ? 25.660 -34.085 -11.895 1.00 57.66 584 PHE A O 1
ATOM 4822 N N . GLU A 1 585 ? 24.801 -33.097 -13.708 1.00 60.03 585 GLU A N 1
ATOM 4823 C CA . GLU A 1 585 ? 25.888 -33.590 -14.568 1.00 60.03 585 GLU A CA 1
ATOM 4824 C C . GLU A 1 585 ? 27.202 -32.824 -14.320 1.00 60.03 585 GLU A C 1
ATOM 4826 O O . GLU A 1 585 ? 27.252 -31.593 -14.292 1.00 60.03 585 GLU A O 1
ATOM 4831 N N . GLN A 1 586 ? 28.311 -33.558 -14.185 1.00 57.03 586 GLN A N 1
ATOM 4832 C CA . GLN A 1 586 ? 29.619 -33.007 -13.803 1.00 57.03 586 GLN A CA 1
ATOM 4833 C C . GLN A 1 586 ? 30.122 -31.886 -14.737 1.00 57.03 586 GLN A C 1
ATOM 4835 O O . GLN A 1 586 ? 30.676 -30.891 -14.268 1.00 57.03 586 GLN A O 1
ATOM 4840 N N . MET A 1 587 ? 29.875 -32.006 -16.048 1.00 58.31 587 MET A N 1
ATOM 4841 C CA . MET A 1 587 ? 30.290 -31.013 -17.051 1.00 58.31 587 MET A CA 1
ATOM 4842 C C . MET A 1 587 ? 29.688 -29.620 -16.798 1.00 58.31 587 MET A C 1
ATOM 4844 O O . MET A 1 587 ? 30.303 -28.603 -17.128 1.00 58.31 587 MET A O 1
ATOM 4848 N N . PHE A 1 588 ? 28.499 -29.552 -16.195 1.00 59.50 588 PHE A N 1
ATOM 4849 C CA . PHE A 1 588 ? 27.815 -28.294 -15.907 1.00 59.50 588 PHE A CA 1
ATOM 4850 C C . PHE A 1 588 ? 28.449 -27.542 -14.731 1.00 59.50 588 PHE A C 1
ATOM 4852 O O . PHE A 1 588 ? 28.646 -26.326 -14.815 1.00 59.50 588 PHE A O 1
ATOM 4859 N N . TRP A 1 589 ? 28.854 -28.254 -13.677 1.00 58.53 589 TRP A N 1
ATOM 4860 C CA . TRP A 1 589 ? 29.525 -27.653 -12.520 1.00 58.53 589 TRP A CA 1
ATOM 4861 C C . TRP A 1 589 ? 30.955 -27.224 -12.810 1.00 58.53 589 TRP A C 1
ATOM 4863 O O . TRP A 1 589 ? 31.392 -26.185 -12.317 1.00 58.53 589 TRP A O 1
ATOM 4873 N N . GLU A 1 590 ? 31.674 -27.970 -13.647 1.00 57.31 590 GLU A N 1
ATOM 4874 C CA . GLU A 1 590 ? 33.005 -27.570 -14.105 1.00 57.31 590 GLU A CA 1
ATOM 4875 C C . GLU A 1 590 ? 32.939 -26.240 -14.873 1.00 57.31 590 GLU A C 1
ATOM 4877 O O . GLU A 1 590 ? 33.695 -25.318 -14.564 1.00 57.31 590 GLU A O 1
ATOM 4882 N N . ALA A 1 591 ? 31.959 -26.072 -15.771 1.00 57.81 591 ALA A N 1
ATOM 4883 C CA . ALA A 1 591 ? 31.736 -24.817 -16.490 1.00 57.81 591 ALA A CA 1
ATOM 4884 C C . ALA A 1 591 ? 31.330 -23.647 -15.570 1.00 57.81 591 ALA A C 1
ATOM 4886 O O . ALA A 1 591 ? 31.759 -22.510 -15.793 1.00 57.81 591 ALA A O 1
ATOM 4887 N N . PHE A 1 592 ? 30.519 -23.907 -14.540 1.00 55.25 592 PHE A N 1
ATOM 4888 C CA . PHE A 1 592 ? 30.140 -22.915 -13.528 1.00 55.25 592 PHE A CA 1
ATOM 4889 C C . PHE A 1 592 ? 31.350 -22.474 -12.687 1.00 55.25 592 PHE A C 1
ATOM 4891 O O . PHE A 1 592 ? 31.590 -21.278 -12.506 1.00 55.25 592 PHE A O 1
ATOM 4898 N N . ARG A 1 593 ? 32.185 -23.430 -12.260 1.00 54.16 593 ARG A N 1
ATOM 4899 C CA . ARG A 1 593 ? 33.388 -23.193 -11.453 1.00 54.16 593 ARG A CA 1
ATOM 4900 C C . ARG A 1 593 ? 34.466 -22.418 -12.210 1.00 54.16 593 ARG A C 1
ATOM 4902 O O . ARG A 1 593 ? 35.004 -21.456 -11.671 1.00 54.16 593 ARG A O 1
ATOM 4909 N N . THR A 1 594 ? 34.755 -22.780 -13.464 1.00 55.00 594 THR A N 1
ATOM 4910 C CA . THR A 1 594 ? 35.717 -22.041 -14.306 1.00 55.00 594 THR A CA 1
ATOM 4911 C C . THR A 1 594 ? 35.323 -20.570 -14.455 1.00 55.00 594 THR A C 1
ATOM 4913 O O . THR A 1 594 ? 36.192 -19.703 -14.495 1.00 55.00 594 THR A O 1
ATOM 4916 N N . LYS A 1 595 ? 34.018 -20.274 -14.494 1.00 53.44 595 LYS A N 1
ATOM 4917 C CA . LYS A 1 595 ? 33.507 -18.907 -14.629 1.00 53.44 595 LYS A CA 1
ATOM 4918 C C . LYS A 1 595 ? 33.532 -18.130 -13.318 1.00 53.44 595 LYS A C 1
ATOM 4920 O O . LYS A 1 595 ? 33.996 -16.998 -13.338 1.00 53.44 595 LYS A O 1
ATOM 4925 N N . LEU A 1 596 ? 33.146 -18.729 -12.190 1.00 49.78 596 LEU A N 1
ATOM 4926 C CA . LEU A 1 596 ? 33.304 -18.109 -10.863 1.00 49.78 596 LEU A CA 1
ATOM 4927 C C . LEU A 1 596 ? 34.764 -17.727 -10.566 1.00 49.78 596 LEU A C 1
ATOM 4929 O O . LEU A 1 596 ? 35.023 -16.693 -9.966 1.00 49.78 596 LEU A O 1
ATOM 4933 N N . CYS A 1 597 ? 35.735 -18.519 -11.029 1.00 43.81 597 CYS A N 1
ATOM 4934 C CA . CYS A 1 597 ? 37.158 -18.188 -10.899 1.00 43.81 597 CYS A CA 1
ATOM 4935 C C . CYS A 1 597 ? 37.647 -17.098 -11.873 1.00 43.81 597 CYS A C 1
ATOM 4937 O O . CYS A 1 597 ? 38.730 -16.564 -11.664 1.00 43.81 597 CYS A O 1
ATOM 4939 N N . SER A 1 598 ? 36.889 -16.764 -12.925 1.00 41.59 598 SER A N 1
ATOM 4940 C CA . SER A 1 598 ? 37.244 -15.707 -13.893 1.00 41.59 598 SER A CA 1
ATOM 4941 C C . SER A 1 598 ? 36.815 -14.294 -13.471 1.00 41.59 598 SER A C 1
ATOM 4943 O O . SER A 1 598 ? 37.093 -13.338 -14.190 1.00 41.59 598 SER A O 1
ATOM 4945 N N . PHE A 1 599 ? 36.152 -14.170 -12.316 1.00 36.94 599 PHE A N 1
ATOM 4946 C CA . PHE A 1 599 ? 35.719 -12.905 -11.711 1.00 36.94 599 PHE A CA 1
ATOM 4947 C C . PHE A 1 599 ? 36.633 -12.416 -10.570 1.00 36.94 599 PHE A C 1
ATOM 4949 O O . PHE A 1 599 ? 36.321 -11.399 -9.956 1.00 36.94 599 PHE A O 1
ATOM 4956 N N . GLY A 1 600 ? 37.729 -13.133 -10.283 1.00 32.84 600 GLY A N 1
ATOM 4957 C CA . GLY A 1 600 ? 38.747 -12.749 -9.295 1.00 32.84 600 GLY A CA 1
ATOM 4958 C C . GLY A 1 600 ? 39.851 -11.872 -9.865 1.00 32.84 600 GLY A C 1
ATOM 4959 O O . GLY A 1 600 ? 40.260 -12.127 -11.022 1.00 32.84 600 GLY A O 1
#

Foldseek 3Di:
DDDQDLVNDDLVVNLCCQAPPDAPLCLCQVCVFAQPVSSVVSVVVRQAHAHACAPPDPVSLVSVLVCCVVCLQRYAYDADECVNPHCSVVVSCVSVLANLSNQNHAEYHAADEPVRHDQVSVLSHLLRCLNHPRHAYYAYHYEYPDQDDHRPSVLVVQARQNYAYYHYEYPPHPDFAPPSPAPPLAAGNHQEYYYYDHADALVNVLRCLNNHLNHAYYADEHEADGPDDDPDPPPDDRAASQRHAEYHYEYDQPHPDALVSVLVVLQSHQQHQEYHYEDAPRNLALVSVLVSCVPRNVNHLAAEYEYEPVRDDPVRVVVSVVSCPDPSNVVRPRHYYYHHHPVVVVPPPDDDDDDDDDDDDDDDDDDDDDPDPDPDPPDDDDDPLAVDAADADDPPDDDDDPPAARERHAHYEYLEDDLVVLVSCLVRYQLCNHQEYHPANYPDDLVRCLSSLLRNLNHQEYEHEPVNLVSCVVVVRPQNQNHAEYEYPPPPPPPALVSLQSCLVRHVQHQEYEDEPVCLQCQLSNCVRRVNHFKYKYFQVVADDDPPVVPVVSVVVVVCSVPDRFDWDDDPRMIMGTDDPVCSDNVNSVVVSVVSVVRD

Solvent-accessible surface area (backbone atoms only — not comparable to full-atom values): 33957 Å² total; per-residue (Å²): 133,82,79,80,49,79,88,71,52,55,70,69,59,52,45,51,40,52,45,74,73,40,44,39,52,58,50,51,56,71,50,66,57,52,70,53,63,71,56,53,51,44,61,72,62,52,71,43,32,33,35,62,39,57,85,43,53,69,67,58,47,54,55,50,61,72,48,34,87,83,43,34,72,24,30,32,31,42,35,45,31,34,84,73,32,75,57,46,58,50,57,47,38,73,80,47,54,46,52,59,70,36,56,44,28,27,34,42,35,48,32,42,42,63,88,79,36,63,63,69,55,51,29,48,24,56,50,29,52,76,71,46,79,45,35,28,34,42,35,40,34,36,46,31,97,59,94,71,83,76,54,72,39,62,68,59,59,63,64,35,78,53,27,29,33,42,34,41,37,34,44,72,64,88,71,75,55,70,71,69,80,71,71,61,92,54,77,23,51,32,30,32,43,37,42,37,53,53,59,33,47,77,67,55,55,55,50,49,59,70,20,24,78,56,28,30,36,41,35,43,33,39,36,53,82,56,87,84,86,79,95,64,90,72,88,68,81,77,72,71,40,63,60,25,31,35,44,36,42,34,50,38,83,79,38,84,81,48,60,68,58,54,48,59,56,51,68,29,28,46,49,25,31,32,41,35,38,35,42,42,74,91,63,73,46,48,67,62,53,51,55,46,39,72,75,57,36,77,52,51,67,33,38,37,42,34,32,49,44,88,76,45,55,73,74,55,45,53,54,52,56,58,52,54,64,43,70,73,52,68,71,36,90,52,52,44,80,44,75,35,52,66,69,64,71,67,56,69,85,66,72,96,79,87,82,88,84,80,92,77,94,76,83,88,77,83,91,74,90,77,84,67,89,71,82,72,74,93,71,92,88,83,72,81,46,64,72,44,38,68,48,77,41,51,91,82,60,75,81,76,71,97,84,62,62,31,65,42,31,27,38,40,37,36,51,52,66,48,69,68,54,47,53,45,44,67,72,31,35,40,38,61,49,23,32,31,42,37,45,45,60,43,85,57,64,85,76,54,54,48,68,49,60,71,48,30,64,49,31,30,32,42,29,34,23,55,72,56,54,55,46,48,68,74,66,67,58,78,63,41,73,57,24,31,37,42,37,53,41,86,49,85,91,60,71,41,71,70,51,48,44,50,46,23,69,43,29,65,47,30,29,32,42,36,44,51,60,91,43,60,87,50,50,54,58,40,61,80,41,36,80,49,50,42,32,42,32,28,55,46,74,92,56,82,78,67,82,84,60,47,68,67,48,51,53,52,44,60,67,50,54,82,76,60,98,64,52,57,49,79,59,92,49,32,42,34,34,59,60,54,85,71,64,46,42,66,72,56,51,53,58,52,50,58,50,64,62,69,67,110

InterPro domains:
  IPR032675 Leucine-rich repeat domain superfamily [G3DSA:3.80.10.10] (35-343)
  IPR032675 Leucine-rich repeat domain superfamily [G3DSA:3.80.10.10] (362-557)